Protein AF-A0A7S0CJZ1-F1 (afdb_monomer)

InterPro domains:
  IPR012954 BP28, C-terminal domain [PF08146] (522-581)
  IPR016024 Armadillo-type fold [SSF48371] (123-532)
  IPR040191 U3 small nucleolar RNA-associated protein 10 [PTHR13457] (127-584)

Foldseek 3Di:
DPDDDDDDDDDDDDDDDDDDDDDDDDPPDCDLVNLVVLLVLLVVLLVVLLVCVVVDPDDPVVVVVSLVVNVVSLVVLLVCLVDVVVLVLQPPPPDPPSLVSLLSSLVSLLSSLLSLQSSLVVVVVCVVPVPDDPVVNVSSVCRNVSSVSSNVSSLVSHDLVSLLVSLLCLLPVDDPPPDDDPSVLSSSLSSLLVSLQVLLVSLLVDALPDPSLVVSLVSLLVLLVLLADDPPDDQPLSSLSSNLSSLSSLLSSLCRNPPLVCLVPDDPVVLVSSLVSCLSVLLSLLVLLVVLLVVLVVPVVDPDVVCLVVNLSSLSSLLSSLLSLLSSCLSNFPSCLVSVVSNVVSLQSLQLSLLVVLLVLLVVVVVPPPDDPDDDDDPDPPPVSNVSSLSSNLSSLSSLLSCLQRPLVSCLVVLLSCLADRRQHQLPSQCPRDPCVPSSVSSNVSLVSSLLSNLQPPQLLRLLVSLLVSLCVLLDPDPDPDDPDDPNVRSLSSNLSSLSSLLSNLLNDPDLVSCLVCVVSLLVSLVSLVVSLVVVVVVPDPPVVSSVSSNVSSVSSVVSNVVSDDPVSVVVVVVVVVVVVVPDDDPPPPVVPVDD

Organism: NCBI:txid420281

Secondary structure (DSSP, 8-state):
--S-------------S--------------HHHHHHHHHHHHHHHHHHSSGGGTS---HHHHHHHHHHHHHHHHHHHHHHHSHHHHHHHH-TT-HHHHHHHHHHHHHHHHHHHHHHHHHHHHHHHTTSTTS-HHHHHHHHHHHHHHHHHHHHHHHHS-HHHHHHHHHHHHH--SS-----HHHHHHHHHHHHHHHHHHHHHHHTS-TTSHHHHHHHHHHHHHHHHTPPPTTS---HHHHHHHHHHHHHHHHHHHHHS-GGGGGTS-HHHHHHHHHHHHHHHHHHHHHHHHHHHHHHHHTT---GGGHHHHHHHHHHHHHHHHHHHHHHHHHGGGGTTTHHHHHHHHHHHHHHHHHHHHHHHHHHHHTSSS---S-TTS---HHHHHHHHHHHHHHHHHHHHHHHH-HHHHGGGHHHHTSTTTSPPTTSSSSS-S-HHHHHHHHHHHHHHHHHHHHHS-HHHHHHHHHHHHHHHHS--------SS-TTTHHHHHHHHHHHHHHHHHH-S-GGGTTTTHHHHHHHHHHHHHHHHHHHHT--S-HHHHHHHHHHHHHHHHHHHTTS-HHHHHHHHHHHHHHHHHS-S-TTSGGGT--

Mean predicted aligned error: 11.46 Å

Solvent-accessible surface area (backbone atoms only — not comparable to full-atom values): 33805 Å² total; per-residue (Å²): 143,79,90,88,82,88,87,77,90,80,91,79,85,83,81,90,84,80,90,77,79,92,71,82,91,70,81,84,71,82,45,74,68,56,56,53,48,53,46,58,49,35,55,55,51,30,52,54,31,67,60,59,43,84,73,48,93,66,52,74,65,57,54,50,53,52,52,52,50,53,53,52,51,48,50,50,51,38,54,48,62,68,36,74,65,43,40,54,58,58,55,46,82,88,42,70,66,54,56,51,49,52,42,48,51,51,54,41,46,49,46,36,30,52,22,32,51,48,33,31,54,52,53,61,66,45,60,83,52,90,77,75,54,75,64,60,52,54,46,40,65,46,48,37,53,53,35,48,52,38,48,54,52,50,56,75,41,40,49,65,68,61,47,50,52,42,42,48,52,60,66,57,72,68,78,88,76,90,68,91,51,79,68,59,58,54,59,47,45,53,45,43,29,50,43,29,46,50,50,18,56,54,31,58,75,39,50,53,88,41,76,58,36,57,56,60,56,57,50,45,55,64,44,44,59,64,54,52,77,66,88,91,58,83,82,48,72,64,56,41,53,35,28,35,26,35,35,49,21,50,35,32,38,50,45,30,51,54,39,80,85,46,75,85,77,58,65,66,66,61,54,52,55,48,37,64,52,45,49,61,41,53,55,50,40,27,52,51,39,40,52,49,41,52,50,51,64,65,49,70,81,53,94,55,80,80,60,54,72,61,51,55,51,46,42,53,35,42,23,39,42,28,43,27,46,16,52,48,45,58,69,37,34,81,76,43,58,92,53,44,70,57,42,49,54,32,48,50,54,39,32,28,52,45,41,51,53,55,50,52,56,43,55,58,59,68,71,64,78,80,84,78,93,81,80,76,88,86,77,70,78,52,70,70,61,54,52,50,47,50,48,30,48,44,20,42,49,49,24,51,31,30,40,30,68,56,47,28,72,73,44,58,87,46,41,53,61,53,52,35,102,45,33,58,84,45,76,85,67,48,80,84,72,54,93,64,56,62,65,45,48,49,47,36,55,47,52,53,49,32,38,50,31,38,24,70,63,32,62,58,74,59,50,45,57,39,35,43,54,31,30,47,67,44,66,51,81,69,88,66,94,70,79,94,74,80,67,76,82,51,36,58,52,46,32,40,52,33,39,51,35,43,28,46,19,51,62,59,49,88,54,58,78,58,46,63,83,43,45,69,56,53,53,52,47,47,48,52,55,55,51,51,48,56,54,53,63,73,65,72,63,87,61,61,70,69,57,53,52,46,52,51,46,47,52,50,29,50,50,40,46,58,76,55,51,50,75,82,57,46,53,62,51,49,52,52,52,52,53,54,55,72,76,63,78,91,78,74,73,68,63,72,78,79,57,134

Structure (mmCIF, N/CA/C/O backbone):
data_AF-A0A7S0CJZ1-F1
#
_entry.id   AF-A0A7S0CJZ1-F1
#
loop_
_atom_site.group_PDB
_atom_site.id
_atom_site.type_symbol
_atom_site.label_atom_id
_atom_site.label_alt_id
_atom_site.label_comp_id
_atom_site.label_asym_id
_atom_site.label_entity_id
_atom_site.label_seq_id
_atom_site.pdbx_PDB_ins_code
_atom_site.Cartn_x
_atom_site.Cartn_y
_atom_site.Cartn_z
_atom_site.occupancy
_atom_site.B_iso_or_equiv
_atom_site.auth_seq_id
_atom_site.auth_comp_id
_atom_site.auth_asym_id
_atom_site.auth_atom_id
_atom_site.pdbx_PDB_model_num
ATOM 1 N N . SER A 1 1 ? -8.895 18.892 40.950 1.00 31.19 1 SER A N 1
ATOM 2 C CA . SER A 1 1 ? -7.973 19.614 41.849 1.00 31.19 1 SER A CA 1
ATOM 3 C C . SER A 1 1 ? -6.784 20.258 41.121 1.00 31.19 1 SER A C 1
ATOM 5 O O . SER A 1 1 ? -5.835 20.676 41.758 1.00 31.19 1 SER A O 1
ATOM 7 N N . PHE A 1 2 ? -6.811 20.425 39.797 1.00 22.64 2 PHE A N 1
ATOM 8 C CA . PHE A 1 2 ? -5.841 21.277 39.102 1.00 22.64 2 PHE A CA 1
ATOM 9 C C . PHE A 1 2 ? -6.597 22.021 38.004 1.00 22.64 2 PHE A C 1
ATOM 11 O O . PHE A 1 2 ? -7.422 21.403 37.338 1.00 22.64 2 PHE A O 1
ATOM 18 N N . LEU A 1 3 ? -6.329 23.324 37.880 1.00 26.94 3 LEU A N 1
ATOM 19 C CA . LEU A 1 3 ? -7.071 24.364 37.145 1.00 26.94 3 LEU A CA 1
ATOM 20 C C . LEU A 1 3 ? -8.252 24.979 37.906 1.00 26.94 3 LEU A C 1
ATOM 22 O O . LEU A 1 3 ? -9.400 24.748 37.551 1.00 26.94 3 LEU A O 1
ATOM 26 N N . LEU A 1 4 ? -7.948 25.802 38.918 1.00 29.11 4 LEU A N 1
ATOM 27 C CA . LEU A 1 4 ? -8.685 27.039 39.232 1.00 29.11 4 LEU A CA 1
ATOM 28 C C . LEU A 1 4 ? -7.899 27.881 40.260 1.00 29.11 4 LEU A C 1
ATOM 30 O O . LEU A 1 4 ? -8.167 27.869 41.453 1.00 29.11 4 LEU A O 1
ATOM 34 N N . THR A 1 5 ? -6.913 28.626 39.770 1.00 32.97 5 THR A N 1
ATOM 35 C CA . THR A 1 5 ? -6.408 29.890 40.338 1.00 32.97 5 THR A CA 1
ATOM 36 C C . THR A 1 5 ? -6.085 30.753 39.101 1.00 32.97 5 THR A C 1
ATOM 38 O O . THR A 1 5 ? -5.583 30.222 38.119 1.00 32.97 5 THR A O 1
ATOM 41 N N . LYS A 1 6 ? -6.403 32.043 38.959 1.00 29.56 6 LYS A N 1
ATOM 42 C CA . LYS A 1 6 ? -6.567 33.145 39.907 1.00 29.56 6 LYS A CA 1
ATOM 43 C C . LYS A 1 6 ? -7.207 34.344 39.164 1.00 29.56 6 LYS A C 1
ATOM 45 O O . LYS A 1 6 ? -6.863 34.560 38.007 1.00 29.56 6 LYS A O 1
ATOM 50 N N . HIS A 1 7 ? -8.068 35.091 39.866 1.00 30.56 7 HIS A N 1
ATOM 51 C CA . HIS A 1 7 ? -8.580 36.474 39.676 1.00 30.56 7 HIS A CA 1
ATOM 52 C C . HIS A 1 7 ? -10.090 36.461 39.940 1.00 30.56 7 HIS A C 1
ATOM 54 O O . HIS A 1 7 ? -10.804 35.726 39.279 1.00 30.56 7 HIS A O 1
ATOM 60 N N . GLY A 1 8 ? -10.689 37.215 40.850 1.00 27.77 8 GLY A N 1
ATOM 61 C CA . GLY A 1 8 ? -10.276 38.148 41.892 1.00 27.77 8 GLY A CA 1
ATOM 62 C C . GLY A 1 8 ? -11.596 38.604 42.537 1.00 27.77 8 GLY A C 1
ATOM 63 O O . GLY A 1 8 ? -12.558 38.817 41.808 1.00 27.77 8 GLY A O 1
ATOM 64 N N . SER A 1 9 ? -11.634 38.603 43.871 1.00 30.48 9 SER A N 1
ATOM 65 C CA . SER A 1 9 ? -12.612 39.209 44.800 1.00 30.48 9 SER A CA 1
ATOM 66 C C . SER A 1 9 ? -13.982 39.669 44.261 1.00 30.48 9 SER A C 1
ATOM 68 O O . SER A 1 9 ? -14.070 40.680 43.574 1.00 30.48 9 SER A O 1
ATOM 70 N N . ASP A 1 10 ? -15.066 39.007 44.674 1.00 28.80 10 ASP A N 1
ATOM 71 C CA . ASP A 1 10 ? -15.871 39.488 45.809 1.00 28.80 10 ASP A CA 1
ATOM 72 C C . ASP A 1 10 ? -16.939 38.462 46.233 1.00 28.80 10 ASP A C 1
ATOM 74 O O . ASP A 1 10 ? -17.434 37.663 45.442 1.00 28.80 10 ASP A O 1
ATOM 78 N N . ASN A 1 11 ? -17.191 38.477 47.541 1.00 30.02 11 ASN A N 1
ATOM 79 C CA . ASN A 1 11 ? -18.025 37.623 48.389 1.00 30.02 11 ASN A CA 1
ATOM 80 C C . ASN A 1 11 ? -19.272 36.966 47.765 1.00 30.02 11 ASN A C 1
ATOM 82 O O . ASN A 1 11 ? -20.099 37.641 47.159 1.00 30.02 11 ASN A O 1
ATOM 86 N N . VAL A 1 12 ? -19.460 35.670 48.057 1.00 29.84 12 VAL A N 1
ATOM 87 C CA . VAL A 1 12 ? -20.579 35.086 48.841 1.00 29.84 12 VAL A CA 1
ATOM 88 C C . VAL A 1 12 ? -20.377 33.557 48.890 1.00 29.84 12 VAL A C 1
ATOM 90 O O . VAL A 1 12 ? -20.252 32.902 47.856 1.00 29.84 12 VAL A O 1
ATOM 93 N N . GLU A 1 13 ? -20.309 33.002 50.104 1.00 27.88 13 GLU A N 1
ATOM 94 C CA . GLU A 1 13 ? -20.289 31.557 50.387 1.00 27.88 13 GLU A CA 1
ATOM 95 C C . GLU A 1 13 ? -21.559 30.852 49.871 1.00 27.88 13 GLU A C 1
ATOM 97 O O . GLU A 1 13 ? -22.639 31.446 49.809 1.00 27.88 13 GLU A O 1
ATOM 102 N N . PRO A 1 14 ? -21.450 29.555 49.543 1.00 29.08 14 PRO A N 1
ATOM 103 C CA . PRO A 1 14 ? -21.959 28.595 50.516 1.00 29.08 14 PRO A CA 1
ATOM 104 C C . PRO A 1 14 ? -20.959 27.462 50.759 1.00 29.08 14 PRO A C 1
ATOM 106 O O . PRO A 1 14 ? -20.696 26.631 49.886 1.00 29.08 14 PRO A O 1
ATOM 109 N N . ALA A 1 15 ? -20.429 27.437 51.980 1.00 30.53 15 ALA A N 1
ATOM 110 C CA . ALA A 1 15 ? -20.021 26.205 52.634 1.00 30.53 15 ALA A CA 1
ATOM 111 C C . ALA A 1 15 ? -21.257 25.305 52.862 1.00 30.53 15 ALA A C 1
ATOM 113 O O . ALA A 1 15 ? -22.394 25.775 52.829 1.00 30.53 15 ALA A O 1
ATOM 114 N N . ASP A 1 16 ? -20.999 24.021 53.099 1.00 30.77 16 ASP A N 1
ATOM 115 C CA . ASP A 1 16 ? -21.952 22.981 53.516 1.00 30.77 16 ASP A CA 1
ATOM 116 C C . ASP A 1 16 ? -22.779 22.280 52.430 1.00 30.77 16 ASP A C 1
ATOM 118 O O . ASP A 1 16 ? -24.003 22.224 52.469 1.00 30.77 16 ASP A O 1
ATOM 122 N N . LEU A 1 17 ? -22.096 21.587 51.518 1.00 28.95 17 LEU A N 1
ATOM 123 C CA . LEU A 1 17 ? -22.548 20.263 51.074 1.00 28.95 17 LEU A CA 1
ATOM 124 C C . LEU A 1 17 ? -21.317 19.444 50.665 1.00 28.95 17 LEU A C 1
ATOM 126 O O . LEU A 1 17 ? -20.585 19.842 49.765 1.00 28.95 17 LEU A O 1
ATOM 130 N N . PHE A 1 18 ? -21.130 18.296 51.321 1.00 31.11 18 PHE A N 1
ATOM 131 C CA . PHE A 1 18 ? -20.032 17.321 51.177 1.00 31.11 18 PHE A CA 1
ATOM 132 C C . PHE A 1 18 ? -18.773 17.575 52.020 1.00 31.11 18 PHE A C 1
ATOM 134 O O . PHE A 1 18 ? -17.671 17.749 51.505 1.00 31.11 18 PHE A O 1
ATOM 141 N N . GLY A 1 19 ? -18.933 17.462 53.341 1.00 26.58 19 GLY A N 1
ATOM 142 C CA . GLY A 1 19 ? -17.862 16.942 54.188 1.00 26.58 19 GLY A CA 1
ATOM 143 C C . GLY A 1 19 ? -17.669 15.453 53.891 1.00 26.58 19 GLY A C 1
ATOM 144 O O . GLY A 1 19 ? -18.533 14.640 54.211 1.00 26.58 19 GLY A O 1
ATOM 145 N N . VAL A 1 20 ? -16.567 15.107 53.230 1.00 30.31 20 VAL A N 1
ATOM 146 C CA . VAL A 1 20 ? -16.042 13.738 53.202 1.00 30.31 20 VAL A CA 1
ATOM 147 C C . VAL A 1 20 ? -14.814 13.764 54.094 1.00 30.31 20 VAL A C 1
ATOM 149 O O . VAL A 1 20 ? -13.761 14.257 53.693 1.00 30.31 20 VAL A O 1
ATOM 152 N N . GLU A 1 21 ? -14.994 13.322 55.335 1.00 28.69 21 GLU A N 1
ATOM 153 C CA . GLU A 1 21 ? -13.887 13.054 56.243 1.00 28.69 21 GLU A CA 1
ATOM 154 C C . GLU A 1 21 ? -13.101 11.846 55.727 1.00 28.69 21 GLU A C 1
ATOM 156 O O . GLU A 1 21 ? -13.664 10.817 55.345 1.00 28.69 21 GLU A O 1
ATOM 161 N N . ASP A 1 22 ? -11.782 12.012 55.693 1.00 33.25 22 ASP A N 1
ATOM 162 C CA . ASP A 1 22 ? -10.801 10.991 55.353 1.00 33.25 22 ASP A CA 1
ATOM 163 C C . ASP A 1 22 ? -10.832 9.907 56.448 1.00 33.25 22 ASP A C 1
ATOM 165 O O . ASP A 1 22 ? -10.252 10.043 57.530 1.00 33.25 22 ASP A O 1
ATOM 169 N N . HIS A 1 23 ? -11.559 8.821 56.193 1.00 31.27 23 HIS A N 1
ATOM 170 C CA . HIS A 1 23 ? -11.425 7.576 56.938 1.00 31.27 23 HIS A CA 1
ATOM 171 C C . HIS A 1 23 ? -10.729 6.547 56.057 1.00 31.27 23 HIS A C 1
ATOM 173 O O . HIS A 1 23 ? -11.108 6.299 54.914 1.00 31.27 23 HIS A O 1
ATOM 179 N N . GLY A 1 24 ? -9.637 6.015 56.601 1.00 30.91 24 GLY A N 1
ATOM 180 C CA . GLY A 1 24 ? -8.678 5.201 55.883 1.00 30.91 24 GLY A CA 1
ATOM 181 C C . GLY A 1 24 ? -9.274 3.960 55.226 1.00 30.91 24 GLY A C 1
ATOM 182 O O . GLY A 1 24 ? -10.072 3.237 55.807 1.00 30.91 24 GLY A O 1
ATOM 183 N N . GLY A 1 25 ? -8.755 3.670 54.037 1.00 34.56 25 GLY A N 1
ATOM 184 C CA . GLY A 1 25 ? -8.228 2.341 53.744 1.00 34.56 25 GLY A CA 1
ATOM 185 C C . GLY A 1 25 ? -9.200 1.206 53.445 1.00 34.56 25 GLY A C 1
ATOM 186 O O . GLY A 1 25 ? -8.701 0.108 53.224 1.00 34.56 25 GLY A O 1
ATOM 187 N N . ASP A 1 26 ? -10.510 1.427 53.349 1.00 30.12 26 ASP A N 1
ATOM 188 C CA . ASP A 1 26 ? -11.399 0.432 52.746 1.00 30.12 26 ASP A CA 1
ATOM 189 C C . ASP A 1 26 ? -11.543 0.704 51.250 1.00 30.12 26 ASP A C 1
ATOM 191 O O . ASP A 1 26 ? -12.023 1.747 50.802 1.00 30.12 26 ASP A O 1
ATOM 195 N N . SER A 1 27 ? -11.059 -0.247 50.449 1.00 34.75 27 SER A N 1
ATOM 196 C CA . SER A 1 27 ? -11.159 -0.216 48.997 1.00 34.75 27 SER A CA 1
ATOM 197 C C . SER A 1 27 ? -12.614 -0.002 48.592 1.00 34.75 27 SER A C 1
ATOM 199 O O . SER A 1 27 ? -13.451 -0.878 48.807 1.00 34.75 27 SER A O 1
ATOM 201 N N . MET A 1 28 ? -12.908 1.144 47.979 1.00 33.97 28 MET A N 1
ATOM 202 C CA . MET A 1 28 ? -14.198 1.410 47.354 1.00 33.97 28 MET A CA 1
ATOM 203 C C . MET A 1 28 ? -14.329 0.474 46.142 1.00 33.97 28 MET A C 1
ATOM 205 O O . MET A 1 28 ? -13.900 0.783 45.030 1.00 33.97 28 MET A O 1
ATOM 209 N N . ILE A 1 29 ? -14.818 -0.741 46.387 1.00 38.56 29 ILE A N 1
ATOM 210 C CA . ILE A 1 29 ? -15.145 -1.711 45.348 1.00 38.56 29 ILE A CA 1
ATOM 211 C C . ILE A 1 29 ? -16.400 -1.169 44.672 1.00 38.56 29 ILE A C 1
ATOM 213 O O . ILE A 1 29 ? -17.475 -1.200 45.263 1.00 38.56 29 ILE A O 1
ATOM 217 N N . LEU A 1 30 ? -16.252 -0.655 43.448 1.00 37.53 30 LEU A N 1
ATOM 218 C CA . LEU A 1 30 ? -17.380 -0.338 42.572 1.00 37.53 30 LEU A CA 1
ATOM 219 C C . LEU A 1 30 ? -18.288 -1.570 42.499 1.00 37.53 30 LEU A C 1
ATOM 221 O O . LEU A 1 30 ? -17.913 -2.605 41.946 1.00 37.53 30 LEU A O 1
ATOM 225 N N . THR A 1 31 ? -19.469 -1.472 43.097 1.00 44.50 31 THR A N 1
ATOM 226 C CA . THR A 1 31 ? -20.440 -2.564 43.096 1.00 44.50 31 THR A CA 1
ATOM 227 C C . THR A 1 31 ? -21.045 -2.706 41.699 1.00 44.50 31 THR A C 1
ATOM 229 O O . THR A 1 31 ? -21.234 -1.720 40.980 1.00 44.50 31 THR A O 1
ATOM 232 N N . ASN A 1 32 ? -21.413 -3.927 41.295 1.00 40.00 32 ASN A N 1
ATOM 233 C CA . ASN A 1 32 ? -22.057 -4.178 39.994 1.00 40.00 32 ASN A CA 1
ATOM 234 C C . ASN A 1 32 ? -23.303 -3.291 39.768 1.00 40.00 32 ASN A C 1
ATOM 236 O O . ASN A 1 32 ? -23.605 -2.919 38.634 1.00 40.00 32 ASN A O 1
ATOM 240 N N . SER A 1 33 ? -23.993 -2.892 40.844 1.00 37.06 33 SER A N 1
ATOM 241 C CA . SER A 1 33 ? -25.113 -1.944 40.817 1.00 37.06 33 SER A CA 1
ATOM 242 C C . SER A 1 33 ? -24.718 -0.513 40.446 1.00 37.06 33 SER A C 1
ATOM 244 O O . SER A 1 33 ? -25.473 0.164 39.750 1.00 37.06 33 SER A O 1
ATOM 246 N N . GLU A 1 34 ? -23.553 -0.034 40.880 1.00 43.22 34 GLU A N 1
ATOM 247 C CA . GLU A 1 34 ? -23.056 1.305 40.541 1.00 43.22 34 GLU A CA 1
ATOM 248 C C . GLU A 1 34 ? -22.598 1.359 39.086 1.00 43.22 34 GLU A C 1
ATOM 250 O O . GLU A 1 34 ? -22.885 2.324 38.379 1.00 43.22 34 GLU A O 1
ATOM 255 N N . LEU A 1 35 ? -21.997 0.275 38.599 1.00 42.22 35 LEU A N 1
ATOM 256 C CA . LEU A 1 35 ? -21.594 0.146 37.203 1.00 42.22 35 LEU A CA 1
ATOM 257 C C . LEU A 1 35 ? -22.805 0.031 36.253 1.00 42.22 35 LEU A C 1
ATOM 259 O O . LEU A 1 35 ? -22.819 0.654 35.190 1.00 42.22 35 LEU A O 1
ATOM 263 N N . CYS A 1 36 ? -23.877 -0.658 36.668 1.00 38.66 36 CYS A N 1
ATOM 264 C CA . CYS A 1 36 ? -25.171 -0.660 35.964 1.00 38.66 36 CYS A CA 1
ATOM 265 C C . CYS A 1 36 ? -25.857 0.721 35.967 1.00 38.66 36 CYS A C 1
ATOM 267 O O . CYS A 1 36 ? -26.536 1.102 35.013 1.00 38.66 36 CYS A O 1
ATOM 269 N N . ARG A 1 37 ? -25.675 1.517 37.028 1.00 42.62 37 ARG A N 1
ATOM 270 C CA . ARG A 1 37 ? -26.186 2.897 37.071 1.00 42.62 37 ARG A CA 1
ATOM 271 C C . ARG A 1 37 ? -25.401 3.818 36.139 1.00 42.62 37 ARG A C 1
ATOM 273 O O . ARG A 1 37 ? -26.022 4.586 35.409 1.00 42.62 37 ARG A O 1
ATOM 280 N N . ILE A 1 38 ? -24.074 3.697 36.100 1.00 44.06 38 ILE A N 1
ATOM 281 C CA . ILE A 1 38 ? -23.199 4.452 35.187 1.00 44.06 38 ILE A CA 1
ATOM 282 C C . ILE A 1 38 ? -23.569 4.188 33.720 1.00 44.06 38 ILE A C 1
ATOM 284 O O . ILE A 1 38 ? -23.690 5.129 32.939 1.00 44.06 38 ILE A O 1
ATOM 288 N N . THR A 1 39 ? -23.824 2.932 33.359 1.00 41.66 39 THR A N 1
ATOM 289 C CA . THR A 1 39 ? -24.241 2.534 32.003 1.00 41.66 39 THR A CA 1
ATOM 290 C C . THR A 1 39 ? -25.643 3.047 31.652 1.00 41.66 39 THR A C 1
ATOM 292 O O . THR A 1 39 ? -25.830 3.652 30.599 1.00 41.66 39 THR A O 1
ATOM 295 N N . SER A 1 40 ? -26.609 2.973 32.575 1.00 42.00 40 SER A N 1
ATOM 296 C CA . SER A 1 40 ? -27.942 3.574 32.368 1.00 42.00 40 SER A CA 1
ATOM 297 C C . SER A 1 40 ? -27.921 5.108 32.201 1.00 42.00 40 SER A C 1
ATOM 299 O O . SER A 1 40 ? -28.730 5.671 31.462 1.00 42.00 40 SER A O 1
ATOM 301 N N . LEU A 1 41 ? -26.968 5.797 32.843 1.00 43.28 41 LEU A N 1
ATOM 302 C CA . LEU A 1 41 ? -26.751 7.244 32.710 1.00 43.28 41 LEU A CA 1
ATOM 303 C C . LEU A 1 41 ? -26.003 7.600 31.417 1.00 43.28 41 LEU A C 1
ATOM 305 O O . LEU A 1 41 ? -26.287 8.636 30.813 1.00 43.28 41 LEU A O 1
ATOM 309 N N . GLY A 1 42 ? -25.120 6.715 30.949 1.00 43.34 42 GLY A N 1
ATOM 310 C CA . GLY A 1 42 ? -24.522 6.760 29.616 1.00 43.34 42 GLY A CA 1
ATOM 311 C C . GLY A 1 42 ? -25.577 6.771 28.512 1.00 43.34 42 GLY A C 1
ATOM 312 O O . GLY A 1 42 ? -25.560 7.656 27.658 1.00 43.34 42 GLY A O 1
ATOM 313 N N . ALA A 1 43 ? -26.577 5.892 28.600 1.00 43.16 43 ALA A N 1
ATOM 314 C CA . ALA A 1 43 ? -27.707 5.864 27.669 1.00 43.16 43 ALA A CA 1
ATOM 315 C C . ALA A 1 43 ? -28.505 7.188 27.652 1.00 43.16 43 ALA A C 1
ATOM 317 O O . ALA A 1 43 ? -28.909 7.663 26.587 1.00 43.16 43 ALA A O 1
ATOM 318 N N . ALA A 1 44 ? -28.676 7.845 28.806 1.00 45.44 44 ALA A N 1
ATOM 319 C CA . ALA A 1 44 ? -29.295 9.173 28.886 1.00 45.44 44 ALA A CA 1
ATOM 320 C C . ALA A 1 44 ? -28.408 10.290 28.286 1.00 45.44 44 ALA A C 1
ATOM 322 O O . ALA A 1 44 ? -28.926 11.238 27.689 1.00 45.44 44 ALA A O 1
ATOM 323 N N . ALA A 1 45 ? -27.078 10.176 28.385 1.00 44.50 45 ALA A N 1
ATOM 324 C CA . ALA A 1 45 ? -26.120 11.070 27.724 1.00 44.50 45 ALA A CA 1
ATOM 325 C C . ALA A 1 45 ? -26.064 10.859 26.197 1.00 44.50 45 ALA A C 1
ATOM 327 O O . ALA A 1 45 ? -25.949 11.820 25.435 1.00 44.50 45 ALA A O 1
ATOM 328 N N . VAL A 1 46 ? -26.236 9.624 25.724 1.00 47.03 46 VAL A N 1
ATOM 329 C CA . VAL A 1 46 ? -26.374 9.308 24.294 1.00 47.03 46 VAL A CA 1
ATOM 330 C C . VAL A 1 46 ? -27.670 9.901 23.731 1.00 47.03 46 VAL A C 1
ATOM 332 O O . VAL A 1 46 ? -27.664 10.494 22.650 1.00 47.03 46 VAL A O 1
ATOM 335 N N . GLN A 1 47 ? -28.770 9.850 24.493 1.00 51.00 47 GLN A N 1
ATOM 336 C CA . GLN A 1 47 ? -30.010 10.549 24.134 1.00 51.00 47 GLN A CA 1
ATOM 337 C C . GLN A 1 47 ? -29.807 12.071 24.029 1.00 51.00 47 GLN A C 1
ATOM 339 O O . GLN A 1 47 ? -30.334 12.682 23.098 1.00 51.00 47 GLN A O 1
ATOM 344 N N . LEU A 1 48 ? -28.982 12.671 24.899 1.00 48.56 48 LEU A N 1
ATOM 345 C CA . LEU A 1 48 ? -28.588 14.087 24.829 1.00 48.56 48 LEU A CA 1
ATOM 346 C C . LEU A 1 48 ? -27.822 14.449 23.540 1.00 48.56 48 LEU A C 1
ATOM 348 O O . LEU A 1 48 ? -28.055 15.524 22.990 1.00 48.56 48 LEU A O 1
ATOM 352 N N . GLY A 1 49 ? -26.956 13.565 23.030 1.00 43.53 49 GLY A N 1
ATOM 353 C CA . GLY A 1 49 ? -26.149 13.802 21.819 1.00 43.53 49 GLY A CA 1
ATOM 354 C C . GLY A 1 49 ? -26.858 13.541 20.479 1.00 43.53 49 GLY A C 1
ATOM 355 O O . GLY A 1 49 ? -26.366 13.949 19.425 1.00 43.53 49 GLY A O 1
ATOM 356 N N . SER A 1 50 ? -28.026 12.892 20.493 1.00 46.88 50 SER A N 1
ATOM 357 C CA . SER A 1 50 ? -28.772 12.477 19.289 1.00 46.88 50 SER A CA 1
ATOM 358 C C . SER A 1 50 ? -29.521 13.603 18.548 1.00 46.88 50 SER A C 1
ATOM 360 O O . SER A 1 50 ? -30.321 13.333 17.656 1.00 46.88 50 SER A O 1
ATOM 362 N N . GLY A 1 51 ? -29.304 14.874 18.906 1.00 44.44 51 GLY A N 1
ATOM 363 C CA . GLY A 1 51 ? -29.985 16.030 18.300 1.00 44.44 51 GLY A CA 1
ATOM 364 C C . GLY A 1 51 ? -31.440 16.222 18.751 1.00 44.44 51 GLY A C 1
ATOM 365 O O . GLY A 1 51 ? -31.951 17.338 18.708 1.00 44.44 51 GLY A O 1
ATOM 366 N N . ILE A 1 52 ? -32.079 15.184 19.300 1.00 44.09 52 ILE A N 1
ATOM 367 C CA . ILE A 1 52 ? -33.451 15.243 19.828 1.00 44.09 52 ILE A CA 1
ATOM 368 C C . ILE A 1 52 ? -33.552 16.229 21.009 1.00 44.09 52 ILE A C 1
ATOM 370 O O . ILE A 1 52 ? -34.589 16.858 21.210 1.00 44.09 52 ILE A O 1
ATOM 374 N N . VAL A 1 53 ? -32.466 16.468 21.758 1.00 42.62 53 VAL A N 1
ATOM 375 C CA . VAL A 1 53 ? -32.510 17.359 22.933 1.00 42.62 53 VAL A CA 1
ATOM 376 C C . VAL A 1 53 ? -32.408 18.853 22.610 1.00 42.62 53 VAL A C 1
ATOM 378 O O . VAL A 1 53 ? -32.799 19.662 23.452 1.00 42.62 53 VAL A O 1
ATOM 381 N N . TYR A 1 54 ? -32.050 19.268 21.389 1.00 45.47 54 TYR A N 1
ATOM 382 C CA . TYR A 1 54 ? -32.331 20.662 21.010 1.00 45.47 54 TYR A CA 1
ATOM 383 C C . TYR A 1 54 ? -33.843 20.939 20.929 1.00 45.47 54 TYR A C 1
ATOM 385 O O . TYR A 1 54 ? -34.245 22.086 21.093 1.00 45.47 54 TYR A O 1
ATOM 393 N N . GLN A 1 55 ? -34.676 19.900 20.781 1.00 42.66 55 GLN A N 1
ATOM 394 C CA . GLN A 1 55 ? -36.137 20.014 20.737 1.00 42.66 55 GLN A CA 1
ATOM 395 C C . GLN A 1 55 ? -36.842 19.687 22.063 1.00 42.66 55 GLN A C 1
ATOM 397 O O . GLN A 1 55 ? -38.003 20.050 22.230 1.00 42.66 55 GLN A O 1
ATOM 402 N N . THR A 1 56 ? -36.182 19.050 23.039 1.00 46.03 56 THR A N 1
ATOM 403 C CA . THR A 1 56 ? -36.818 18.792 24.344 1.00 46.03 56 THR A CA 1
ATOM 404 C C . THR A 1 56 ? -36.651 19.976 25.296 1.00 46.03 56 THR A C 1
ATOM 406 O O . THR A 1 56 ? -35.532 20.448 25.524 1.00 46.03 56 THR A O 1
ATOM 409 N N . SER A 1 57 ? -37.773 20.388 25.887 1.00 49.41 57 SER A N 1
ATOM 410 C CA . SER A 1 57 ? -38.028 21.507 26.809 1.00 49.41 57 SER A CA 1
ATOM 411 C C . SER A 1 57 ? -37.280 21.464 28.156 1.00 49.41 57 SER A C 1
ATOM 413 O O . SER A 1 57 ? -37.846 21.815 29.189 1.00 49.41 57 SER A O 1
ATOM 415 N N . LYS A 1 58 ? -36.028 20.997 28.192 1.00 64.31 58 LYS A N 1
ATOM 416 C CA . LYS A 1 58 ? -35.213 20.995 29.414 1.00 64.31 58 LYS A CA 1
ATOM 417 C C . LYS A 1 58 ? -34.643 22.381 29.669 1.00 64.31 58 LYS A C 1
ATOM 419 O O . LYS A 1 58 ? -34.081 23.000 28.762 1.00 64.31 58 LYS A O 1
ATOM 424 N N . THR A 1 59 ? -34.747 22.844 30.911 1.00 75.69 59 THR A N 1
ATOM 425 C CA . THR A 1 59 ? -34.187 24.135 31.318 1.00 75.69 59 THR A CA 1
ATOM 426 C C . THR A 1 59 ? -32.656 24.131 31.178 1.00 75.69 59 THR A C 1
ATOM 428 O O . THR A 1 59 ? -31.999 23.097 31.325 1.00 75.69 59 THR A O 1
ATOM 431 N N . LEU A 1 60 ? -32.045 25.296 30.918 1.00 74.50 60 LEU A N 1
ATOM 432 C CA . LEU A 1 60 ? -30.578 25.447 30.841 1.00 74.50 60 LEU A CA 1
ATOM 433 C C . LEU A 1 60 ? -29.879 24.895 32.101 1.00 74.50 60 LEU A C 1
ATOM 435 O O . LEU A 1 60 ? -28.784 24.334 32.034 1.00 74.50 60 LEU A O 1
ATOM 439 N N . LYS A 1 61 ? -30.536 25.034 33.259 1.00 78.94 61 LYS A N 1
ATOM 440 C CA . LYS A 1 61 ? -30.054 24.546 34.553 1.00 78.94 61 LYS A CA 1
ATOM 441 C C . LYS A 1 61 ? -29.977 23.017 34.588 1.00 78.94 61 LYS A C 1
ATOM 443 O O . LYS A 1 61 ? -28.936 22.484 34.958 1.00 78.94 61 LYS A O 1
ATOM 448 N N . GLU A 1 62 ? -31.016 22.316 34.135 1.00 80.06 62 GLU A N 1
ATOM 449 C CA . GLU A 1 62 ? -31.018 20.846 34.053 1.00 80.06 62 GLU A CA 1
ATOM 450 C C . GLU A 1 62 ? -29.921 20.315 33.130 1.00 80.06 62 GLU A C 1
ATOM 452 O O . GLU A 1 62 ? -29.230 19.360 33.484 1.00 80.06 62 GLU A O 1
ATOM 457 N N . ARG A 1 63 ? -29.716 20.951 31.969 1.00 74.44 63 ARG A N 1
ATOM 458 C CA . ARG A 1 63 ? -28.649 20.563 31.031 1.00 74.44 63 ARG A CA 1
ATOM 459 C C . ARG A 1 63 ? -27.269 20.658 31.684 1.00 74.44 63 ARG A C 1
ATOM 461 O O . ARG A 1 63 ? -26.490 19.712 31.599 1.00 74.44 63 ARG A O 1
ATOM 468 N N . ARG A 1 64 ? -26.994 21.750 32.406 1.00 78.38 64 ARG A N 1
ATOM 469 C CA . ARG A 1 64 ? -25.732 21.933 33.145 1.00 78.38 64 ARG A CA 1
ATOM 470 C C . ARG A 1 64 ? -25.551 20.903 34.257 1.00 78.38 64 ARG A C 1
ATOM 472 O O . ARG A 1 64 ? -24.462 20.353 34.391 1.00 78.38 64 ARG A O 1
ATOM 479 N N . CYS A 1 65 ? -26.603 20.607 35.021 1.00 79.75 65 CYS A N 1
ATOM 480 C CA . CYS A 1 65 ? -26.555 19.571 36.053 1.00 79.75 65 CYS A CA 1
ATOM 481 C C . CYS A 1 65 ? -26.238 18.190 35.459 1.00 79.75 65 CYS A C 1
ATOM 483 O O . CYS A 1 65 ? -25.410 17.469 36.010 1.00 79.75 65 CYS A O 1
ATOM 485 N N . LEU A 1 66 ? -26.833 17.842 34.314 1.00 80.81 66 LEU A N 1
ATOM 486 C CA . LEU A 1 66 ? -26.552 16.580 33.624 1.00 80.81 66 LEU A CA 1
ATOM 487 C C . LEU A 1 66 ? -25.109 16.512 33.099 1.00 80.81 66 LEU A C 1
ATOM 489 O O . LEU A 1 66 ? -24.466 15.477 33.244 1.00 80.81 66 LEU A O 1
ATOM 493 N N . MET A 1 67 ? -24.572 17.607 32.551 1.00 80.19 67 MET A N 1
ATOM 494 C CA . MET A 1 67 ? -23.170 17.679 32.106 1.00 80.19 67 MET A CA 1
ATOM 495 C C . MET A 1 67 ? -22.179 17.536 33.267 1.00 80.19 67 MET A C 1
ATOM 497 O O . MET A 1 67 ? -21.201 16.793 33.159 1.00 80.19 67 MET A O 1
ATOM 501 N N . LEU A 1 68 ? -22.444 18.197 34.398 1.00 77.56 68 LEU A N 1
ATOM 502 C CA . LEU A 1 68 ? -21.641 18.053 35.616 1.00 77.56 68 LEU A CA 1
ATOM 503 C C . LEU A 1 68 ? -21.668 16.613 36.132 1.00 77.56 68 LEU A C 1
ATOM 505 O O . LEU A 1 68 ? -20.618 16.052 36.446 1.00 77.56 68 LEU A O 1
ATOM 509 N N . LEU A 1 69 ? -22.853 15.999 36.170 1.00 83.88 69 LEU A N 1
ATOM 510 C CA . LEU A 1 69 ? -23.007 14.610 36.585 1.00 83.88 69 LEU A CA 1
ATOM 511 C C . LEU A 1 69 ? -22.221 13.671 35.662 1.00 83.88 69 LEU A C 1
ATOM 513 O O . LEU A 1 69 ? -21.423 12.879 36.151 1.00 83.88 69 LEU A O 1
ATOM 517 N N . ALA A 1 70 ? -22.384 13.797 34.343 1.00 82.12 70 ALA A N 1
ATOM 518 C CA . ALA A 1 70 ? -21.659 12.990 33.363 1.00 82.12 70 ALA A CA 1
ATOM 519 C C . ALA A 1 70 ? -20.134 13.129 33.514 1.00 82.12 70 ALA A C 1
ATOM 521 O O . ALA A 1 70 ? -19.422 12.127 33.513 1.00 82.12 70 ALA A O 1
ATOM 522 N N . THR A 1 71 ? -19.638 14.352 33.722 1.00 80.75 71 THR A N 1
ATOM 523 C CA . THR A 1 71 ? -18.206 14.612 33.951 1.00 80.75 71 THR A CA 1
ATOM 524 C C . THR A 1 71 ? -17.702 13.901 35.206 1.00 80.75 71 THR A C 1
ATOM 526 O O . THR A 1 71 ? -16.678 13.223 35.167 1.00 80.75 71 THR A O 1
ATOM 529 N N . ASN A 1 72 ? -18.436 14.010 36.316 1.00 82.50 72 ASN A N 1
ATOM 530 C CA . ASN A 1 72 ? -18.057 13.357 37.567 1.00 82.50 72 ASN A CA 1
ATOM 531 C C . ASN A 1 72 ? -18.094 11.829 37.453 1.00 82.50 72 ASN A C 1
ATOM 533 O O . ASN A 1 72 ? -17.199 11.168 37.973 1.00 82.50 72 ASN A O 1
ATOM 537 N N . LEU A 1 73 ? -19.071 11.260 36.741 1.00 86.00 73 LEU A N 1
ATOM 538 C CA . LEU A 1 73 ? -19.132 9.816 36.503 1.00 86.00 73 LEU A CA 1
ATOM 539 C C . LEU A 1 73 ? -17.946 9.328 35.669 1.00 86.00 73 LEU A C 1
ATOM 541 O O . LEU A 1 73 ? -17.330 8.333 36.039 1.00 86.00 73 LEU A O 1
ATOM 545 N N . LEU A 1 74 ? -17.578 10.039 34.599 1.00 86.00 74 LEU A N 1
ATOM 546 C CA . LEU A 1 74 ? -16.389 9.701 33.810 1.00 86.00 74 LEU A CA 1
ATOM 547 C C . LEU A 1 74 ? -15.113 9.766 34.659 1.00 86.00 74 LEU A C 1
ATOM 549 O O . LEU A 1 74 ? -14.287 8.864 34.581 1.00 86.00 74 LEU A O 1
ATOM 553 N N . LEU A 1 75 ? -14.982 10.767 35.536 1.00 84.31 75 LEU A N 1
ATOM 554 C CA . LEU A 1 75 ? -13.855 10.855 36.471 1.00 84.31 75 LEU A CA 1
ATOM 555 C C . LEU A 1 75 ? -13.833 9.702 37.483 1.00 84.31 75 LEU A C 1
ATOM 557 O O . LEU A 1 75 ? -12.757 9.204 37.814 1.00 84.31 75 LEU A O 1
ATOM 561 N N . ILE A 1 76 ? -14.995 9.268 37.979 1.00 88.19 76 ILE A N 1
ATOM 562 C CA . ILE A 1 76 ? -15.102 8.110 38.877 1.00 88.19 76 ILE A CA 1
ATOM 563 C C . ILE A 1 76 ? -14.689 6.835 38.141 1.00 88.19 76 ILE A C 1
ATOM 565 O O . ILE A 1 76 ? -13.894 6.068 38.677 1.00 88.19 76 ILE A O 1
ATOM 569 N N . VAL A 1 77 ? -15.162 6.629 36.908 1.00 88.50 77 VAL A N 1
ATOM 570 C CA . VAL A 1 77 ? -14.762 5.485 36.074 1.00 88.50 77 VAL A CA 1
ATOM 571 C C . VAL A 1 77 ? -13.257 5.513 35.812 1.00 88.50 77 VAL A C 1
ATOM 573 O O . VAL A 1 77 ? -12.586 4.510 36.035 1.00 88.50 77 VAL A O 1
ATO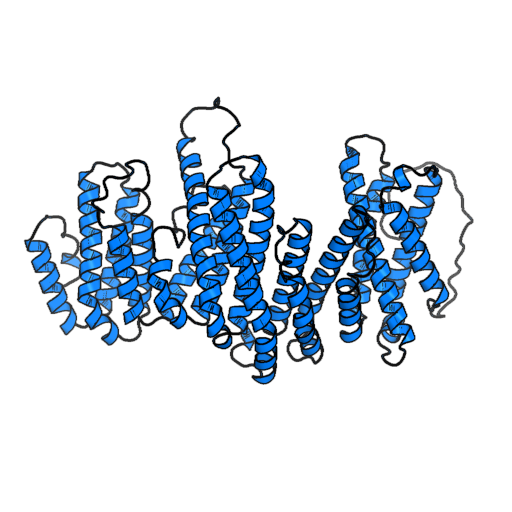M 576 N N . GLN A 1 78 ? -12.699 6.660 35.422 1.00 91.00 78 GLN A N 1
ATOM 577 C CA . GLN A 1 78 ? -11.266 6.818 35.170 1.00 91.00 78 GLN A CA 1
ATOM 578 C C . GLN A 1 78 ? -10.428 6.483 36.408 1.00 91.00 78 GLN A C 1
ATOM 580 O O . GLN A 1 78 ? -9.477 5.702 36.329 1.00 91.00 78 GLN A O 1
ATOM 585 N N . LYS A 1 79 ? -10.790 7.047 37.568 1.00 89.88 79 LYS A N 1
ATOM 586 C CA . LYS A 1 79 ? -10.123 6.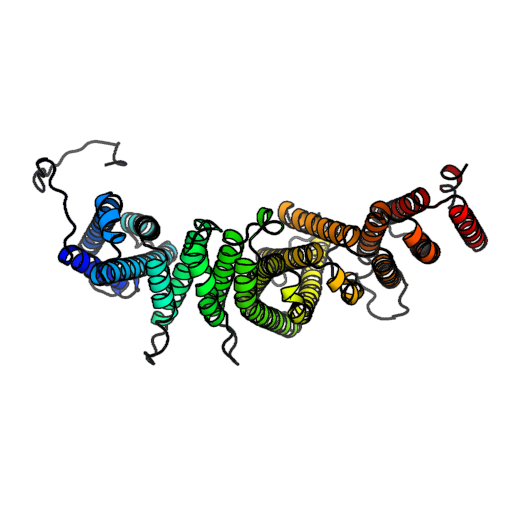748 38.841 1.00 89.88 79 LYS A CA 1
ATOM 587 C C . LYS A 1 79 ? -10.276 5.278 39.212 1.00 89.88 79 LYS A C 1
ATOM 589 O O . LYS A 1 79 ? -9.282 4.660 39.566 1.00 89.88 79 LYS A O 1
ATOM 594 N N . GLY A 1 80 ? -11.475 4.714 39.072 1.00 88.31 80 GLY A N 1
ATOM 595 C CA . GLY A 1 80 ? -11.758 3.306 39.343 1.00 88.31 80 GLY A CA 1
ATOM 596 C C . GLY A 1 80 ? -10.890 2.367 38.508 1.00 88.31 80 GLY A C 1
ATOM 597 O O . GLY A 1 80 ? -10.230 1.493 39.061 1.00 88.31 80 GLY A O 1
ATOM 598 N N . LEU A 1 81 ? -10.813 2.599 37.195 1.00 88.44 81 LEU A N 1
ATOM 599 C CA . LEU A 1 81 ? -9.977 1.820 36.275 1.00 88.44 81 LEU A CA 1
ATOM 600 C C . LEU A 1 81 ? -8.477 1.978 36.563 1.00 88.44 81 LEU A C 1
ATOM 602 O O . LEU A 1 81 ? -7.703 1.062 36.311 1.00 88.44 81 LEU A O 1
ATOM 606 N N . SER A 1 82 ? -8.059 3.109 37.131 1.00 89.75 82 SER A N 1
ATOM 607 C CA . SER A 1 82 ? -6.657 3.350 37.496 1.00 89.75 82 SER A CA 1
ATOM 608 C C . SER A 1 82 ? -6.219 2.593 38.760 1.00 89.75 82 SER A C 1
ATOM 610 O O . SER A 1 82 ? -5.022 2.491 39.031 1.00 89.75 82 SER A O 1
ATOM 612 N N . ILE A 1 83 ? -7.156 2.057 39.552 1.00 91.06 83 ILE A N 1
ATOM 613 C CA . ILE A 1 83 ? -6.839 1.336 40.790 1.00 91.06 83 ILE A CA 1
ATOM 614 C C . ILE A 1 83 ? -6.294 -0.068 40.450 1.00 91.06 83 ILE A C 1
ATOM 616 O O . ILE A 1 83 ? -6.947 -0.823 39.728 1.00 91.06 83 ILE A O 1
ATOM 620 N N . PRO A 1 84 ? -5.157 -0.511 41.030 1.00 85.25 84 PRO A N 1
ATOM 621 C CA . PRO A 1 84 ? -4.586 -1.844 40.777 1.00 85.25 84 PRO A CA 1
ATOM 622 C C . PRO A 1 84 ? -5.527 -3.017 41.095 1.00 85.25 84 PRO A C 1
ATOM 624 O O . PRO A 1 84 ? -5.394 -4.111 40.548 1.00 85.25 84 PRO A O 1
ATOM 627 N N . SER A 1 85 ? -6.486 -2.815 41.998 1.00 84.06 85 SER A N 1
ATOM 628 C CA . SER A 1 85 ? -7.544 -3.782 42.299 1.00 84.06 85 SER A CA 1
ATOM 629 C C . SER A 1 85 ? -8.503 -3.978 41.122 1.00 84.06 85 SER A C 1
ATOM 631 O O . SER A 1 85 ? -8.896 -5.110 40.866 1.00 84.06 85 SER A O 1
ATOM 633 N N . ALA A 1 86 ? -8.816 -2.926 40.357 1.00 80.81 86 ALA A N 1
ATOM 634 C CA . ALA A 1 86 ? -9.630 -3.048 39.148 1.00 80.81 86 ALA A CA 1
ATOM 635 C C . ALA A 1 86 ? -8.923 -3.903 38.093 1.00 80.81 86 ALA A C 1
ATOM 637 O O . ALA A 1 86 ? -9.558 -4.752 37.477 1.00 80.81 86 ALA A O 1
ATOM 638 N N . LYS A 1 87 ? -7.594 -3.777 37.964 1.00 80.50 87 LYS A N 1
ATOM 639 C CA . LYS A 1 87 ? -6.793 -4.675 37.119 1.00 80.50 87 LYS A CA 1
ATOM 640 C C . LYS A 1 87 ? -6.976 -6.139 37.512 1.00 80.50 87 LYS A C 1
ATOM 642 O O . LYS A 1 87 ? -7.243 -6.961 36.648 1.00 80.50 87 LYS A O 1
ATOM 647 N N . ARG A 1 88 ? -6.888 -6.458 38.807 1.00 82.56 88 ARG A N 1
ATOM 648 C CA . ARG A 1 88 ? -7.090 -7.830 39.300 1.00 82.56 88 ARG A CA 1
ATOM 649 C C . ARG A 1 88 ? -8.496 -8.352 39.010 1.00 82.56 88 ARG A C 1
ATOM 651 O O . ARG A 1 88 ? -8.622 -9.496 38.609 1.00 82.56 88 ARG A O 1
ATOM 658 N N . VAL A 1 89 ? -9.522 -7.518 39.167 1.00 81.00 89 VAL A N 1
ATOM 659 C CA . VAL A 1 89 ? -10.917 -7.899 38.884 1.00 81.00 89 VAL A CA 1
ATOM 660 C C . VAL A 1 89 ? -11.160 -8.095 37.385 1.00 81.00 89 VAL A C 1
ATOM 662 O O . VAL A 1 89 ? -11.850 -9.026 37.001 1.00 81.00 89 VAL A O 1
ATOM 665 N N . VAL A 1 90 ? -10.593 -7.246 36.525 1.00 80.19 90 VAL A N 1
ATOM 666 C CA . VAL A 1 90 ? -10.770 -7.347 35.064 1.00 80.19 90 VAL A CA 1
ATOM 667 C C . VAL A 1 90 ? -9.964 -8.508 34.468 1.00 80.19 90 VAL A C 1
ATOM 669 O O . VAL A 1 90 ? -10.386 -9.090 33.474 1.00 80.19 90 VAL A O 1
ATOM 672 N N . GLN A 1 91 ? -8.819 -8.849 35.066 1.00 79.31 91 GLN A N 1
ATOM 673 C CA . GLN A 1 91 ? -7.937 -9.930 34.606 1.00 79.31 91 GLN A CA 1
ATOM 674 C C . GLN A 1 91 ? -8.249 -11.298 35.226 1.00 79.31 91 GLN A C 1
ATOM 676 O O . GLN A 1 91 ? -7.612 -12.280 34.859 1.00 79.31 91 GLN A O 1
ATOM 681 N N . GLN A 1 92 ? -9.193 -11.389 36.165 1.00 79.31 92 GLN A N 1
ATOM 682 C CA . GLN A 1 92 ? -9.645 -12.677 36.688 1.00 79.31 92 GLN A CA 1
ATOM 683 C C . GLN A 1 92 ? -10.475 -13.402 35.620 1.00 79.31 92 GLN A C 1
ATOM 685 O O . GLN A 1 92 ? -11.658 -13.133 35.439 1.00 79.31 92 GLN A O 1
ATOM 690 N N . GLU A 1 93 ? -9.832 -14.327 34.905 1.00 60.41 93 GLU A N 1
ATOM 691 C CA . GLU A 1 93 ? -10.422 -15.081 33.786 1.00 60.41 93 GLU A CA 1
ATOM 692 C C . GLU A 1 93 ? -11.598 -15.988 34.204 1.00 60.41 93 GLU A C 1
ATOM 694 O O . GLU A 1 93 ? -12.431 -16.346 33.373 1.00 60.41 93 GLU A O 1
ATOM 699 N N . ASP A 1 94 ? -11.721 -16.321 35.494 1.00 63.41 94 ASP A N 1
ATOM 700 C CA . ASP A 1 94 ? -12.639 -17.362 35.977 1.00 63.41 94 ASP A CA 1
ATOM 701 C C . ASP A 1 94 ? -14.125 -16.946 36.033 1.00 63.41 94 ASP A C 1
ATOM 703 O O . ASP A 1 94 ? -15.001 -17.798 36.199 1.00 63.41 94 ASP A O 1
ATOM 707 N N . SER A 1 95 ? -14.457 -15.656 35.893 1.00 72.31 95 SER A N 1
ATOM 708 C CA . SER A 1 95 ? -15.838 -15.168 36.034 1.00 72.31 95 SER A CA 1
ATOM 709 C C . SER A 1 95 ? -16.403 -14.623 34.724 1.00 72.31 95 SER A C 1
ATOM 711 O O . SER A 1 95 ? -16.212 -13.460 34.363 1.00 72.31 95 SER A O 1
ATOM 713 N N . THR A 1 96 ? -17.209 -15.441 34.042 1.00 76.06 96 THR A N 1
ATOM 714 C CA . THR A 1 96 ? -17.987 -15.038 32.853 1.00 76.06 96 THR A CA 1
ATOM 715 C C . THR A 1 96 ? -18.807 -13.764 33.089 1.00 76.06 96 THR A C 1
ATOM 717 O O . THR A 1 96 ? -18.944 -12.937 32.188 1.00 76.06 96 THR A O 1
ATOM 720 N N . ALA A 1 97 ? -19.290 -13.547 34.316 1.00 79.50 97 ALA A N 1
ATOM 721 C CA . ALA A 1 97 ? -20.024 -12.345 34.699 1.00 79.50 97 ALA A CA 1
ATOM 722 C C . ALA A 1 97 ? -19.159 -11.071 34.627 1.00 79.50 97 ALA A C 1
ATOM 724 O O . ALA A 1 97 ? -19.614 -10.046 34.116 1.00 79.50 97 ALA A O 1
ATOM 725 N N . GLN A 1 98 ? -17.902 -11.124 35.074 1.00 78.50 98 GLN A N 1
ATOM 726 C CA . GLN A 1 98 ? -16.990 -9.973 35.021 1.00 78.50 98 GLN A CA 1
ATOM 727 C C . GLN A 1 98 ? -16.620 -9.616 33.577 1.00 78.50 98 GLN A C 1
ATOM 729 O O . GLN A 1 98 ? -16.617 -8.436 33.223 1.00 78.50 98 GLN A O 1
ATOM 734 N N . ALA A 1 99 ? -16.416 -10.621 32.719 1.00 77.38 99 ALA A N 1
ATOM 735 C CA . ALA A 1 99 ? -16.191 -10.419 31.289 1.00 77.38 99 ALA A CA 1
ATOM 736 C C . ALA A 1 99 ? -17.404 -9.779 30.586 1.00 77.38 99 ALA A C 1
ATOM 738 O O . ALA A 1 99 ? -17.249 -8.874 29.766 1.00 77.38 99 ALA A O 1
ATOM 739 N N . THR A 1 100 ? -18.633 -10.188 30.928 1.00 82.56 100 THR A N 1
ATOM 740 C CA . THR A 1 100 ? -19.839 -9.542 30.373 1.00 82.56 100 THR A CA 1
ATOM 741 C C . THR A 1 100 ? -19.987 -8.094 30.829 1.00 82.56 100 THR A C 1
ATOM 743 O O . THR A 1 100 ? -20.401 -7.236 30.049 1.00 82.56 100 THR A O 1
ATOM 746 N N . LEU A 1 101 ? -19.612 -7.805 32.075 1.00 83.38 101 LEU A N 1
ATOM 747 C CA . LEU A 1 101 ? -19.677 -6.468 32.645 1.00 83.38 101 LEU A CA 1
ATOM 748 C C . LEU A 1 101 ? -18.632 -5.533 32.024 1.00 83.38 101 LEU A C 1
ATOM 750 O O . LEU A 1 101 ? -18.957 -4.394 31.694 1.00 83.38 101 LEU A O 1
ATOM 754 N N . SER A 1 102 ? -17.405 -6.011 31.808 1.00 83.81 102 SER A N 1
ATOM 755 C CA . SER A 1 102 ? -16.357 -5.235 31.141 1.00 83.81 102 SER A CA 1
ATOM 756 C C . SER A 1 102 ? -16.685 -4.978 29.666 1.00 83.81 102 SER A C 1
ATOM 758 O O . SER A 1 102 ? -16.505 -3.853 29.198 1.00 83.81 102 SER A O 1
ATOM 760 N N . LEU A 1 103 ? -17.269 -5.957 28.963 1.00 82.50 103 LEU A N 1
ATOM 761 C CA . LEU A 1 103 ? -17.784 -5.786 27.600 1.00 82.50 103 LEU A CA 1
ATOM 762 C C . LEU A 1 103 ? -18.914 -4.753 27.554 1.00 82.50 103 LEU A C 1
ATOM 764 O O . LEU A 1 103 ? -18.923 -3.881 26.683 1.00 82.50 103 LEU A O 1
ATOM 768 N N . HIS A 1 104 ? -19.859 -4.817 28.497 1.00 85.44 104 HIS A N 1
ATOM 769 C CA . HIS A 1 104 ? -20.950 -3.849 28.569 1.00 85.44 104 HIS A CA 1
ATOM 770 C C . HIS A 1 104 ? -20.423 -2.437 28.848 1.00 85.44 104 HIS A C 1
ATOM 772 O O . HIS A 1 104 ? -20.767 -1.510 28.119 1.00 85.44 104 HIS A O 1
ATOM 778 N N . LEU A 1 105 ? -19.517 -2.284 29.820 1.00 87.12 105 LEU A N 1
ATOM 779 C CA . LEU A 1 105 ? -18.868 -1.007 30.117 1.00 87.12 105 LEU A CA 1
ATOM 780 C C . LEU A 1 105 ? -18.131 -0.450 28.896 1.00 87.12 105 LEU A C 1
ATOM 782 O O . LEU A 1 105 ? -18.273 0.727 28.574 1.00 87.12 105 LEU A O 1
ATOM 786 N N . TRP A 1 106 ? -17.371 -1.292 28.196 1.00 89.69 106 TRP A N 1
ATOM 787 C CA . TRP A 1 106 ? -16.644 -0.899 26.993 1.00 89.69 106 TRP A CA 1
ATOM 788 C C . TRP A 1 106 ? -17.593 -0.431 25.882 1.00 89.69 106 TRP A C 1
ATOM 790 O O . TRP A 1 106 ? -17.377 0.626 25.288 1.00 89.69 106 TRP A O 1
ATOM 800 N N . LYS A 1 107 ? -18.684 -1.168 25.640 1.00 86.06 107 LYS A N 1
ATOM 801 C CA . LYS A 1 107 ? -19.702 -0.816 24.640 1.00 86.06 107 LYS A CA 1
ATOM 802 C C . LYS A 1 107 ? -20.390 0.509 24.969 1.00 86.06 107 LYS A C 1
ATOM 804 O O . LYS A 1 107 ? -20.587 1.325 24.072 1.00 86.06 107 LYS A O 1
ATOM 809 N N . GLU A 1 108 ? -20.733 0.734 26.232 1.00 85.62 108 GLU A N 1
ATOM 810 C CA . GLU A 1 108 ? -21.362 1.977 26.685 1.00 85.62 108 GLU A CA 1
ATOM 811 C C . GLU A 1 108 ? -20.396 3.159 26.576 1.00 85.62 108 GLU A C 1
ATOM 813 O O . GLU A 1 108 ? -20.753 4.189 26.012 1.00 85.62 108 GLU A O 1
ATOM 818 N N . LEU A 1 109 ? -19.136 3.002 26.996 1.00 88.88 109 LEU A N 1
ATOM 819 C CA . LEU A 1 109 ? -18.113 4.037 26.818 1.00 88.88 109 LEU A CA 1
ATOM 820 C C . LEU A 1 109 ? -17.900 4.390 25.338 1.00 88.88 109 LEU A C 1
ATOM 822 O O . LEU A 1 109 ? -17.788 5.567 25.005 1.00 88.88 109 LEU A O 1
ATOM 826 N N . MET A 1 110 ? -17.915 3.400 24.443 1.00 87.19 110 MET A N 1
ATOM 827 C CA . MET A 1 110 ? -17.846 3.608 22.991 1.00 87.19 110 MET A CA 1
ATOM 828 C C . MET A 1 110 ? -19.053 4.379 22.444 1.00 87.19 110 MET A C 1
ATOM 830 O O . MET A 1 110 ? -18.898 5.251 21.587 1.00 87.19 110 MET A O 1
ATOM 834 N N . GLN A 1 111 ? -20.259 4.082 22.932 1.00 85.69 111 GLN A N 1
ATOM 835 C CA . GLN A 1 111 ? -21.472 4.810 22.551 1.00 85.69 111 GLN A CA 1
ATOM 836 C C . GLN A 1 111 ? -21.459 6.250 23.063 1.00 85.69 111 GLN A C 1
ATOM 838 O O . GLN A 1 111 ? -21.803 7.158 22.305 1.00 85.69 111 GLN A O 1
ATOM 843 N N . ILE A 1 112 ? -21.024 6.468 24.308 1.00 85.31 112 ILE A N 1
ATOM 844 C CA . ILE A 1 112 ? -20.867 7.807 24.887 1.00 85.31 112 ILE A CA 1
ATOM 845 C C . ILE A 1 112 ? -19.827 8.597 24.086 1.00 85.31 112 ILE A C 1
ATOM 847 O O . ILE A 1 112 ? -20.102 9.735 23.719 1.00 85.31 112 ILE A O 1
ATOM 851 N N . ASP A 1 113 ? -18.678 8.000 23.753 1.00 86.25 113 ASP A N 1
ATOM 852 C CA . ASP A 1 113 ? -17.631 8.627 22.934 1.00 86.25 113 ASP A CA 1
ATOM 853 C C . ASP A 1 113 ? -18.164 9.033 21.550 1.00 86.25 113 ASP A C 1
ATOM 855 O O . ASP A 1 113 ? -18.037 10.187 21.134 1.00 86.25 113 ASP A O 1
ATOM 859 N N . ALA A 1 114 ? -18.844 8.115 20.854 1.00 83.31 114 ALA A N 1
ATOM 860 C CA . ALA A 1 114 ? -19.436 8.380 19.544 1.00 83.31 114 ALA A CA 1
ATOM 861 C C . ALA A 1 114 ? -20.513 9.479 19.601 1.00 83.31 114 ALA A C 1
ATOM 863 O O . ALA A 1 114 ? -20.555 10.352 18.728 1.00 83.31 114 ALA A O 1
ATOM 864 N N . ALA A 1 115 ? -21.365 9.465 20.630 1.00 81.81 115 ALA A N 1
ATOM 865 C CA . ALA A 1 115 ? -22.384 10.487 20.845 1.00 81.81 115 ALA A CA 1
ATOM 866 C C . ALA A 1 115 ? -21.768 11.848 21.200 1.00 81.81 115 ALA A C 1
ATOM 868 O O . ALA A 1 115 ? -22.219 12.869 20.681 1.00 81.81 115 ALA A O 1
ATOM 869 N N . ALA A 1 116 ? -20.718 11.871 22.025 1.00 83.00 116 ALA A N 1
ATOM 870 C CA . ALA A 1 116 ? -20.008 13.086 22.408 1.00 83.00 116 ALA A CA 1
ATOM 871 C C . ALA A 1 116 ? -19.291 13.724 21.213 1.00 83.00 116 ALA A C 1
ATOM 873 O O . ALA A 1 116 ? -19.398 14.932 21.015 1.00 83.00 116 ALA A O 1
ATOM 874 N N . MET A 1 117 ? -18.636 12.927 20.363 1.00 83.12 117 MET A N 1
ATOM 875 C CA . MET A 1 117 ? -18.018 13.412 19.123 1.00 83.12 117 MET A CA 1
ATOM 876 C C . MET A 1 117 ? -19.055 13.981 18.145 1.00 83.12 117 MET A C 1
ATOM 878 O O . MET A 1 117 ? -18.835 15.037 17.549 1.00 83.12 117 MET A O 1
ATOM 882 N N . HIS A 1 118 ? -20.205 13.317 17.998 1.00 81.12 118 HIS A N 1
ATOM 883 C CA . HIS A 1 118 ? -21.298 13.820 17.166 1.00 81.12 118 HIS A CA 1
ATOM 884 C C . HIS A 1 118 ? -21.860 15.140 17.711 1.00 81.12 118 HIS A C 1
ATOM 886 O O . HIS A 1 118 ? -21.952 16.121 16.971 1.00 81.12 118 HIS A O 1
ATOM 892 N N . ALA A 1 119 ? -22.154 15.201 19.011 1.00 80.25 119 ALA A N 1
ATOM 893 C CA . ALA A 1 119 ? -22.631 16.411 19.671 1.00 80.25 119 ALA A CA 1
ATOM 894 C C . ALA A 1 119 ? -21.628 17.564 19.536 1.00 80.25 119 ALA A C 1
ATOM 896 O O . ALA A 1 119 ? -22.021 18.674 19.186 1.00 80.25 119 ALA A O 1
ATOM 897 N N . ARG A 1 120 ? -20.328 17.293 19.710 1.00 83.12 120 ARG A N 1
ATOM 898 C CA . ARG A 1 120 ? -19.255 18.268 19.491 1.00 83.12 120 ARG A CA 1
ATOM 899 C C . ARG A 1 120 ? -19.286 18.833 18.071 1.00 83.12 120 ARG A C 1
ATOM 901 O O . ARG A 1 120 ? -19.210 20.046 17.909 1.00 83.12 120 ARG A O 1
ATOM 908 N N . SER A 1 121 ? -19.452 17.986 17.052 1.00 81.69 121 SER A N 1
ATOM 909 C CA . SER A 1 121 ? -19.526 18.442 15.655 1.00 81.69 121 SER A CA 1
ATOM 910 C C . SER A 1 121 ? -20.730 19.355 15.389 1.00 81.69 121 SER A C 1
ATOM 912 O O . SER A 1 121 ? -20.580 20.385 14.735 1.00 81.69 121 SER A O 1
ATOM 914 N N . ILE A 1 122 ? -21.897 19.034 15.964 1.00 81.25 122 ILE A N 1
ATOM 915 C CA . ILE A 1 122 ? -23.104 19.867 15.869 1.00 81.25 122 ILE A CA 1
ATOM 916 C C . ILE A 1 122 ? -22.889 21.199 16.583 1.00 81.25 122 ILE A C 1
ATOM 918 O O . ILE A 1 122 ? -23.210 22.245 16.032 1.00 81.25 122 ILE A O 1
ATOM 922 N N . VAL A 1 123 ? -22.332 21.173 17.795 1.00 78.94 123 VAL A N 1
ATOM 923 C CA . VAL A 1 123 ? -22.089 22.379 18.596 1.00 78.94 123 VAL A CA 1
ATOM 924 C C . VAL A 1 123 ? -21.099 23.306 17.899 1.00 78.94 123 VAL A C 1
ATOM 926 O O . VAL A 1 123 ? -21.338 24.508 17.876 1.00 78.94 123 VAL A O 1
ATOM 929 N N . ILE A 1 124 ? -20.035 22.768 17.291 1.00 79.31 124 ILE A N 1
ATOM 930 C CA . ILE A 1 124 ? -19.083 23.543 16.481 1.00 79.31 124 ILE A CA 1
ATOM 931 C C . ILE A 1 124 ? -19.794 24.172 15.275 1.00 79.31 124 ILE A C 1
ATOM 933 O O . ILE A 1 124 ? -19.637 25.369 15.050 1.00 79.31 124 ILE A O 1
ATOM 937 N N . ALA A 1 125 ? -20.622 23.417 14.546 1.00 79.00 125 ALA A N 1
ATOM 938 C CA . ALA A 1 125 ? -21.371 23.945 13.403 1.00 79.00 125 ALA A CA 1
ATOM 939 C C . ALA A 1 125 ? -22.399 25.022 13.807 1.00 79.00 125 ALA A C 1
ATOM 941 O O . ALA A 1 125 ? -22.564 26.015 13.104 1.00 79.00 125 ALA A O 1
ATOM 942 N N . ALA A 1 126 ? -23.042 24.864 14.966 1.00 73.25 126 ALA A N 1
ATOM 943 C CA . ALA A 1 126 ? -24.022 25.807 15.499 1.00 73.25 126 ALA A CA 1
ATOM 944 C C . ALA A 1 126 ? -23.405 27.108 16.042 1.00 73.25 126 ALA A C 1
ATOM 946 O O . ALA A 1 126 ? -24.139 28.055 16.294 1.00 73.25 126 ALA A O 1
ATOM 947 N N . THR A 1 127 ? -22.077 27.200 16.212 1.00 58.00 127 THR A N 1
ATOM 948 C CA . THR A 1 127 ? -21.422 28.417 16.739 1.00 58.00 127 THR A CA 1
ATOM 949 C C . THR A 1 127 ? -21.565 29.660 15.857 1.00 58.00 127 THR A C 1
ATOM 951 O O . THR A 1 127 ? -21.253 30.756 16.322 1.00 58.00 127 THR A O 1
ATOM 954 N N . VAL A 1 128 ? -22.067 29.509 14.628 1.00 59.97 128 VAL A N 1
ATOM 955 C CA . VAL A 1 128 ? -22.435 30.629 13.750 1.00 59.97 128 VAL A CA 1
ATOM 956 C C . VAL A 1 128 ? -23.644 31.399 14.308 1.00 59.97 128 VAL A C 1
ATOM 958 O O . VAL A 1 128 ? -23.695 32.620 14.186 1.00 59.97 128 VAL A O 1
ATOM 961 N N . ASP A 1 129 ? -24.537 30.724 15.040 1.00 55.91 129 ASP A N 1
ATOM 962 C CA . ASP A 1 129 ? -25.703 31.317 15.693 1.00 55.91 129 ASP A CA 1
ATOM 963 C C . ASP A 1 129 ? -25.471 31.343 17.215 1.00 55.91 129 ASP A C 1
ATOM 965 O O . ASP A 1 129 ? -25.440 30.300 17.862 1.00 55.91 129 ASP A O 1
ATOM 969 N N . GLN A 1 130 ? -25.291 32.534 17.801 1.00 59.12 130 GLN A N 1
ATOM 970 C CA . GLN A 1 130 ? -24.768 32.876 19.150 1.00 59.12 130 GLN A CA 1
ATOM 971 C C . GLN A 1 130 ? -25.436 32.235 20.407 1.00 59.12 130 GLN A C 1
ATOM 973 O O . GLN A 1 130 ? -25.337 32.763 21.512 1.00 59.12 130 GLN A O 1
ATOM 978 N N . THR A 1 131 ? -26.116 31.099 20.296 1.00 62.28 131 THR A N 1
ATOM 979 C CA . THR A 1 131 ? -26.963 30.495 21.337 1.00 62.28 131 THR A CA 1
ATOM 980 C C . THR A 1 131 ? -26.254 29.492 22.254 1.00 62.28 131 THR A C 1
ATOM 982 O O . THR A 1 131 ? -26.765 29.192 23.333 1.00 62.28 131 THR A O 1
ATOM 985 N N . THR A 1 132 ? -25.077 28.970 21.887 1.00 67.69 132 THR A N 1
ATOM 986 C CA . THR A 1 132 ? -24.346 27.993 22.721 1.00 67.69 132 THR A CA 1
ATOM 987 C C . THR A 1 132 ? -23.552 28.672 23.833 1.00 67.69 132 THR A C 1
ATOM 989 O O . THR A 1 132 ? -22.720 29.542 23.561 1.00 67.69 132 THR A O 1
ATOM 992 N N . THR A 1 133 ? -23.731 28.239 25.085 1.00 77.44 133 THR A N 1
ATOM 993 C CA . THR A 1 133 ? -22.975 28.811 26.208 1.00 77.44 133 THR A CA 1
ATOM 994 C C . THR A 1 133 ? -21.514 28.340 26.195 1.00 77.44 133 THR A C 1
ATOM 996 O O . THR A 1 133 ? -21.217 27.192 25.866 1.00 77.44 133 THR A O 1
ATOM 999 N N . ALA A 1 134 ? -20.575 29.200 26.609 1.00 82.75 134 ALA A N 1
ATOM 1000 C CA . ALA A 1 134 ? -19.143 28.862 26.663 1.00 82.75 134 ALA A CA 1
ATOM 1001 C C . ALA A 1 134 ? -18.839 27.609 27.512 1.00 82.75 134 ALA A C 1
ATOM 1003 O O . ALA A 1 134 ? -17.863 26.904 27.264 1.00 82.75 134 ALA A O 1
ATOM 1004 N N . TYR A 1 135 ? -19.686 27.324 28.504 1.00 79.12 135 TYR A N 1
ATOM 1005 C CA . TYR A 1 135 ? -19.584 26.138 29.349 1.00 79.12 135 TYR A CA 1
ATOM 1006 C C . TYR A 1 135 ? -19.913 24.842 28.593 1.00 79.12 135 TYR A C 1
ATOM 1008 O O . TYR A 1 135 ? -19.157 23.880 28.683 1.00 79.12 135 TYR A O 1
ATOM 1016 N N . GLU A 1 136 ? -20.999 24.823 27.815 1.00 79.62 136 GLU A N 1
ATOM 1017 C CA . GLU A 1 136 ? -21.385 23.651 27.015 1.00 79.62 136 GLU A CA 1
ATOM 1018 C C . GLU A 1 136 ? -20.311 23.318 25.980 1.00 79.62 136 GLU A C 1
ATOM 1020 O O . GLU A 1 136 ? -19.987 22.150 25.786 1.00 79.62 136 GLU A O 1
ATOM 1025 N N . ARG A 1 137 ? -19.695 24.341 25.374 1.00 82.50 137 ARG A N 1
ATOM 1026 C CA . ARG A 1 137 ? -18.568 24.152 24.453 1.00 82.50 137 ARG A CA 1
ATOM 1027 C C . ARG A 1 137 ? -17.394 23.450 25.138 1.00 82.50 137 ARG A C 1
ATOM 1029 O O . ARG A 1 137 ? -16.954 22.412 24.660 1.00 82.50 137 ARG A O 1
ATOM 1036 N N . LYS A 1 138 ? -16.961 23.957 26.301 1.00 84.38 138 LYS A N 1
ATOM 1037 C CA . LYS A 1 138 ? -15.893 23.325 27.095 1.00 84.38 138 LYS A CA 1
ATOM 1038 C C . LYS A 1 138 ? -16.229 21.877 27.453 1.00 84.38 138 LYS A C 1
ATOM 1040 O O . LYS A 1 138 ? -15.362 21.019 27.352 1.00 84.38 138 LYS A O 1
ATOM 1045 N N . PHE A 1 139 ? -17.473 21.592 27.839 1.00 85.81 139 PHE A N 1
ATOM 1046 C CA . PHE A 1 139 ? -17.898 20.223 28.133 1.00 85.81 139 PHE A CA 1
ATOM 1047 C C . PHE A 1 139 ? -17.764 19.308 26.909 1.00 85.81 139 PHE A C 1
ATOM 1049 O O . PHE A 1 139 ? -17.135 18.260 27.014 1.00 85.81 139 PHE A O 1
ATOM 1056 N N . TRP A 1 140 ? -18.302 19.698 25.748 1.00 84.44 140 TRP A N 1
ATOM 1057 C CA . TRP A 1 140 ? -18.243 18.868 24.538 1.00 84.44 140 TRP A CA 1
ATOM 1058 C C . TRP A 1 140 ? -16.841 18.755 23.933 1.00 84.44 140 TRP A C 1
ATOM 1060 O O . TRP A 1 140 ? -16.567 17.786 23.229 1.00 84.44 140 TRP A O 1
ATOM 1070 N N . ASP A 1 141 ? -15.943 19.692 24.233 1.00 84.00 141 ASP A N 1
ATOM 1071 C CA . ASP A 1 141 ? -14.523 19.562 23.910 1.00 84.00 141 ASP A CA 1
ATOM 1072 C C . ASP A 1 141 ? -13.804 18.570 24.844 1.00 84.00 141 ASP A C 1
ATOM 1074 O O . ASP A 1 141 ? -12.985 17.781 24.376 1.00 84.00 141 ASP A O 1
ATOM 1078 N N . CYS A 1 142 ? -14.131 18.556 26.143 1.00 86.38 142 CYS A N 1
ATOM 1079 C CA . CYS A 1 142 ? -13.488 17.679 27.129 1.00 86.38 142 CYS A CA 1
ATOM 1080 C C . CYS A 1 142 ? -14.078 16.260 27.192 1.00 86.38 142 CYS A C 1
ATOM 1082 O O . CYS A 1 142 ? -13.349 15.314 27.485 1.00 86.38 142 CYS A O 1
ATOM 1084 N N . ALA A 1 143 ? -15.379 16.088 26.941 1.00 85.19 143 ALA A N 1
ATOM 1085 C CA . ALA A 1 143 ? -16.065 14.806 27.104 1.00 85.19 143 ALA A CA 1
ATOM 1086 C C . ALA A 1 143 ? -15.453 13.679 26.249 1.00 85.19 143 ALA A C 1
ATOM 1088 O O . ALA A 1 143 ? -15.164 12.632 26.828 1.00 85.19 143 ALA A O 1
ATOM 1089 N N . PRO A 1 144 ? -15.157 13.876 24.945 1.00 86.75 144 PRO A N 1
ATOM 1090 C CA . PRO A 1 144 ? -14.523 12.841 24.131 1.00 86.75 144 PRO A CA 1
ATOM 1091 C C . PRO A 1 144 ? -13.103 12.475 24.591 1.00 86.75 144 PRO A C 1
ATOM 1093 O O . PRO A 1 144 ? -12.651 11.349 24.408 1.00 86.75 144 PRO A O 1
ATOM 1096 N N . MET A 1 145 ? -12.377 13.423 25.197 1.00 88.25 145 MET A N 1
ATOM 1097 C CA . MET A 1 145 ? -11.048 13.152 25.756 1.00 88.25 145 MET A CA 1
ATOM 1098 C C . MET A 1 145 ? -11.163 12.271 27.003 1.00 88.25 145 MET A C 1
ATOM 1100 O O . MET A 1 145 ? -10.498 11.246 27.095 1.00 88.25 145 MET A O 1
ATOM 1104 N N . ALA A 1 146 ? -12.072 12.615 27.920 1.00 88.00 146 ALA A N 1
ATOM 1105 C CA . ALA A 1 146 ? -12.297 11.839 29.138 1.00 88.00 146 ALA A CA 1
ATOM 1106 C C . ALA A 1 146 ? -12.818 10.418 28.845 1.00 88.00 146 ALA A C 1
ATOM 1108 O O . ALA A 1 146 ? -12.394 9.457 29.492 1.00 88.00 146 ALA A O 1
ATOM 1109 N N . THR A 1 147 ? -13.709 10.256 27.858 1.00 89.69 147 THR A N 1
ATOM 1110 C CA . THR A 1 147 ? -14.160 8.927 27.411 1.00 89.69 147 THR A CA 1
ATOM 1111 C C . THR A 1 147 ? -13.031 8.135 26.771 1.00 89.69 147 THR A C 1
ATOM 1113 O O . THR A 1 147 ? -12.893 6.949 27.070 1.00 89.69 147 THR A O 1
ATOM 1116 N N . GLN A 1 148 ? -12.193 8.769 25.945 1.00 90.38 148 GLN A N 1
ATOM 1117 C CA . GLN A 1 148 ? -11.031 8.117 25.345 1.00 90.38 148 GLN A CA 1
ATOM 1118 C C . GLN A 1 148 ? -10.011 7.662 26.394 1.00 90.38 148 GLN A C 1
ATOM 1120 O O . GLN A 1 148 ? -9.484 6.555 26.281 1.00 90.38 148 GLN A O 1
ATOM 1125 N N . ASP A 1 149 ? -9.771 8.460 27.435 1.00 90.06 149 ASP A N 1
ATOM 1126 C CA . ASP A 1 149 ? -8.894 8.078 28.543 1.00 90.06 149 ASP A CA 1
ATOM 1127 C C . ASP A 1 149 ? -9.438 6.836 29.259 1.00 90.06 149 ASP A C 1
ATOM 1129 O O . ASP A 1 149 ? -8.709 5.861 29.446 1.00 90.06 149 ASP A O 1
ATOM 1133 N N . CYS A 1 150 ? -10.738 6.816 29.575 1.00 91.44 150 CYS A N 1
ATOM 1134 C CA . CYS A 1 150 ? -11.390 5.646 30.171 1.00 91.44 150 CYS A CA 1
ATOM 1135 C C . CYS A 1 150 ? -11.295 4.411 29.264 1.00 91.44 150 CYS A C 1
ATOM 1137 O O . CYS A 1 150 ? -10.983 3.320 29.740 1.00 91.44 150 CYS A O 1
ATOM 1139 N N . LEU A 1 151 ? -11.537 4.577 27.960 1.00 91.25 151 LEU A N 1
ATOM 1140 C CA . LEU A 1 151 ? -11.448 3.496 26.979 1.00 91.25 151 LEU A CA 1
ATOM 1141 C C . LEU A 1 151 ? -10.025 2.949 26.868 1.00 91.25 151 LEU A C 1
ATOM 1143 O O . LEU A 1 151 ? -9.860 1.734 26.848 1.00 91.25 151 LEU A O 1
ATOM 1147 N N . SER A 1 152 ? -9.010 3.813 26.830 1.00 90.75 152 SER A N 1
ATOM 1148 C CA . SER A 1 152 ? -7.604 3.399 26.746 1.00 90.75 152 SER A CA 1
ATOM 1149 C C . SER A 1 152 ? -7.141 2.656 28.004 1.00 90.75 152 SER A C 1
ATOM 1151 O O . SER A 1 152 ? -6.464 1.633 27.904 1.00 90.75 152 SER A O 1
ATOM 1153 N N . LEU A 1 153 ? -7.568 3.109 29.190 1.00 90.38 153 LEU A N 1
ATOM 1154 C CA . LEU A 1 153 ? -7.320 2.407 30.448 1.00 90.38 153 LEU A CA 1
ATOM 1155 C C . LEU A 1 153 ? -7.990 1.035 30.433 1.00 90.38 153 LEU A C 1
ATOM 1157 O O . LEU A 1 153 ? -7.333 0.035 30.698 1.00 90.38 153 LEU A O 1
ATOM 1161 N N . LEU A 1 154 ? -9.271 0.969 30.063 1.00 91.00 154 LEU A N 1
ATOM 1162 C CA . LEU A 1 154 ? -10.003 -0.293 30.002 1.00 91.00 154 LEU A CA 1
ATOM 1163 C C . LEU A 1 154 ? -9.378 -1.269 28.991 1.00 91.00 154 LEU A C 1
ATOM 1165 O O . LEU A 1 154 ? -9.217 -2.443 29.308 1.00 91.00 154 LEU A O 1
ATOM 1169 N N . GLN A 1 155 ? -8.964 -0.793 27.813 1.00 90.31 155 GLN A N 1
ATOM 1170 C CA . GLN A 1 155 ? -8.299 -1.608 26.786 1.00 90.31 155 GLN A CA 1
ATOM 1171 C C . GLN A 1 155 ? -7.008 -2.253 27.283 1.00 90.31 155 GLN A C 1
ATOM 1173 O O . GLN A 1 155 ? -6.776 -3.425 27.011 1.00 90.31 155 GLN A O 1
ATOM 1178 N N . ARG A 1 156 ? -6.186 -1.513 28.033 1.00 88.38 156 ARG A N 1
ATOM 1179 C CA . ARG A 1 156 ? -4.931 -2.037 28.596 1.00 88.38 156 ARG A CA 1
ATOM 1180 C C . ARG A 1 156 ? -5.149 -3.063 29.704 1.00 88.38 156 ARG A C 1
ATOM 1182 O O . ARG A 1 156 ? -4.248 -3.843 30.001 1.00 88.38 156 ARG A O 1
ATOM 1189 N N . LEU A 1 157 ? -6.309 -3.027 30.356 1.00 89.62 157 LEU A N 1
ATOM 1190 C CA . LEU A 1 157 ? -6.655 -3.952 31.433 1.00 89.62 157 LEU A CA 1
ATOM 1191 C C . LEU A 1 157 ? -7.289 -5.243 30.912 1.00 89.62 157 LEU A C 1
ATOM 1193 O O . LEU A 1 157 ? -7.113 -6.286 31.539 1.00 89.62 157 LEU A O 1
ATOM 1197 N N . LEU A 1 158 ? -8.018 -5.168 29.796 1.00 89.94 158 LEU A N 1
ATOM 1198 C CA . LEU A 1 158 ? -8.724 -6.300 29.205 1.00 89.94 158 LEU A CA 1
ATOM 1199 C C . LEU A 1 158 ? -7.750 -7.351 28.645 1.00 89.94 158 LEU A C 1
ATOM 1201 O O . LEU A 1 158 ? -6.875 -7.005 27.848 1.00 89.94 158 LEU A O 1
ATOM 1205 N N . PRO A 1 159 ? -7.944 -8.644 28.968 1.00 90.31 159 PRO A N 1
ATOM 1206 C CA . PRO A 1 159 ? -7.310 -9.735 28.235 1.00 90.31 159 PRO A CA 1
ATOM 1207 C C . PRO A 1 159 ? -7.624 -9.655 26.736 1.00 90.31 159 PRO A C 1
ATOM 1209 O O . PRO A 1 159 ? -8.743 -9.298 26.347 1.00 90.31 159 PRO A O 1
ATOM 1212 N N . ALA A 1 160 ? -6.657 -10.022 25.889 1.00 91.56 160 ALA A N 1
ATOM 1213 C CA . ALA A 1 160 ? -6.793 -9.927 24.433 1.00 91.56 160 ALA A CA 1
ATOM 1214 C C . ALA A 1 160 ? -8.047 -10.644 23.901 1.00 91.56 160 ALA A C 1
ATOM 1216 O O . ALA A 1 160 ? -8.748 -10.106 23.046 1.00 91.56 160 ALA A O 1
ATOM 1217 N N . SER A 1 161 ? -8.383 -11.813 24.452 1.00 90.38 161 SER A N 1
ATOM 1218 C CA . SER A 1 161 ? -9.582 -12.583 24.096 1.00 90.38 161 SER A CA 1
ATOM 1219 C C . SER A 1 161 ? -10.882 -11.797 24.322 1.00 90.38 161 SER A C 1
ATOM 1221 O O . SER A 1 161 ? -11.732 -11.732 23.435 1.00 90.38 161 SER A O 1
ATOM 1223 N N . HIS A 1 162 ? -11.030 -11.149 25.480 1.00 89.44 162 HIS A N 1
ATOM 1224 C CA . HIS A 1 162 ? -12.212 -10.351 25.814 1.00 89.44 162 HIS A CA 1
ATOM 1225 C C . HIS A 1 162 ? -12.282 -9.049 25.020 1.00 89.44 162 HIS A C 1
ATOM 1227 O O . HIS A 1 162 ? -13.368 -8.635 24.604 1.00 89.44 162 HIS A O 1
ATOM 1233 N N . PHE A 1 163 ? -11.136 -8.414 24.774 1.00 92.38 163 PHE A N 1
ATOM 1234 C CA . PHE A 1 163 ? -11.067 -7.239 23.915 1.00 92.38 163 PHE A CA 1
ATOM 1235 C C . PHE A 1 163 ? -11.516 -7.566 22.483 1.00 92.38 163 PHE A C 1
ATOM 1237 O O . PHE A 1 163 ? -12.407 -6.898 21.958 1.00 92.38 163 PHE A O 1
ATOM 1244 N N . LEU A 1 164 ? -10.971 -8.627 21.880 1.00 93.19 164 LEU A N 1
ATOM 1245 C CA . LEU A 1 164 ? -11.340 -9.057 20.530 1.00 93.19 164 LEU A CA 1
ATOM 1246 C C . LEU A 1 164 ? -12.814 -9.461 20.451 1.00 93.19 164 LEU A C 1
ATOM 1248 O O . LEU A 1 164 ? -13.516 -9.003 19.557 1.00 93.19 164 LEU A O 1
ATOM 1252 N N . ALA A 1 165 ? -13.329 -10.203 21.437 1.00 89.88 165 ALA A N 1
ATOM 1253 C CA . ALA A 1 165 ? -14.755 -10.521 21.511 1.00 89.88 165 ALA A CA 1
ATOM 1254 C C . ALA A 1 165 ? -15.632 -9.257 21.574 1.00 89.88 165 ALA A C 1
ATOM 1256 O O . ALA A 1 165 ? -16.687 -9.193 20.940 1.00 89.88 165 ALA A O 1
ATOM 1257 N N . SER A 1 166 ? -15.187 -8.224 22.297 1.00 89.25 166 SER A N 1
ATOM 1258 C CA . SER A 1 166 ? -15.892 -6.941 22.385 1.00 89.25 166 SER A CA 1
ATOM 1259 C C . SER A 1 166 ? -15.910 -6.218 21.036 1.00 89.25 166 SER A C 1
ATOM 1261 O O . SER A 1 166 ? -16.974 -5.778 20.592 1.00 89.25 166 SER A O 1
ATOM 1263 N N . VAL A 1 167 ? -14.769 -6.158 20.343 1.00 92.38 167 VAL A N 1
ATOM 1264 C CA . VAL A 1 167 ? -14.661 -5.587 18.990 1.00 92.38 167 VAL A CA 1
ATOM 1265 C C . VAL A 1 167 ? -15.554 -6.348 18.010 1.00 92.38 167 VAL A C 1
ATOM 1267 O O . VAL A 1 167 ? -16.381 -5.733 17.333 1.00 92.38 167 VAL A O 1
ATOM 1270 N N . ASN A 1 168 ? -15.473 -7.676 17.999 1.00 91.31 168 ASN A N 1
ATOM 1271 C CA . ASN A 1 168 ? -16.241 -8.532 17.098 1.00 91.31 168 ASN A CA 1
ATOM 1272 C C . ASN A 1 168 ? -17.741 -8.415 17.370 1.00 91.31 168 ASN A C 1
ATOM 1274 O O . ASN A 1 168 ? -18.532 -8.342 16.431 1.00 91.31 168 ASN A O 1
ATOM 1278 N N . SER A 1 169 ? -18.158 -8.280 18.635 1.00 89.69 169 SER A N 1
ATOM 1279 C CA . SER A 1 169 ? -19.562 -8.026 18.978 1.00 89.69 169 SER A CA 1
ATOM 1280 C C . SER A 1 169 ? -20.084 -6.725 18.359 1.00 89.69 169 SER A C 1
ATOM 1282 O O . SER A 1 169 ? -21.219 -6.677 17.891 1.00 89.69 169 SER A O 1
ATOM 1284 N N . VAL A 1 170 ? -19.262 -5.670 18.298 1.00 88.94 170 VAL A N 1
ATOM 1285 C CA . VAL A 1 170 ? -19.650 -4.400 17.670 1.00 88.94 170 VAL A CA 1
ATOM 1286 C C . VAL A 1 170 ? -19.732 -4.547 16.156 1.00 88.94 170 VAL A C 1
ATOM 1288 O O . VAL A 1 170 ? -20.709 -4.078 15.578 1.00 88.94 170 VAL A O 1
ATOM 1291 N N . LEU A 1 171 ? -18.769 -5.231 15.533 1.00 89.12 171 LEU A N 1
ATOM 1292 C CA . LEU A 1 171 ? -18.742 -5.453 14.083 1.00 89.12 171 LEU A CA 1
ATOM 1293 C C . LEU A 1 171 ? -19.904 -6.339 13.598 1.00 89.12 171 LEU A C 1
ATOM 1295 O O . LEU A 1 171 ? -20.506 -6.052 12.563 1.00 89.12 171 LEU A O 1
ATOM 1299 N N . THR A 1 172 ? -20.257 -7.369 14.373 1.00 86.88 172 THR A N 1
ATOM 1300 C CA . THR A 1 172 ? -21.319 -8.344 14.059 1.00 86.88 172 THR A CA 1
ATOM 1301 C C . THR A 1 172 ? -22.725 -7.888 14.444 1.00 86.88 172 THR A C 1
ATOM 1303 O O . THR A 1 172 ? -23.695 -8.495 14.006 1.00 86.88 172 THR A O 1
ATOM 1306 N N . CYS A 1 173 ? -22.904 -6.790 15.190 1.00 75.06 173 CYS A N 1
ATOM 1307 C CA . CYS A 1 173 ? -24.231 -6.271 15.567 1.00 75.06 173 CYS A CA 1
ATOM 1308 C C . CYS A 1 173 ? -25.103 -5.782 14.371 1.00 75.06 173 CYS A C 1
ATOM 1310 O O . CYS A 1 173 ? -26.075 -5.049 14.564 1.00 75.06 173 CYS A O 1
ATOM 1312 N N . ASN A 1 174 ? -24.767 -6.116 13.119 1.00 57.03 174 ASN A N 1
ATOM 1313 C CA . ASN A 1 174 ? -25.539 -5.990 11.869 1.00 57.03 174 ASN A CA 1
ATOM 1314 C C . ASN A 1 174 ? -26.246 -7.335 11.633 1.00 57.03 174 ASN A C 1
ATOM 1316 O O . ASN A 1 174 ? -25.566 -8.324 11.450 1.00 57.03 174 ASN A O 1
ATOM 1320 N N . GLU A 1 175 ? -27.568 -7.490 11.738 1.00 53.56 175 GLU A N 1
ATOM 1321 C CA . GLU A 1 175 ? -28.442 -7.434 10.545 1.00 53.56 175 GLU A CA 1
ATOM 1322 C C . GLU A 1 175 ? -29.955 -7.460 10.873 1.00 53.56 175 GLU A C 1
ATOM 1324 O O . GLU A 1 175 ? -30.774 -7.169 10.010 1.00 53.56 175 GLU A O 1
ATOM 1329 N N . ASN A 1 176 ? -30.376 -7.747 12.110 1.00 49.97 176 ASN A N 1
ATOM 1330 C CA . ASN A 1 176 ? -31.769 -8.175 12.339 1.00 49.97 176 ASN A CA 1
ATOM 1331 C C . ASN A 1 176 ? -32.815 -7.061 12.530 1.00 49.97 176 ASN A C 1
ATOM 1333 O O . ASN A 1 176 ? -34.002 -7.359 12.647 1.00 49.97 176 ASN A O 1
ATOM 1337 N N . ASN A 1 177 ? -32.430 -5.782 12.523 1.00 47.19 177 ASN A N 1
ATOM 1338 C CA . ASN A 1 177 ? -33.389 -4.683 12.674 1.00 47.19 177 ASN A CA 1
ATOM 1339 C C . ASN A 1 177 ? -33.661 -4.007 11.325 1.00 47.19 177 ASN A C 1
ATOM 1341 O O . ASN A 1 177 ? -33.092 -2.963 11.014 1.00 47.19 177 ASN A O 1
ATOM 1345 N N . ASN A 1 178 ? -34.594 -4.581 10.560 1.00 45.44 178 ASN A N 1
ATOM 1346 C CA . ASN A 1 178 ? -35.154 -4.084 9.288 1.00 45.44 178 ASN A CA 1
ATOM 1347 C C . ASN A 1 178 ? -35.897 -2.718 9.384 1.00 45.44 178 ASN A C 1
ATOM 1349 O O . ASN A 1 178 ? -36.819 -2.436 8.619 1.00 45.44 178 ASN A O 1
ATOM 1353 N N . GLY A 1 179 ? -35.535 -1.837 10.321 1.00 45.88 179 GLY A N 1
ATOM 1354 C CA . GLY A 1 179 ? -36.298 -0.642 10.688 1.00 45.88 179 GLY A CA 1
ATOM 1355 C C . GLY A 1 179 ? -35.615 0.690 10.365 1.00 45.88 179 GLY A C 1
ATOM 1356 O O . GLY A 1 179 ? -35.123 1.349 11.271 1.00 45.88 179 GLY A O 1
ATOM 1357 N N . ARG A 1 180 ? -35.621 1.086 9.085 1.00 46.62 180 ARG A N 1
ATOM 1358 C CA . ARG A 1 180 ? -35.828 2.444 8.503 1.00 46.62 180 ARG A CA 1
ATOM 1359 C C . ARG A 1 180 ? -35.297 3.745 9.161 1.00 46.62 180 ARG A C 1
ATOM 1361 O O . ARG A 1 180 ? -35.653 4.814 8.672 1.00 46.62 180 ARG A O 1
ATOM 1368 N N . SER A 1 181 ? -34.438 3.749 10.177 1.00 53.00 181 SER A N 1
ATOM 1369 C CA . SER A 1 181 ? -33.890 5.009 10.710 1.00 53.00 181 SER A CA 1
ATOM 1370 C C . SER A 1 181 ? -32.557 5.375 10.049 1.00 53.00 181 SER A C 1
ATOM 1372 O O . SER A 1 181 ? -31.519 4.780 10.329 1.00 53.00 181 SER A O 1
ATOM 1374 N N . LEU A 1 182 ? -32.545 6.403 9.192 1.00 55.09 182 LEU A N 1
ATOM 1375 C CA . LEU A 1 182 ? -31.307 6.936 8.594 1.00 55.09 182 LEU A CA 1
ATOM 1376 C C . LEU A 1 182 ? -30.266 7.367 9.654 1.00 55.09 182 LEU A C 1
ATOM 1378 O O . LEU A 1 182 ? -29.061 7.350 9.379 1.00 55.09 182 LEU A O 1
ATOM 1382 N N . ASN A 1 183 ? -30.729 7.714 10.861 1.00 58.56 183 ASN A N 1
ATOM 1383 C CA . ASN A 1 183 ? -29.891 8.157 11.976 1.00 58.56 183 ASN A CA 1
ATOM 1384 C C . ASN A 1 183 ? -29.191 6.992 12.697 1.00 58.56 183 ASN A C 1
ATOM 1386 O O . ASN A 1 183 ? -28.074 7.173 13.182 1.00 58.56 183 ASN A O 1
ATOM 1390 N N . SER A 1 184 ? -29.764 5.779 12.713 1.00 64.75 184 SER A N 1
ATOM 1391 C CA . SER A 1 184 ? -29.098 4.621 13.339 1.00 64.75 184 SER A CA 1
ATOM 1392 C C . SER A 1 184 ? -27.864 4.175 12.555 1.00 64.75 184 SER A C 1
ATOM 1394 O O . SER A 1 184 ? -26.867 3.755 13.141 1.00 64.75 184 SER A O 1
ATOM 1396 N N . ASN A 1 185 ? -27.884 4.338 11.231 1.00 68.06 185 ASN A N 1
ATOM 1397 C CA . ASN A 1 185 ? -26.761 3.957 10.373 1.00 68.06 185 ASN A CA 1
ATOM 1398 C C . ASN A 1 185 ? -25.533 4.858 10.574 1.00 68.06 185 ASN A C 1
ATOM 1400 O O . ASN A 1 185 ? -24.403 4.407 10.393 1.00 68.06 185 ASN A O 1
ATOM 1404 N N . PHE A 1 186 ? -25.732 6.124 10.958 1.00 66.56 186 PHE A N 1
ATOM 1405 C CA . PHE A 1 186 ? -24.620 7.030 11.249 1.00 66.56 186 PHE A CA 1
ATOM 1406 C C . PHE A 1 186 ? -23.872 6.608 12.518 1.00 66.56 186 PHE A C 1
ATOM 1408 O O . PHE A 1 186 ? -22.656 6.430 12.480 1.00 66.56 186 PHE A O 1
ATOM 1415 N N . SER A 1 187 ? -24.609 6.381 13.611 1.00 72.81 187 SER A N 1
ATOM 1416 C CA . SER A 1 187 ? -24.035 5.930 14.885 1.00 72.81 187 SER A CA 1
ATOM 1417 C C . SER A 1 187 ? -23.324 4.581 14.745 1.00 72.81 187 SER A C 1
ATOM 1419 O O . SER A 1 187 ? -22.276 4.362 15.343 1.00 72.81 187 SER A O 1
ATOM 1421 N N . LYS A 1 188 ? -23.834 3.690 13.892 1.00 82.31 188 LYS A N 1
ATOM 1422 C CA . LYS A 1 188 ? -23.211 2.386 13.683 1.00 82.31 188 LYS A CA 1
ATOM 1423 C C . LYS A 1 188 ? -21.855 2.460 12.988 1.00 82.31 188 LYS A C 1
ATOM 1425 O O . LYS A 1 188 ? -20.887 1.872 13.461 1.00 82.31 188 LYS A O 1
ATOM 1430 N N . ASN A 1 189 ? -21.771 3.191 11.881 1.00 84.50 189 ASN A N 1
ATOM 1431 C CA . ASN A 1 189 ? -20.531 3.264 11.113 1.00 84.50 189 ASN A CA 1
ATOM 1432 C C . ASN A 1 189 ? -19.430 3.999 11.886 1.00 84.50 189 ASN A C 1
ATOM 1434 O O . ASN A 1 189 ? -18.264 3.627 11.776 1.00 84.50 189 ASN A O 1
ATOM 1438 N N . SER A 1 190 ? -19.783 4.994 12.710 1.00 85.31 190 SER A N 1
ATOM 1439 C CA . SER A 1 190 ? -18.814 5.635 13.604 1.00 85.31 190 SER A CA 1
ATOM 1440 C C . SER A 1 190 ? -18.309 4.678 14.689 1.00 85.31 190 SER A C 1
ATOM 1442 O O . SER A 1 190 ? -17.103 4.642 14.934 1.00 85.31 190 SER A O 1
ATOM 1444 N N . LEU A 1 191 ? -19.186 3.849 15.269 1.00 87.88 191 LEU A N 1
ATOM 1445 C CA . LEU A 1 191 ? -18.798 2.805 16.223 1.00 87.88 191 LEU A CA 1
ATOM 1446 C C . LEU A 1 191 ? -17.889 1.748 15.587 1.00 87.88 191 LEU A C 1
ATOM 1448 O O . LEU A 1 191 ? -16.850 1.431 16.161 1.00 87.88 191 LEU A O 1
ATOM 1452 N N . HIS A 1 192 ? -18.223 1.253 14.390 1.00 90.94 192 HIS A N 1
ATOM 1453 C CA . HIS A 1 192 ? -17.380 0.301 13.656 1.00 90.94 192 HIS A CA 1
ATOM 1454 C C . HIS A 1 192 ? -15.999 0.898 13.381 1.00 90.94 192 HIS A C 1
ATOM 1456 O O . HIS A 1 192 ? -14.982 0.305 13.731 1.00 90.94 192 HIS A O 1
ATOM 1462 N N . ARG A 1 193 ? -15.958 2.114 12.821 1.00 91.31 193 ARG A N 1
ATOM 1463 C CA . ARG A 1 193 ? -14.714 2.849 12.554 1.00 91.31 193 ARG A CA 1
ATOM 1464 C C . ARG A 1 193 ? -13.836 2.947 13.803 1.00 91.31 193 ARG A C 1
ATOM 1466 O O . ARG A 1 193 ? -12.627 2.740 13.739 1.00 91.31 193 ARG A O 1
ATOM 1473 N N . ARG A 1 194 ? -14.447 3.279 14.941 1.00 89.94 194 ARG A N 1
ATOM 1474 C CA . ARG A 1 194 ? -13.752 3.455 16.216 1.00 89.94 194 ARG A CA 1
ATOM 1475 C C . ARG A 1 194 ? -13.234 2.134 16.779 1.00 89.94 194 ARG A C 1
ATOM 1477 O O . ARG A 1 194 ? -12.081 2.088 17.195 1.00 89.94 194 ARG A O 1
ATOM 1484 N N . ALA A 1 195 ? -14.045 1.078 16.738 1.00 92.75 195 ALA A N 1
ATOM 1485 C CA . ALA A 1 195 ? -13.653 -0.253 17.190 1.00 92.75 195 ALA A CA 1
ATOM 1486 C C . ALA A 1 195 ? -12.464 -0.788 16.374 1.00 92.75 195 ALA A C 1
ATOM 1488 O O . ALA A 1 195 ? -11.500 -1.280 16.950 1.00 92.75 195 ALA A O 1
ATOM 1489 N N . LEU A 1 196 ? -12.486 -0.596 15.049 1.00 95.19 196 LEU A N 1
ATOM 1490 C CA . LEU A 1 196 ? -11.391 -0.971 14.147 1.00 95.19 196 LEU A CA 1
ATOM 1491 C C . LEU A 1 196 ? -10.106 -0.183 14.420 1.00 95.19 196 LEU A C 1
ATOM 1493 O O . LEU A 1 196 ? -9.023 -0.759 14.435 1.00 95.19 196 LEU A O 1
ATOM 1497 N N . ARG A 1 197 ? -10.208 1.125 14.687 1.00 93.56 197 ARG A N 1
ATOM 1498 C CA . ARG A 1 197 ? -9.036 1.925 15.069 1.00 93.56 197 ARG A CA 1
ATOM 1499 C C . ARG A 1 197 ? -8.410 1.409 16.363 1.00 93.56 197 ARG A C 1
ATOM 1501 O O . ARG A 1 197 ? -7.209 1.193 16.401 1.00 93.56 197 ARG A O 1
ATOM 1508 N N . MET A 1 198 ? -9.226 1.151 17.382 1.00 92.38 198 MET A N 1
ATOM 1509 C CA . MET A 1 198 ? -8.740 0.621 18.658 1.00 92.38 198 MET A CA 1
ATOM 1510 C C . MET A 1 198 ? -8.151 -0.783 18.526 1.00 92.38 198 MET A C 1
ATOM 1512 O O . MET A 1 198 ? -7.212 -1.118 19.240 1.00 92.38 198 MET A O 1
ATOM 1516 N N . LEU A 1 199 ? -8.673 -1.598 17.606 1.00 95.56 199 LEU A N 1
ATOM 1517 C CA . LEU A 1 199 ? -8.071 -2.880 17.258 1.00 95.56 199 LEU A CA 1
ATOM 1518 C C . LEU A 1 199 ? -6.650 -2.694 16.711 1.00 95.56 199 LEU A C 1
ATOM 1520 O O . LEU A 1 199 ? -5.748 -3.393 17.159 1.00 95.56 199 LEU A O 1
ATOM 1524 N N . GLY A 1 200 ? -6.448 -1.738 15.798 1.00 95.56 200 GLY A N 1
ATOM 1525 C CA . GLY A 1 200 ? -5.123 -1.384 15.280 1.00 95.56 200 GLY A CA 1
ATOM 1526 C C . GLY A 1 200 ? -4.182 -0.845 16.362 1.00 95.56 200 GLY A C 1
ATOM 1527 O O . GLY A 1 200 ? -3.050 -1.311 16.468 1.00 95.56 200 GLY A O 1
ATOM 1528 N N . ASP A 1 201 ? -4.671 0.067 17.209 1.00 94.00 201 ASP A N 1
ATOM 1529 C CA . ASP A 1 201 ? -3.899 0.640 18.320 1.00 94.00 201 ASP A CA 1
ATOM 1530 C C . ASP A 1 201 ? -3.441 -0.466 19.282 1.00 94.00 201 ASP A C 1
ATOM 1532 O O . ASP A 1 201 ? -2.255 -0.574 19.589 1.00 94.00 201 ASP A O 1
ATOM 1536 N N . ARG A 1 202 ? -4.353 -1.358 19.695 1.00 94.38 202 ARG A N 1
ATOM 1537 C CA . ARG A 1 202 ? -4.010 -2.475 20.581 1.00 94.38 202 ARG A CA 1
ATOM 1538 C C . ARG A 1 202 ? -3.090 -3.486 19.903 1.00 94.38 202 ARG A C 1
ATOM 1540 O O . ARG A 1 202 ? -2.177 -3.974 20.556 1.00 94.38 202 ARG A O 1
ATOM 1547 N N . ALA A 1 203 ? -3.283 -3.775 18.615 1.00 95.25 203 ALA A N 1
ATOM 1548 C CA . ALA A 1 203 ? -2.414 -4.683 17.871 1.00 95.25 203 ALA A CA 1
ATOM 1549 C C . ALA A 1 203 ? -0.959 -4.197 17.844 1.00 95.25 203 ALA A C 1
ATOM 1551 O O . ALA A 1 203 ? -0.057 -5.028 17.877 1.00 95.25 203 ALA A O 1
ATOM 1552 N N . SER A 1 204 ? -0.730 -2.879 17.826 1.00 94.38 204 SER A N 1
ATOM 1553 C CA . SER A 1 204 ? 0.617 -2.293 17.865 1.00 94.38 204 SER A CA 1
ATOM 1554 C C . SER A 1 204 ? 1.355 -2.504 19.196 1.00 94.38 204 SER A C 1
ATOM 1556 O O . SER A 1 204 ? 2.582 -2.477 19.219 1.00 94.38 204 SER A O 1
ATOM 1558 N N . GLU A 1 205 ? 0.627 -2.761 20.289 1.00 93.81 205 GLU A N 1
ATOM 1559 C CA . GLU A 1 205 ? 1.191 -3.042 21.618 1.00 93.81 205 GLU A CA 1
ATOM 1560 C C . GLU A 1 205 ? 1.509 -4.538 21.826 1.00 93.81 205 GLU A C 1
ATOM 1562 O O . GLU A 1 205 ? 2.104 -4.907 22.838 1.00 93.81 205 GLU A O 1
ATOM 1567 N N . VAL A 1 206 ? 1.090 -5.411 20.902 1.00 93.75 206 VAL A N 1
ATOM 1568 C CA . VAL A 1 206 ? 1.232 -6.868 21.029 1.00 93.75 206 VAL A CA 1
ATOM 1569 C C . VAL A 1 206 ? 2.609 -7.316 20.546 1.00 93.75 206 VAL A C 1
ATOM 1571 O O . VAL A 1 206 ? 3.001 -7.061 19.410 1.00 93.75 206 VAL A O 1
ATOM 1574 N N . GLU A 1 207 ? 3.326 -8.054 21.393 1.00 92.62 207 GLU A N 1
ATOM 1575 C CA . GLU A 1 207 ? 4.609 -8.656 21.028 1.00 92.62 207 GLU A CA 1
ATOM 1576 C C . GLU A 1 207 ? 4.421 -9.795 20.014 1.00 92.62 207 GLU A C 1
ATOM 1578 O O . GLU A 1 207 ? 3.564 -10.666 20.198 1.00 92.62 207 GLU A O 1
ATOM 1583 N N . SER A 1 208 ? 5.269 -9.847 18.982 1.00 91.31 208 SER A N 1
ATOM 1584 C CA . SER A 1 208 ? 5.193 -10.818 17.876 1.00 91.31 208 SER A CA 1
ATOM 1585 C C . SER A 1 208 ? 5.246 -12.289 18.318 1.00 91.31 208 SER A C 1
ATOM 1587 O O . SER A 1 208 ? 4.651 -13.150 17.673 1.00 91.31 208 SER A O 1
ATOM 1589 N N . ASN A 1 209 ? 5.920 -12.582 19.436 1.00 88.94 209 ASN A N 1
ATOM 1590 C CA . ASN A 1 209 ? 6.078 -13.933 19.987 1.00 88.94 209 ASN A CA 1
ATOM 1591 C C . ASN A 1 209 ? 5.029 -14.300 21.052 1.00 88.94 209 ASN A C 1
ATOM 1593 O O . ASN A 1 209 ? 5.056 -15.410 21.588 1.00 88.94 209 ASN A O 1
ATOM 1597 N N . SER A 1 210 ? 4.118 -13.382 21.378 1.00 93.69 210 SER A N 1
ATOM 1598 C CA . SER A 1 210 ? 3.085 -13.620 22.384 1.00 93.69 210 SER A CA 1
ATOM 1599 C C . SER A 1 210 ? 1.974 -14.541 21.852 1.00 93.69 210 SER A C 1
ATOM 1601 O O . SER A 1 210 ? 1.671 -14.540 20.655 1.00 93.69 210 SER A O 1
ATOM 1603 N N . PRO A 1 211 ? 1.294 -15.312 22.722 1.00 91.81 211 PRO A N 1
ATOM 1604 C CA . PRO A 1 211 ? 0.090 -16.041 22.324 1.00 91.81 211 PRO A CA 1
ATOM 1605 C C . PRO A 1 211 ? -1.043 -15.093 21.895 1.00 91.81 211 PRO A C 1
ATOM 1607 O O . PRO A 1 211 ? -1.883 -15.478 21.083 1.00 91.81 211 PRO A O 1
ATOM 1610 N N . GLU A 1 212 ? -1.042 -13.844 22.379 1.00 94.31 212 GLU A N 1
ATOM 1611 C CA . GLU A 1 212 ? -1.997 -12.811 21.968 1.00 94.31 212 GLU A CA 1
ATOM 1612 C C . GLU A 1 212 ? -1.880 -12.500 20.472 1.00 94.31 212 GLU A C 1
ATOM 1614 O O . GLU A 1 212 ? -2.904 -12.378 19.801 1.00 94.31 212 GLU A O 1
ATOM 1619 N N . ALA A 1 213 ? -0.663 -12.471 19.913 1.00 95.06 213 ALA A N 1
ATOM 1620 C CA . ALA A 1 213 ? -0.444 -12.234 18.484 1.00 95.06 213 ALA A CA 1
ATOM 1621 C C . ALA A 1 213 ? -1.230 -13.216 17.602 1.00 95.06 213 ALA A C 1
ATOM 1623 O O . ALA A 1 213 ? -1.746 -12.844 16.550 1.00 95.06 213 ALA A O 1
ATOM 1624 N N . ILE A 1 214 ? -1.385 -14.468 18.044 1.00 95.19 214 ILE A N 1
ATOM 1625 C CA . ILE A 1 214 ? -2.155 -15.476 17.309 1.00 95.19 214 ILE A CA 1
ATOM 1626 C C . ILE A 1 214 ? -3.647 -15.118 17.281 1.00 95.19 214 ILE A C 1
ATOM 1628 O O . ILE A 1 214 ? -4.275 -15.285 16.237 1.00 95.19 214 ILE A O 1
ATOM 1632 N N . LEU A 1 215 ? -4.197 -14.597 18.381 1.00 95.56 215 LEU A N 1
ATOM 1633 C CA . LEU A 1 215 ? -5.601 -14.180 18.460 1.00 95.56 215 LEU A CA 1
ATOM 1634 C C . LEU A 1 215 ? -5.875 -12.963 17.565 1.00 95.56 215 LEU A C 1
ATOM 1636 O O . LEU A 1 215 ? -6.864 -12.934 16.835 1.00 95.56 215 LEU A O 1
ATOM 1640 N N . PHE A 1 216 ? -4.969 -11.979 17.562 1.00 96.62 216 PHE A N 1
ATOM 1641 C CA . PHE A 1 216 ? -5.056 -10.830 16.651 1.00 96.62 216 PHE A CA 1
ATOM 1642 C C . PHE A 1 216 ? -4.931 -11.247 15.187 1.00 96.62 216 PHE A C 1
ATOM 1644 O O . PHE A 1 216 ? -5.582 -10.677 14.319 1.00 96.62 216 PHE A O 1
ATOM 1651 N N . LEU A 1 217 ? -4.123 -12.264 14.897 1.00 96.12 217 LEU A N 1
ATOM 1652 C CA . LEU A 1 217 ? -4.022 -12.799 13.550 1.00 96.12 217 LEU A CA 1
ATOM 1653 C C . LEU A 1 217 ? -5.323 -13.485 13.113 1.00 96.12 217 LEU A C 1
ATOM 1655 O O . LEU A 1 217 ? -5.738 -13.336 11.968 1.00 96.12 217 LEU A O 1
ATOM 1659 N N . GLU A 1 218 ? -5.983 -14.221 14.009 1.00 95.75 218 GLU A N 1
ATOM 1660 C CA . GLU A 1 218 ? -7.262 -14.885 13.728 1.00 95.75 218 GLU A CA 1
ATOM 1661 C C . GLU A 1 218 ? -8.398 -13.888 13.457 1.00 95.75 218 GLU A C 1
ATOM 1663 O O . GLU A 1 218 ? -9.208 -14.129 12.556 1.00 95.75 218 GLU A O 1
ATOM 1668 N N . SER A 1 219 ? -8.407 -12.732 14.133 1.00 95.81 219 SER A N 1
ATOM 1669 C CA . SER A 1 219 ? -9.424 -11.690 13.918 1.00 95.81 219 SER A CA 1
ATOM 1670 C C . SER A 1 219 ? -9.378 -11.066 12.516 1.00 95.81 219 SER A C 1
ATOM 1672 O O . SER A 1 219 ? -10.390 -10.552 12.040 1.00 95.81 219 SER A O 1
ATOM 1674 N N . VAL A 1 220 ? -8.258 -11.184 11.787 1.00 96.69 220 VAL A N 1
ATOM 1675 C CA . VAL A 1 220 ? -8.132 -10.732 10.384 1.00 96.69 220 VAL A CA 1
ATOM 1676 C C . VAL A 1 220 ? -9.174 -11.387 9.473 1.00 96.69 220 VAL A C 1
ATOM 1678 O O . VAL A 1 220 ? -9.635 -10.763 8.514 1.00 96.69 220 VAL A O 1
ATOM 1681 N N . SER A 1 221 ? -9.573 -12.628 9.764 1.00 94.50 221 SER A N 1
ATOM 1682 C CA . SER A 1 221 ? -10.615 -13.312 8.993 1.00 94.50 221 SER A CA 1
ATOM 1683 C C . SER A 1 221 ? -11.948 -12.558 9.049 1.00 94.50 221 SER A C 1
ATOM 1685 O O . SER A 1 221 ? -12.535 -12.287 8.006 1.00 94.50 221 SER A O 1
ATOM 1687 N N . GLU A 1 222 ? -12.349 -12.090 10.228 1.00 93.44 222 GLU A N 1
ATOM 1688 C CA . GLU A 1 222 ? -13.571 -11.305 10.423 1.00 93.44 222 GLU A CA 1
ATOM 1689 C C . GLU A 1 222 ? -13.466 -9.914 9.778 1.00 93.44 222 GLU A C 1
ATOM 1691 O O . GLU A 1 222 ? -14.412 -9.416 9.167 1.00 93.44 222 GLU A O 1
ATOM 1696 N N . LEU A 1 223 ? -12.280 -9.297 9.822 1.00 95.19 223 LEU A N 1
ATOM 1697 C CA . LEU A 1 223 ? -12.025 -8.030 9.125 1.00 95.19 223 LEU A CA 1
ATOM 1698 C C . LEU A 1 223 ? -12.115 -8.168 7.599 1.00 95.19 223 LEU A C 1
ATOM 1700 O O . LEU A 1 223 ? -12.445 -7.201 6.909 1.00 95.19 223 LEU A O 1
ATOM 1704 N N . THR A 1 224 ? -11.849 -9.365 7.068 1.00 95.31 224 THR A N 1
ATOM 1705 C CA . THR A 1 224 ? -11.961 -9.659 5.632 1.00 95.31 224 THR A CA 1
ATOM 1706 C C . THR A 1 224 ? -13.411 -9.546 5.148 1.00 95.31 224 THR A C 1
ATOM 1708 O O . THR A 1 224 ? -13.667 -9.129 4.013 1.00 95.31 224 THR A O 1
ATOM 1711 N N . ASP A 1 225 ? -14.376 -9.857 6.010 1.00 92.12 225 ASP A N 1
ATOM 1712 C CA . ASP A 1 225 ? -15.791 -9.709 5.684 1.00 92.12 225 ASP A CA 1
ATOM 1713 C C . ASP A 1 225 ? -16.200 -8.232 5.680 1.00 92.12 225 ASP A C 1
ATOM 1715 O O . ASP A 1 225 ? -16.889 -7.787 4.762 1.00 92.12 225 ASP A O 1
ATOM 1719 N N . VAL A 1 226 ? -15.667 -7.433 6.612 1.00 91.50 226 VAL A N 1
ATOM 1720 C CA . VAL A 1 226 ? -15.921 -5.981 6.698 1.00 91.50 226 VAL A CA 1
ATOM 1721 C C . VAL A 1 226 ? -15.425 -5.219 5.461 1.00 91.50 226 VAL A C 1
ATOM 1723 O O . VAL A 1 226 ? -16.065 -4.255 5.036 1.00 91.50 226 VAL A O 1
ATOM 1726 N N . ILE A 1 227 ? -14.311 -5.640 4.851 1.00 93.81 227 ILE A N 1
ATOM 1727 C CA . ILE A 1 227 ? -13.790 -5.013 3.620 1.00 93.81 227 ILE A CA 1
ATOM 1728 C C . ILE A 1 227 ? -14.538 -5.443 2.351 1.00 93.81 227 ILE A C 1
ATOM 1730 O O . ILE A 1 227 ? -14.280 -4.901 1.277 1.00 93.81 227 ILE A O 1
ATOM 1734 N N . THR A 1 228 ? -15.442 -6.423 2.423 1.00 88.81 228 THR A N 1
ATOM 1735 C CA . THR A 1 228 ? -16.129 -6.920 1.229 1.00 88.81 228 THR A CA 1
ATOM 1736 C C . THR A 1 228 ? -17.058 -5.848 0.654 1.00 88.81 228 THR A C 1
ATOM 1738 O O . THR A 1 228 ? -17.897 -5.282 1.352 1.00 88.81 228 THR A O 1
ATOM 1741 N N . ILE A 1 229 ? -16.907 -5.565 -0.643 1.00 74.44 229 ILE A N 1
ATOM 1742 C CA . ILE A 1 229 ? -17.805 -4.666 -1.371 1.00 74.44 229 ILE A CA 1
ATOM 1743 C C . ILE A 1 229 ? -19.170 -5.358 -1.502 1.00 74.44 229 ILE A C 1
ATOM 1745 O O . ILE A 1 229 ? -19.216 -6.496 -1.979 1.00 74.44 229 ILE A O 1
ATOM 1749 N N . PRO A 1 230 ? -20.279 -4.716 -1.095 1.00 71.94 230 PRO A N 1
ATOM 1750 C CA . PRO A 1 230 ? -21.607 -5.262 -1.329 1.00 71.94 230 PRO A CA 1
ATOM 1751 C C . PRO A 1 230 ? -21.852 -5.363 -2.840 1.00 71.94 230 PRO A C 1
ATOM 1753 O O . PRO A 1 230 ? -21.756 -4.373 -3.562 1.00 71.94 230 PRO A O 1
ATOM 1756 N N . ASN A 1 231 ? -22.142 -6.573 -3.321 1.00 60.88 231 ASN A N 1
ATOM 1757 C CA . ASN A 1 231 ? -22.339 -6.849 -4.743 1.00 60.88 231 ASN A CA 1
ATOM 1758 C C . ASN A 1 231 ? -23.439 -5.939 -5.329 1.00 60.88 231 ASN A C 1
ATOM 1760 O O . ASN A 1 231 ? -24.608 -6.093 -4.984 1.00 60.88 231 ASN A O 1
ATOM 1764 N N . GLY A 1 232 ? -23.072 -5.029 -6.238 1.00 58.22 232 GLY A N 1
ATOM 1765 C CA . GLY A 1 232 ? -24.012 -4.352 -7.142 1.00 58.22 232 GLY A CA 1
ATOM 1766 C C . GLY A 1 232 ? -24.482 -2.942 -6.765 1.00 58.22 232 GLY A C 1
ATOM 1767 O O . GLY A 1 232 ? -25.181 -2.343 -7.575 1.00 58.22 232 GLY A O 1
ATOM 1768 N N . ASN A 1 233 ? -24.083 -2.377 -5.619 1.00 58.38 233 ASN A N 1
ATOM 1769 C CA . ASN A 1 233 ? -24.416 -0.990 -5.262 1.00 58.38 233 ASN A CA 1
ATOM 1770 C C . ASN A 1 233 ? -23.148 -0.140 -5.116 1.00 58.38 233 ASN A C 1
ATOM 1772 O O . ASN A 1 233 ? -22.166 -0.596 -4.530 1.00 58.38 233 ASN A O 1
ATOM 1776 N N . ALA A 1 234 ? -23.192 1.105 -5.609 1.00 62.44 234 ALA A N 1
ATOM 1777 C CA . ALA A 1 234 ? -22.130 2.090 -5.409 1.00 62.44 234 ALA A CA 1
ATOM 1778 C C . ALA A 1 234 ? -21.754 2.176 -3.920 1.00 62.44 234 ALA A C 1
ATOM 1780 O O . ALA A 1 234 ? -22.626 2.214 -3.041 1.00 62.44 234 ALA A O 1
ATOM 1781 N N . CYS A 1 235 ? -20.453 2.159 -3.626 1.00 69.94 235 CYS A N 1
ATOM 1782 C CA . CYS A 1 235 ? -19.970 2.173 -2.253 1.00 69.94 235 CYS A CA 1
ATOM 1783 C C . CYS A 1 235 ? -20.346 3.514 -1.615 1.00 69.94 235 CYS A C 1
ATOM 1785 O O . CYS A 1 235 ? -19.847 4.567 -2.001 1.00 69.94 235 CYS A O 1
ATOM 1787 N N . THR A 1 236 ? -21.244 3.503 -0.630 1.00 80.19 236 THR A N 1
ATOM 1788 C CA . THR A 1 236 ? -21.594 4.741 0.072 1.00 80.19 236 THR A CA 1
ATOM 1789 C C . THR A 1 236 ? -20.353 5.319 0.757 1.00 80.19 236 THR A C 1
ATOM 1791 O O . THR A 1 236 ? -19.551 4.582 1.332 1.00 80.19 236 THR A O 1
ATOM 1794 N N . ARG A 1 237 ? -20.221 6.648 0.825 1.00 80.31 237 ARG A N 1
ATOM 1795 C CA . ARG A 1 237 ? -19.110 7.294 1.555 1.00 80.31 237 ARG A CA 1
ATOM 1796 C C . ARG A 1 237 ? -18.910 6.736 2.971 1.00 80.31 237 ARG A C 1
ATOM 1798 O O . ARG A 1 237 ? -17.793 6.661 3.468 1.00 80.31 237 ARG A O 1
ATOM 1805 N N . ARG A 1 238 ? -19.990 6.321 3.640 1.00 80.12 238 ARG A N 1
ATOM 1806 C CA . ARG A 1 238 ? -19.915 5.746 4.989 1.00 80.12 238 ARG A CA 1
ATOM 1807 C C . ARG A 1 238 ? -19.319 4.335 5.003 1.00 80.12 238 ARG A C 1
ATOM 1809 O O . ARG A 1 238 ? -18.556 4.041 5.919 1.00 80.12 238 ARG A O 1
ATOM 1816 N N . SER A 1 239 ? -19.638 3.487 4.022 1.00 87.12 239 SER A N 1
ATOM 1817 C CA . SER A 1 239 ? -19.010 2.164 3.897 1.00 87.12 239 SER A CA 1
ATOM 1818 C C . SER A 1 239 ? -17.530 2.287 3.549 1.00 87.12 239 SER A C 1
ATOM 1820 O O . SER A 1 239 ? -16.732 1.563 4.134 1.00 87.12 239 SER A O 1
ATOM 1822 N N . ILE A 1 240 ? -17.153 3.273 2.728 1.00 90.88 240 ILE A N 1
ATOM 1823 C CA . ILE A 1 240 ? -15.748 3.576 2.420 1.00 90.88 240 ILE A CA 1
ATOM 1824 C C . ILE A 1 240 ? -14.932 3.820 3.700 1.00 90.88 240 ILE A C 1
ATOM 1826 O O . ILE A 1 240 ? -13.891 3.198 3.895 1.00 90.88 240 ILE A O 1
ATOM 1830 N N . VAL A 1 241 ? -15.416 4.665 4.620 1.00 91.62 241 VAL A N 1
ATOM 1831 C CA . VAL A 1 241 ? -14.684 4.972 5.867 1.00 91.62 241 VAL A CA 1
ATOM 1832 C C . VAL A 1 241 ? -14.503 3.736 6.761 1.00 91.62 241 VAL A C 1
ATOM 1834 O O . VAL A 1 241 ? -13.467 3.585 7.419 1.00 91.62 241 VAL A O 1
ATOM 1837 N N . VAL A 1 242 ? -15.499 2.846 6.807 1.00 92.06 242 VAL A N 1
ATOM 1838 C CA . VAL A 1 242 ? -15.412 1.595 7.580 1.00 92.06 242 VAL A CA 1
ATOM 1839 C C . VAL A 1 242 ? -14.414 0.633 6.932 1.00 92.06 242 VAL A C 1
ATOM 1841 O O . VAL A 1 242 ? -13.543 0.120 7.630 1.00 92.06 242 VAL A O 1
ATOM 1844 N N . GLN A 1 243 ? -14.474 0.458 5.608 1.00 94.06 243 GLN A N 1
ATOM 1845 C CA . GLN A 1 243 ? -13.522 -0.360 4.847 1.00 94.06 243 GLN A CA 1
ATOM 1846 C C . GLN A 1 243 ? -12.087 0.150 5.013 1.00 94.06 243 GLN A C 1
ATOM 1848 O O . GLN A 1 243 ? -11.186 -0.633 5.301 1.00 94.06 243 GLN A O 1
ATOM 1853 N N . GLN A 1 244 ? -11.883 1.465 4.927 1.00 95.00 244 GLN A N 1
ATOM 1854 C CA . GLN A 1 244 ? -10.589 2.102 5.158 1.00 95.00 244 GLN A CA 1
ATOM 1855 C C . GLN A 1 244 ? -10.045 1.778 6.555 1.00 95.00 244 GLN A C 1
ATOM 1857 O O . GLN A 1 244 ? -8.888 1.400 6.709 1.00 95.00 244 GLN A O 1
ATOM 1862 N N . SER A 1 245 ? -10.897 1.879 7.577 1.00 95.25 245 SER A N 1
ATOM 1863 C CA . SER A 1 245 ? -10.498 1.603 8.961 1.00 95.25 245 SER A CA 1
ATOM 1864 C C . SER A 1 245 ? -10.175 0.126 9.180 1.00 95.25 245 SER A C 1
ATOM 1866 O O . SER A 1 245 ? -9.269 -0.186 9.945 1.00 95.25 245 SER A O 1
ATOM 1868 N N . ALA A 1 246 ? -10.870 -0.777 8.484 1.00 96.88 246 ALA A N 1
ATOM 1869 C CA . ALA A 1 246 ? -10.566 -2.202 8.510 1.00 96.88 246 ALA A CA 1
ATOM 1870 C C . ALA A 1 246 ? -9.224 -2.499 7.826 1.00 96.88 246 ALA A C 1
ATOM 1872 O O . ALA A 1 246 ? -8.411 -3.223 8.390 1.00 96.88 246 ALA A O 1
ATOM 1873 N N . LEU A 1 247 ? -8.943 -1.886 6.671 1.00 97.81 247 LEU A N 1
ATOM 1874 C CA . LEU A 1 247 ? -7.655 -2.015 5.980 1.00 97.81 247 LEU A CA 1
ATOM 1875 C C . LEU A 1 247 ? -6.489 -1.506 6.835 1.00 97.81 247 LEU A C 1
ATOM 1877 O O . LEU A 1 247 ? -5.471 -2.188 6.933 1.00 97.81 247 LEU A O 1
ATOM 1881 N N . MET A 1 248 ? -6.659 -0.359 7.501 1.00 96.94 248 MET A N 1
ATOM 1882 C CA . MET A 1 248 ? -5.666 0.172 8.442 1.00 96.94 248 MET A CA 1
ATOM 1883 C C . MET A 1 248 ? -5.460 -0.761 9.640 1.00 96.94 248 MET A C 1
ATOM 1885 O O . MET A 1 248 ? -4.325 -0.995 10.039 1.00 96.94 248 MET A O 1
ATOM 1889 N N . ALA A 1 249 ? -6.532 -1.324 10.206 1.00 97.44 249 ALA A N 1
ATOM 1890 C CA . ALA A 1 249 ? -6.423 -2.280 11.307 1.00 97.44 249 ALA A CA 1
ATOM 1891 C C . ALA A 1 249 ? -5.674 -3.553 10.878 1.00 97.44 249 ALA A C 1
ATOM 1893 O O . ALA A 1 249 ? -4.769 -3.993 11.582 1.00 97.44 249 ALA A O 1
ATOM 1894 N N . ILE A 1 250 ? -5.993 -4.105 9.699 1.00 98.19 250 ILE A N 1
ATOM 1895 C CA . ILE A 1 250 ? -5.286 -5.263 9.132 1.00 98.19 250 ILE A CA 1
ATOM 1896 C C . ILE A 1 250 ? -3.808 -4.938 8.903 1.00 98.19 250 ILE A C 1
ATOM 1898 O O . ILE A 1 250 ? -2.942 -5.753 9.218 1.00 98.19 250 ILE A O 1
ATOM 1902 N N . GLU A 1 251 ? -3.512 -3.755 8.365 1.00 97.38 251 GLU A N 1
ATOM 1903 C CA . GLU A 1 251 ? -2.140 -3.301 8.156 1.00 97.38 251 GLU A CA 1
ATOM 1904 C C . GLU A 1 251 ? -1.364 -3.240 9.477 1.00 97.38 251 GLU A C 1
ATOM 1906 O O . GLU A 1 251 ? -0.268 -3.791 9.553 1.00 97.38 251 GLU A O 1
ATOM 1911 N N . GLN A 1 252 ? -1.940 -2.643 10.524 1.00 96.62 252 GLN A N 1
ATOM 1912 C CA . GLN A 1 252 ? -1.301 -2.547 11.840 1.00 96.62 252 GLN A CA 1
ATOM 1913 C C . GLN A 1 252 ? -1.069 -3.921 12.475 1.00 96.62 252 GLN A C 1
ATOM 1915 O O . GLN A 1 252 ? 0.027 -4.188 12.959 1.00 96.62 252 GLN A O 1
ATOM 1920 N N . VAL A 1 253 ? -2.049 -4.828 12.388 1.00 97.19 253 VAL A N 1
ATOM 1921 C CA . VAL A 1 253 ? -1.897 -6.228 12.826 1.00 97.19 253 VAL A CA 1
ATOM 1922 C C . VAL A 1 253 ? -0.761 -6.920 12.069 1.00 97.19 253 VAL A C 1
ATOM 1924 O O . VAL A 1 253 ? 0.051 -7.630 12.658 1.00 97.19 253 VAL A O 1
ATOM 1927 N N . ALA A 1 254 ? -0.659 -6.710 10.755 1.00 96.75 254 ALA A N 1
ATOM 1928 C CA . ALA A 1 254 ? 0.416 -7.291 9.961 1.00 96.75 254 ALA A CA 1
ATOM 1929 C C . ALA A 1 254 ? 1.791 -6.697 10.315 1.00 96.75 254 ALA A C 1
ATOM 1931 O O . ALA A 1 254 ? 2.778 -7.431 10.340 1.00 96.75 254 ALA A O 1
ATOM 1932 N N . GLN A 1 255 ? 1.874 -5.392 10.590 1.00 95.31 255 GLN A N 1
ATOM 1933 C CA . GLN A 1 255 ? 3.124 -4.722 10.957 1.00 95.31 255 GLN A CA 1
ATOM 1934 C C . GLN A 1 255 ? 3.615 -5.118 12.350 1.00 95.31 255 GLN A C 1
ATOM 1936 O O . GLN A 1 255 ? 4.814 -5.350 12.503 1.00 95.31 255 GLN A O 1
ATOM 1941 N N . SER A 1 256 ? 2.718 -5.229 13.334 1.00 95.06 256 SER A N 1
ATOM 1942 C CA . SER A 1 256 ? 3.092 -5.563 14.711 1.00 95.06 256 SER A CA 1
ATOM 1943 C C . SER A 1 256 ? 3.507 -7.023 14.871 1.00 95.06 256 SER A C 1
ATOM 1945 O O . SER A 1 256 ? 4.509 -7.320 15.517 1.00 95.06 256 SER A O 1
ATOM 1947 N N . ILE A 1 257 ? 2.791 -7.944 14.218 1.00 94.94 257 ILE A N 1
ATOM 1948 C CA . ILE A 1 257 ? 3.088 -9.379 14.293 1.00 94.94 257 ILE A CA 1
ATOM 1949 C C . ILE A 1 257 ? 4.304 -9.745 13.428 1.00 94.94 257 ILE A C 1
ATOM 1951 O O . ILE A 1 257 ? 5.060 -10.652 13.778 1.00 94.94 257 ILE A O 1
ATOM 1955 N N . PHE A 1 258 ? 4.515 -9.050 12.304 1.00 94.06 258 PHE A N 1
ATOM 1956 C CA . PHE A 1 258 ? 5.600 -9.331 11.355 1.00 94.06 258 PHE A CA 1
ATOM 1957 C C . PHE A 1 258 ? 6.499 -8.100 11.116 1.00 94.06 258 PHE A C 1
ATOM 1959 O O . PHE A 1 258 ? 6.550 -7.571 9.984 1.00 94.06 258 PHE A O 1
ATOM 1966 N N . PRO A 1 259 ? 7.240 -7.650 12.152 1.00 90.50 259 PRO A N 1
ATOM 1967 C CA . PRO A 1 259 ? 8.124 -6.497 12.043 1.00 90.50 259 PRO A CA 1
ATOM 1968 C C . PRO A 1 259 ? 9.214 -6.747 10.997 1.00 90.50 259 PRO A C 1
ATOM 1970 O O . PRO A 1 259 ? 9.598 -7.885 10.733 1.00 90.50 259 PRO A O 1
ATOM 1973 N N . LYS A 1 260 ? 9.691 -5.680 10.343 1.00 86.44 260 LYS A N 1
ATOM 1974 C CA . LYS A 1 260 ? 10.583 -5.786 9.170 1.00 86.44 260 LYS A CA 1
ATOM 1975 C C . LYS A 1 260 ? 11.885 -6.544 9.460 1.00 86.44 260 LYS A C 1
ATOM 1977 O O . LYS A 1 260 ? 12.322 -7.306 8.602 1.00 86.44 260 LYS A O 1
ATOM 1982 N N . GLU A 1 261 ? 12.465 -6.347 10.641 1.00 82.44 261 GLU A N 1
ATOM 1983 C CA . GLU A 1 261 ? 13.750 -6.929 11.073 1.00 82.44 261 GLU A CA 1
ATOM 1984 C C . GLU A 1 261 ? 13.684 -8.458 11.200 1.00 82.44 261 GLU A C 1
ATOM 1986 O O . GLU A 1 261 ? 14.609 -9.180 10.832 1.00 82.44 261 GLU A O 1
ATOM 1991 N N . ASP A 1 262 ? 12.524 -8.952 11.610 1.00 76.00 262 ASP A N 1
ATOM 1992 C CA . ASP A 1 262 ? 12.268 -10.347 11.940 1.00 76.00 262 ASP A CA 1
ATOM 1993 C C . ASP A 1 262 ? 11.909 -11.218 10.726 1.00 76.00 262 ASP A C 1
ATOM 1995 O O . ASP A 1 262 ? 11.906 -12.449 10.799 1.00 76.00 262 ASP A O 1
ATOM 1999 N N . ARG A 1 263 ? 11.622 -10.606 9.569 1.00 75.12 263 ARG A N 1
ATOM 2000 C CA . ARG A 1 263 ? 11.141 -11.317 8.364 1.00 75.12 263 ARG A CA 1
ATOM 2001 C C . ARG A 1 263 ? 12.148 -12.299 7.777 1.00 75.12 263 ARG A C 1
ATOM 2003 O O . ARG A 1 263 ? 11.750 -13.173 7.011 1.00 75.12 263 ARG A O 1
ATOM 2010 N N . LEU A 1 264 ? 13.428 -12.139 8.102 1.00 71.00 264 LEU A N 1
ATOM 2011 C CA . LEU A 1 264 ? 14.508 -13.007 7.631 1.00 71.00 264 LEU A CA 1
ATOM 2012 C C . LEU A 1 264 ? 14.790 -14.172 8.592 1.00 71.00 264 LEU A C 1
ATOM 2014 O O . LEU A 1 264 ? 15.296 -15.199 8.147 1.00 71.00 264 LEU A O 1
ATOM 2018 N N . ASN A 1 265 ? 14.430 -14.035 9.875 1.00 70.31 265 ASN A N 1
ATOM 2019 C CA . ASN A 1 265 ? 14.839 -14.961 10.936 1.00 70.31 265 ASN A CA 1
ATOM 2020 C C . ASN A 1 265 ? 13.678 -15.753 11.571 1.00 70.31 265 ASN A C 1
ATOM 2022 O O . ASN A 1 265 ? 13.932 -16.754 12.241 1.00 70.31 265 ASN A O 1
ATOM 2026 N N . ASN A 1 266 ? 12.414 -15.347 11.383 1.00 59.00 266 ASN A N 1
ATOM 2027 C CA . ASN A 1 266 ? 11.324 -15.825 12.239 1.00 59.00 266 ASN A CA 1
ATOM 2028 C C . ASN A 1 266 ? 10.617 -17.127 11.827 1.00 59.00 266 ASN A C 1
ATOM 2030 O O . ASN A 1 266 ? 10.465 -17.492 10.662 1.00 59.00 266 ASN A O 1
ATOM 2034 N N . ASN A 1 267 ? 10.104 -17.780 12.876 1.00 66.31 267 ASN A N 1
ATOM 2035 C CA . ASN A 1 267 ? 9.233 -18.951 12.928 1.00 66.31 267 ASN A CA 1
ATOM 2036 C C . ASN A 1 267 ? 8.321 -19.140 11.702 1.00 66.31 267 ASN A C 1
ATOM 2038 O O . ASN A 1 267 ? 7.215 -18.591 11.624 1.00 66.31 267 ASN A O 1
ATOM 2042 N N . ASN A 1 268 ? 8.724 -20.055 10.812 1.00 80.31 268 ASN A N 1
ATOM 2043 C CA . ASN A 1 268 ? 7.966 -20.462 9.623 1.00 80.31 268 ASN A CA 1
ATOM 2044 C C . ASN A 1 268 ? 6.479 -20.752 9.909 1.00 80.31 268 ASN A C 1
ATOM 2046 O O . ASN A 1 268 ? 5.632 -20.497 9.056 1.00 80.31 268 ASN A O 1
ATOM 2050 N N . LYS A 1 269 ? 6.129 -21.235 11.110 1.00 89.00 269 LYS A N 1
ATOM 2051 C CA . LYS A 1 269 ? 4.748 -21.581 11.483 1.00 89.00 269 LYS A CA 1
ATOM 2052 C C . LYS A 1 269 ? 3.803 -20.372 11.548 1.00 89.00 269 LYS A C 1
ATOM 2054 O O . LYS A 1 269 ? 2.728 -20.435 10.951 1.00 89.00 269 LYS A O 1
ATOM 2059 N N . MET A 1 270 ? 4.178 -19.283 12.231 1.00 89.44 270 MET A N 1
ATOM 2060 C CA . MET A 1 270 ? 3.327 -18.080 12.301 1.00 89.44 270 MET A CA 1
ATOM 2061 C C . MET A 1 270 ? 3.217 -17.407 10.942 1.00 89.44 270 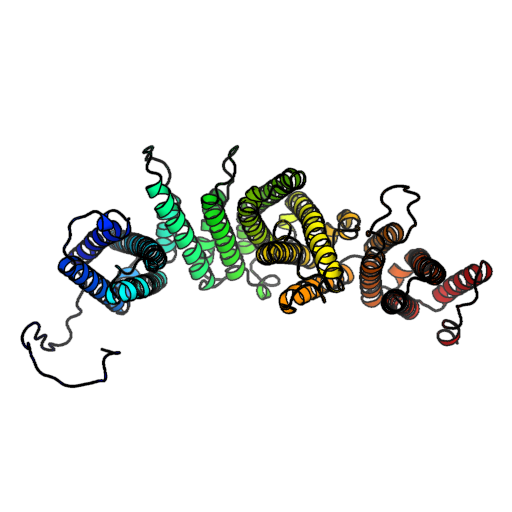MET A C 1
ATOM 2063 O O . MET A 1 270 ? 2.123 -17.019 10.543 1.00 89.44 270 MET A O 1
ATOM 2067 N N . LEU A 1 271 ? 4.318 -17.360 10.190 1.00 90.56 271 LEU A N 1
ATOM 2068 C CA . LEU A 1 271 ? 4.308 -16.825 8.836 1.00 90.56 271 LEU A CA 1
ATOM 2069 C C . LEU A 1 271 ? 3.362 -17.629 7.934 1.00 90.56 271 LEU A C 1
ATOM 2071 O O . LEU A 1 271 ? 2.621 -17.045 7.151 1.00 90.56 271 LEU A O 1
ATOM 2075 N N . MET A 1 272 ? 3.375 -18.968 8.014 1.00 91.38 272 MET A N 1
ATOM 2076 C CA . MET A 1 272 ? 2.468 -19.837 7.241 1.00 91.38 272 MET A CA 1
ATOM 2077 C C . MET A 1 272 ? 1.004 -19.571 7.594 1.00 91.38 272 MET A C 1
ATOM 2079 O O . MET A 1 272 ? 0.202 -19.331 6.689 1.00 91.38 272 MET A O 1
ATOM 2083 N N . LYS A 1 273 ? 0.675 -19.513 8.892 1.00 93.44 273 LYS A N 1
ATOM 2084 C CA . LYS A 1 273 ? -0.680 -19.181 9.356 1.00 93.44 273 LYS A CA 1
ATOM 2085 C C . LYS A 1 273 ? -1.112 -17.787 8.889 1.00 93.44 273 LYS A C 1
ATOM 2087 O O . LYS A 1 273 ? -2.190 -17.647 8.321 1.00 93.44 273 LYS A O 1
ATOM 2092 N N . GLY A 1 274 ? -0.248 -16.784 9.045 1.00 93.00 274 GLY A N 1
ATOM 2093 C CA . GLY A 1 274 ? -0.528 -15.414 8.619 1.00 93.00 274 GLY A CA 1
ATOM 2094 C C . GLY A 1 274 ? -0.726 -15.308 7.116 1.00 93.00 274 GLY A C 1
ATOM 2095 O O . GLY A 1 274 ? -1.694 -14.713 6.663 1.00 93.00 274 GLY A O 1
ATOM 2096 N N . SER A 1 275 ? 0.110 -15.979 6.321 1.00 92.94 275 SER A N 1
ATOM 2097 C CA . SER A 1 275 ? -0.058 -15.978 4.866 1.00 92.94 275 SER A CA 1
ATOM 2098 C C . SER A 1 275 ? -1.378 -16.596 4.404 1.00 92.94 275 SER A C 1
ATOM 2100 O O . SER A 1 275 ? -1.979 -16.078 3.466 1.00 92.94 275 SER A O 1
ATOM 2102 N N . ALA A 1 276 ? -1.866 -17.642 5.080 1.00 95.44 276 ALA A N 1
ATOM 2103 C CA . ALA A 1 276 ? -3.165 -18.237 4.771 1.00 95.44 276 ALA A CA 1
ATOM 2104 C C . ALA A 1 276 ? -4.327 -17.271 5.065 1.00 95.44 276 ALA A C 1
ATOM 2106 O O . ALA A 1 276 ? -5.301 -17.243 4.317 1.00 95.44 276 ALA A O 1
ATOM 2107 N N . LEU A 1 277 ? -4.202 -16.447 6.110 1.00 96.38 277 LEU A N 1
ATOM 2108 C CA . LEU A 1 277 ? -5.216 -15.467 6.513 1.00 96.38 277 LEU A CA 1
ATOM 2109 C C . LEU A 1 277 ? -5.158 -14.175 5.680 1.00 96.38 277 LEU A C 1
ATOM 2111 O O . LEU A 1 277 ? -6.194 -13.595 5.369 1.00 96.38 277 LEU A O 1
ATOM 2115 N N . PHE A 1 278 ? -3.970 -13.753 5.239 1.00 97.06 278 PHE A N 1
ATOM 2116 C CA . PHE A 1 278 ? -3.799 -12.551 4.415 1.00 97.06 278 PHE A CA 1
ATOM 2117 C C . PHE A 1 278 ? -4.087 -12.761 2.924 1.00 97.06 278 PHE A C 1
ATOM 2119 O O . PHE A 1 278 ? -4.378 -11.796 2.220 1.00 97.06 278 PHE A O 1
ATOM 2126 N N . GLN A 1 279 ? -4.037 -13.993 2.407 1.00 96.12 279 GLN A N 1
ATOM 2127 C CA . GLN A 1 279 ? -4.377 -14.265 1.003 1.00 96.12 279 GLN A CA 1
ATOM 2128 C C . GLN A 1 279 ? -5.822 -13.856 0.636 1.00 96.12 279 GLN A C 1
ATOM 2130 O O . GLN A 1 279 ? -5.999 -13.163 -0.373 1.00 96.12 279 GLN A O 1
ATOM 2135 N N . PRO A 1 280 ? -6.860 -14.215 1.421 1.00 96.94 280 PRO A N 1
ATOM 2136 C CA . PRO A 1 280 ? -8.219 -13.712 1.220 1.00 96.94 280 PRO A CA 1
ATOM 2137 C C . PRO A 1 280 ? -8.304 -12.183 1.227 1.00 96.94 280 PRO A C 1
ATOM 2139 O O . PRO A 1 280 ? -8.948 -11.610 0.347 1.00 96.94 280 PRO A O 1
ATOM 2142 N N . VAL A 1 281 ? -7.600 -11.525 2.155 1.00 97.50 281 VAL A N 1
ATOM 2143 C CA . VAL A 1 281 ? -7.542 -10.059 2.240 1.00 97.50 281 VAL A CA 1
ATOM 2144 C C . VAL A 1 281 ? -6.955 -9.461 0.963 1.00 97.50 281 VAL A C 1
ATOM 2146 O O . VAL A 1 281 ? -7.584 -8.609 0.343 1.00 97.50 281 VAL A O 1
ATOM 2149 N N . LEU A 1 282 ? -5.793 -9.943 0.509 1.00 97.50 282 LEU A N 1
ATOM 2150 C CA . LEU A 1 282 ? -5.152 -9.473 -0.726 1.00 97.50 282 LEU A CA 1
ATOM 2151 C C . LEU A 1 282 ? -6.057 -9.648 -1.950 1.00 97.50 282 LEU A C 1
ATOM 2153 O O . LEU A 1 282 ? -6.103 -8.780 -2.821 1.00 97.50 282 LEU A O 1
ATOM 2157 N N . LYS A 1 283 ? -6.815 -10.749 -2.015 1.00 97.06 283 LYS A N 1
ATOM 2158 C CA . LYS A 1 283 ? -7.795 -10.974 -3.084 1.00 97.06 283 LYS A CA 1
ATOM 2159 C C . LYS A 1 283 ? -8.912 -9.926 -3.055 1.00 97.06 283 LYS A C 1
ATOM 2161 O O . LYS A 1 283 ? -9.321 -9.468 -4.118 1.00 97.06 283 LYS A O 1
ATOM 2166 N N . LYS A 1 284 ? -9.405 -9.553 -1.871 1.00 96.56 284 LYS A N 1
ATOM 2167 C CA . LYS A 1 284 ? -10.427 -8.504 -1.707 1.00 96.56 284 LYS A CA 1
ATOM 2168 C C . LYS A 1 284 ? -9.868 -7.122 -2.030 1.00 96.56 284 LYS A C 1
ATOM 2170 O O . LYS A 1 284 ? -10.517 -6.383 -2.760 1.00 96.56 284 LYS A O 1
ATOM 2175 N N . ILE A 1 285 ? -8.646 -6.821 -1.591 1.00 97.38 285 ILE A N 1
ATOM 2176 C CA . ILE A 1 285 ? -7.937 -5.587 -1.948 1.00 97.38 285 ILE A CA 1
ATOM 2177 C C . ILE A 1 285 ? -7.807 -5.456 -3.467 1.00 97.38 285 ILE A C 1
ATOM 2179 O O . ILE A 1 285 ? -8.139 -4.409 -4.004 1.00 97.38 285 ILE A O 1
ATOM 2183 N N . ALA A 1 286 ? -7.415 -6.519 -4.177 1.00 96.75 286 ALA A N 1
ATOM 2184 C CA . ALA A 1 286 ? -7.332 -6.486 -5.637 1.00 96.75 286 ALA A CA 1
ATOM 2185 C C . ALA A 1 286 ? -8.670 -6.109 -6.298 1.00 96.75 286 ALA A C 1
ATOM 2187 O O . ALA A 1 286 ? -8.676 -5.345 -7.254 1.00 96.75 286 ALA A O 1
ATOM 2188 N N . ILE A 1 287 ? -9.797 -6.604 -5.771 1.00 95.62 287 ILE A N 1
ATOM 2189 C CA . ILE A 1 287 ? -11.140 -6.259 -6.266 1.00 95.62 287 ILE A CA 1
ATOM 2190 C C . ILE A 1 287 ? -11.479 -4.792 -5.964 1.00 95.62 287 ILE A C 1
ATOM 2192 O O . ILE A 1 287 ? -12.046 -4.122 -6.819 1.00 95.62 287 ILE A O 1
ATOM 2196 N N . ILE A 1 288 ? -11.122 -4.286 -4.777 1.00 94.81 288 ILE A N 1
ATOM 2197 C CA . ILE A 1 288 ? -11.321 -2.874 -4.413 1.00 94.81 288 ILE A CA 1
ATOM 2198 C C . ILE A 1 288 ? -10.536 -1.960 -5.357 1.00 94.81 288 ILE A C 1
ATOM 2200 O O . ILE A 1 288 ? -11.109 -1.025 -5.908 1.00 94.81 288 ILE A O 1
ATOM 2204 N N . LEU A 1 289 ? -9.252 -2.252 -5.581 1.00 96.06 289 LEU A N 1
ATOM 2205 C CA . LEU A 1 289 ? -8.399 -1.460 -6.469 1.00 96.06 289 LEU A CA 1
ATOM 2206 C C . LEU A 1 289 ? -8.935 -1.457 -7.907 1.00 96.06 289 LEU A C 1
ATOM 2208 O O . LEU A 1 289 ? -8.989 -0.401 -8.528 1.00 96.06 289 LEU A O 1
ATOM 2212 N N . ASP A 1 290 ? -9.358 -2.617 -8.416 1.00 95.06 290 ASP A N 1
ATOM 2213 C CA . ASP A 1 290 ? -9.952 -2.749 -9.752 1.00 95.06 290 ASP A CA 1
ATOM 2214 C C . ASP A 1 290 ? -11.253 -1.940 -9.866 1.00 95.06 290 ASP A C 1
ATOM 2216 O O . ASP A 1 290 ? -11.413 -1.154 -10.794 1.00 95.06 290 ASP A O 1
ATOM 2220 N N . SER A 1 291 ? -12.136 -2.033 -8.865 1.00 92.88 291 SER A N 1
ATOM 2221 C CA . SER A 1 291 ? -13.385 -1.266 -8.826 1.00 92.88 291 SER A CA 1
ATOM 2222 C C . SER A 1 291 ? -13.146 0.244 -8.837 1.00 92.88 291 SER A C 1
ATOM 2224 O O . SER A 1 291 ? -13.807 0.941 -9.597 1.00 92.88 291 SER A O 1
ATOM 2226 N N . CYS A 1 292 ? -12.215 0.753 -8.023 1.00 92.44 292 CYS A N 1
ATOM 2227 C CA . CYS A 1 292 ? -11.888 2.182 -7.997 1.00 92.44 292 CYS A CA 1
ATOM 2228 C C . CYS A 1 292 ? -11.331 2.657 -9.346 1.00 92.44 292 CYS A C 1
ATOM 2230 O O . CYS A 1 292 ? -11.728 3.705 -9.845 1.00 92.44 292 CYS A O 1
ATOM 2232 N N . VAL A 1 293 ? -10.444 1.872 -9.965 1.00 93.19 293 VAL A N 1
ATOM 2233 C CA . VAL A 1 293 ? -9.870 2.207 -11.277 1.00 93.19 293 VAL A CA 1
ATOM 2234 C C . VAL A 1 293 ? -10.938 2.240 -12.364 1.00 93.19 293 VAL A C 1
ATOM 2236 O O . VAL A 1 293 ? -10.920 3.139 -13.204 1.00 93.19 293 VAL A O 1
ATOM 2239 N N . GLU A 1 294 ? -11.869 1.288 -12.361 1.00 91.38 294 GLU A N 1
ATOM 2240 C CA . GLU A 1 294 ? -12.978 1.293 -13.312 1.00 91.38 294 GLU A CA 1
ATOM 2241 C C . GLU A 1 294 ? -13.895 2.503 -13.099 1.00 91.38 294 GLU A C 1
ATOM 2243 O O . GLU A 1 294 ? -14.225 3.167 -14.085 1.00 91.38 294 GLU A O 1
ATOM 2248 N N . THR A 1 295 ? -14.206 2.878 -11.850 1.00 89.12 295 THR A N 1
ATOM 2249 C CA . THR A 1 295 ? -14.949 4.119 -11.575 1.00 89.12 295 THR A CA 1
ATOM 2250 C C . THR A 1 295 ? -14.216 5.341 -12.132 1.00 89.12 295 THR A C 1
ATOM 2252 O O . THR A 1 295 ? -14.818 6.139 -12.847 1.00 89.12 295 THR A O 1
ATOM 2255 N N . TRP A 1 296 ? -12.906 5.473 -11.898 1.00 89.25 296 TRP A N 1
ATOM 2256 C CA . TRP A 1 296 ? -12.126 6.616 -12.391 1.00 89.25 296 TRP A CA 1
ATOM 2257 C C . TRP A 1 296 ? -12.107 6.712 -13.919 1.00 89.25 296 TRP A C 1
ATOM 2259 O O . TRP A 1 296 ? -12.245 7.803 -14.474 1.00 89.25 296 TRP A O 1
ATOM 2269 N N . LYS A 1 297 ? -12.007 5.574 -14.618 1.00 88.25 297 LYS A N 1
ATOM 2270 C CA . LYS A 1 297 ? -12.086 5.533 -16.088 1.00 88.25 297 LYS A CA 1
ATOM 2271 C C . LYS A 1 297 ? -13.436 6.021 -16.612 1.00 88.25 297 LYS A C 1
ATOM 2273 O O . LYS A 1 297 ? -13.469 6.665 -17.656 1.00 88.25 297 LYS A O 1
ATOM 2278 N N . HIS A 1 298 ? -14.524 5.717 -15.906 1.00 85.38 298 HIS A N 1
ATOM 2279 C CA . HIS A 1 298 ? -15.875 6.123 -16.301 1.00 85.38 298 HIS A CA 1
ATOM 2280 C C . HIS A 1 298 ? -16.141 7.597 -15.959 1.00 85.38 298 HIS A C 1
ATOM 2282 O O . HIS A 1 298 ? -16.802 8.297 -16.723 1.00 85.38 298 HIS A O 1
ATOM 2288 N N . SER A 1 299 ? -15.571 8.096 -14.859 1.00 81.31 299 SER A N 1
ATOM 2289 C CA . SER A 1 299 ? -15.666 9.506 -14.462 1.00 81.31 299 SER A CA 1
ATOM 2290 C C . SER A 1 299 ? -14.832 10.434 -15.354 1.00 81.31 299 SER A C 1
ATOM 2292 O O . SER A 1 299 ? -15.216 11.576 -15.587 1.00 81.31 299 SER A O 1
ATOM 2294 N N . GLY A 1 300 ? -13.715 9.951 -15.910 1.00 64.81 300 GLY A N 1
ATOM 2295 C CA . GLY A 1 300 ? -12.786 10.751 -16.718 1.00 64.81 300 GLY A CA 1
ATOM 2296 C C . GLY A 1 300 ? -13.339 11.293 -18.044 1.00 64.81 300 GLY A C 1
ATOM 2297 O O . GLY A 1 300 ? -12.706 12.156 -18.649 1.00 64.81 300 GLY A O 1
ATOM 2298 N N . THR A 1 301 ? -14.507 10.833 -18.509 1.00 55.62 301 THR A N 1
ATOM 2299 C CA . THR A 1 301 ? -15.127 11.326 -19.755 1.00 55.62 301 THR A CA 1
ATOM 2300 C C . THR A 1 301 ? -16.052 12.530 -19.563 1.00 55.62 301 THR A C 1
ATOM 2302 O O . THR A 1 301 ? -16.443 13.144 -20.553 1.00 55.62 301 THR A O 1
ATOM 2305 N N . ALA A 1 302 ? -16.383 12.899 -18.322 1.00 48.38 302 ALA A N 1
ATOM 2306 C CA . ALA A 1 302 ? -17.220 14.054 -18.009 1.00 48.38 302 ALA A CA 1
ATOM 2307 C C . ALA A 1 302 ? -16.589 14.836 -16.848 1.00 48.38 302 ALA A C 1
ATOM 2309 O O . ALA A 1 302 ? -16.757 14.481 -15.685 1.00 48.38 302 ALA A O 1
ATOM 2310 N N . MET A 1 303 ? -15.853 15.906 -17.165 1.00 52.62 303 MET A N 1
ATOM 2311 C CA . MET A 1 303 ? -15.366 16.912 -16.205 1.00 52.62 303 MET A CA 1
ATOM 2312 C C . MET A 1 303 ? -16.538 17.742 -15.637 1.00 52.62 303 MET A C 1
ATOM 2314 O O . MET A 1 303 ? -16.515 18.969 -15.670 1.00 52.62 303 MET A O 1
ATOM 2318 N N . ASP A 1 304 ? -17.590 17.083 -15.150 1.00 55.75 304 ASP A N 1
ATOM 2319 C CA . ASP A 1 304 ? -18.670 17.735 -14.419 1.00 55.75 304 ASP A CA 1
ATOM 2320 C C . ASP A 1 304 ? -18.235 17.925 -12.964 1.00 55.75 304 ASP A C 1
ATOM 2322 O O . ASP A 1 304 ? -17.877 16.986 -12.247 1.00 55.75 304 ASP A O 1
ATOM 2326 N N . THR A 1 305 ? -18.257 19.181 -12.530 1.00 57.88 305 THR A N 1
ATOM 2327 C CA . THR A 1 305 ? -17.715 19.660 -11.252 1.00 57.88 305 THR A CA 1
ATOM 2328 C C . THR A 1 305 ? -18.399 19.065 -10.016 1.00 57.88 305 THR A C 1
ATOM 2330 O O . THR A 1 305 ? -17.794 19.054 -8.939 1.00 57.88 305 THR A O 1
ATOM 2333 N N . ASP A 1 306 ? -19.608 18.509 -10.148 1.00 58.22 306 ASP A N 1
ATOM 2334 C CA . ASP A 1 306 ? -20.387 17.977 -9.020 1.00 58.22 306 ASP A CA 1
ATOM 2335 C C . ASP A 1 306 ? -19.947 16.559 -8.582 1.00 58.22 306 ASP A C 1
ATOM 2337 O O . ASP A 1 306 ? -20.060 16.205 -7.407 1.00 58.22 306 ASP A O 1
ATOM 2341 N N . ASN A 1 307 ? -19.319 15.775 -9.472 1.00 61.75 307 ASN A N 1
ATOM 2342 C CA . ASN A 1 307 ? -18.848 14.410 -9.164 1.00 61.75 307 ASN A CA 1
ATOM 2343 C C . ASN A 1 307 ? -17.516 14.370 -8.385 1.00 61.75 307 ASN A C 1
ATOM 2345 O O . ASN A 1 307 ? -17.092 13.317 -7.905 1.00 61.75 307 ASN A O 1
ATOM 2349 N N . THR A 1 308 ? -16.854 15.515 -8.206 1.00 62.34 308 THR A N 1
ATOM 2350 C CA . THR A 1 308 ? -15.523 15.625 -7.574 1.00 62.34 308 THR A CA 1
ATOM 2351 C C . THR A 1 308 ? -15.486 15.116 -6.128 1.00 62.34 308 THR A C 1
ATOM 2353 O O . THR A 1 308 ? -14.505 14.510 -5.698 1.00 62.34 308 THR A O 1
ATOM 2356 N N . ARG A 1 309 ? -16.577 15.285 -5.368 1.00 65.06 309 ARG A N 1
ATOM 2357 C CA . ARG A 1 309 ? -16.649 14.855 -3.959 1.00 65.06 309 ARG A CA 1
ATOM 2358 C C . ARG A 1 309 ? -16.737 13.344 -3.768 1.00 65.06 309 ARG A C 1
ATOM 2360 O O . ARG A 1 309 ? -16.354 12.857 -2.703 1.00 65.06 309 ARG A O 1
ATOM 2367 N N . GLU A 1 310 ? -17.275 12.616 -4.741 1.00 68.31 310 GLU A N 1
ATOM 2368 C CA . GLU A 1 310 ? -17.359 11.154 -4.669 1.00 68.31 310 GLU A CA 1
ATOM 2369 C C . GLU A 1 310 ? -15.995 10.521 -4.959 1.00 68.31 310 GLU A C 1
ATOM 2371 O O . GLU A 1 310 ? -15.577 9.611 -4.240 1.00 68.31 310 GLU A O 1
ATOM 2376 N N . VAL A 1 311 ? -15.242 11.109 -5.897 1.00 77.62 311 VAL A N 1
ATOM 2377 C CA . VAL A 1 311 ? -13.883 10.681 -6.259 1.00 77.62 311 VAL A CA 1
ATOM 2378 C C . VAL A 1 311 ? -12.929 10.735 -5.063 1.00 77.62 311 VAL A C 1
ATOM 2380 O O . VAL A 1 311 ? -12.189 9.780 -4.837 1.00 77.62 311 VAL A O 1
ATOM 2383 N N . GLY A 1 312 ? -12.991 11.778 -4.227 1.00 84.56 312 GLY A N 1
ATOM 2384 C CA . GLY A 1 312 ? -12.089 11.895 -3.070 1.00 84.56 312 GLY A CA 1
ATOM 2385 C C . GLY A 1 312 ? -12.232 10.759 -2.047 1.00 84.56 312 GLY A C 1
ATOM 2386 O O . GLY A 1 312 ? -11.249 10.278 -1.477 1.00 84.56 312 GLY A O 1
ATOM 2387 N N . GLY A 1 313 ? -13.453 10.240 -1.856 1.00 87.12 313 GLY A N 1
ATOM 2388 C CA . GLY A 1 313 ? -13.677 9.062 -1.013 1.00 87.12 313 GLY A CA 1
ATOM 2389 C C . GLY A 1 313 ? -13.000 7.809 -1.575 1.00 87.12 313 GLY A C 1
ATOM 2390 O O . GLY A 1 313 ? -12.355 7.062 -0.836 1.00 87.12 313 GLY A O 1
ATOM 2391 N N . GLU A 1 314 ? -13.106 7.598 -2.884 1.00 90.19 314 GLU A N 1
ATOM 2392 C CA . GLU A 1 314 ? -12.477 6.467 -3.569 1.00 90.19 314 GLU A CA 1
ATOM 2393 C C . GLU A 1 314 ? -10.949 6.581 -3.592 1.00 90.19 314 GLU A C 1
ATOM 2395 O O . GLU A 1 314 ? -10.272 5.581 -3.364 1.00 90.19 314 GLU A O 1
ATOM 2400 N N . CYS A 1 315 ? -10.396 7.785 -3.765 1.00 92.00 315 CYS A N 1
ATOM 2401 C CA . CYS A 1 315 ? -8.959 8.053 -3.659 1.00 92.00 315 CYS A CA 1
ATOM 2402 C C . CYS A 1 315 ? -8.402 7.651 -2.287 1.00 92.00 315 CYS A C 1
ATOM 2404 O O . CYS A 1 315 ? -7.370 6.977 -2.198 1.00 92.00 315 CYS A O 1
ATOM 2406 N N . GLN A 1 316 ? -9.105 7.996 -1.205 1.00 92.88 316 GLN A N 1
ATOM 2407 C CA . GLN A 1 316 ? -8.714 7.606 0.154 1.00 92.88 316 GLN A CA 1
ATOM 2408 C C . GLN A 1 316 ? -8.788 6.087 0.357 1.00 92.88 316 GLN A C 1
ATOM 2410 O O . GLN A 1 316 ? -7.868 5.497 0.931 1.00 92.88 316 GLN A O 1
ATOM 2415 N N . LEU A 1 317 ? -9.847 5.438 -0.144 1.00 94.75 317 LEU A N 1
ATOM 2416 C CA . LEU A 1 317 ? -9.987 3.981 -0.077 1.00 94.75 317 LEU A CA 1
ATOM 2417 C C . LEU A 1 317 ? -8.873 3.272 -0.843 1.00 94.75 317 LEU A C 1
ATOM 2419 O O . LEU A 1 317 ? -8.236 2.368 -0.304 1.00 94.75 317 LEU A O 1
ATOM 2423 N N . PHE A 1 318 ? -8.625 3.705 -2.078 1.00 95.94 318 PHE A N 1
ATOM 2424 C CA . PHE A 1 318 ? -7.581 3.174 -2.941 1.00 95.94 318 PHE A CA 1
ATOM 2425 C C . PHE A 1 318 ? -6.204 3.330 -2.292 1.00 95.94 318 PHE A C 1
ATOM 2427 O O . PHE A 1 318 ? -5.402 2.393 -2.305 1.00 95.94 318 PHE A O 1
ATOM 2434 N N . SER A 1 319 ? -5.945 4.482 -1.666 1.00 96.31 319 SER A N 1
ATOM 2435 C CA . SER A 1 319 ? -4.683 4.746 -0.973 1.00 96.31 319 SER A CA 1
ATOM 2436 C C . SER A 1 319 ? -4.470 3.790 0.197 1.00 96.31 319 SER A C 1
ATOM 2438 O O . SER A 1 319 ? -3.432 3.137 0.289 1.00 96.31 319 SER A O 1
ATOM 2440 N N . SER A 1 320 ? -5.473 3.630 1.066 1.00 96.88 320 SER A N 1
ATOM 2441 C CA . SER A 1 320 ? -5.390 2.688 2.188 1.00 96.88 320 SER A CA 1
ATOM 2442 C C . SER A 1 320 ? -5.320 1.230 1.730 1.00 96.88 320 SER A C 1
ATOM 2444 O O . SER A 1 320 ? -4.598 0.436 2.328 1.00 96.88 320 SER A O 1
ATOM 2446 N N . ALA A 1 321 ? -6.009 0.870 0.645 1.00 97.75 321 ALA A N 1
ATOM 2447 C CA . ALA A 1 321 ? -5.927 -0.457 0.045 1.00 97.75 321 ALA A CA 1
ATOM 2448 C C . ALA A 1 321 ? -4.525 -0.738 -0.524 1.00 97.75 321 ALA A C 1
ATOM 2450 O O . ALA A 1 321 ? -3.986 -1.824 -0.310 1.00 97.75 321 ALA A O 1
ATOM 2451 N N . SER A 1 322 ? -3.907 0.248 -1.177 1.00 97.81 322 SER A N 1
ATOM 2452 C CA . SER A 1 322 ? -2.552 0.147 -1.733 1.00 97.81 322 SER A CA 1
ATOM 2453 C C . SER A 1 322 ? -1.485 0.038 -0.641 1.00 97.81 322 SER A C 1
ATOM 2455 O O . SER A 1 322 ? -0.615 -0.827 -0.729 1.00 97.81 322 SER A O 1
ATOM 2457 N N . LEU A 1 323 ? -1.575 0.840 0.426 1.00 97.50 323 LEU A N 1
ATOM 2458 C CA . LEU A 1 323 ? -0.662 0.757 1.577 1.00 97.50 323 LEU A CA 1
ATOM 2459 C C . LEU A 1 323 ? -0.801 -0.577 2.324 1.00 97.50 323 LEU A C 1
ATOM 2461 O O . LEU A 1 323 ? 0.196 -1.249 2.601 1.00 97.50 323 LEU A O 1
ATOM 2465 N N . CYS A 1 324 ? -2.038 -1.028 2.546 1.00 98.00 324 CYS A N 1
ATOM 2466 C CA . CYS A 1 324 ? -2.298 -2.342 3.124 1.00 98.00 324 CYS A CA 1
ATOM 2467 C C . CYS A 1 324 ? -1.715 -3.455 2.231 1.00 98.00 324 CYS A C 1
ATOM 2469 O O . CYS A 1 324 ? -1.000 -4.328 2.724 1.00 98.00 324 CYS A O 1
ATOM 2471 N N . ALA A 1 325 ? -1.914 -3.391 0.906 1.00 98.06 325 ALA A N 1
ATOM 2472 C CA . ALA A 1 325 ? -1.301 -4.327 -0.039 1.00 98.06 325 ALA A CA 1
ATOM 2473 C C . ALA A 1 325 ? 0.229 -4.319 0.049 1.00 98.06 325 ALA A C 1
ATOM 2475 O O . ALA A 1 325 ? 0.831 -5.388 0.064 1.00 98.06 325 ALA A O 1
ATOM 2476 N N . ALA A 1 326 ? 0.857 -3.144 0.147 1.00 97.62 326 ALA A N 1
ATOM 2477 C CA . ALA A 1 326 ? 2.303 -2.997 0.286 1.00 97.62 326 ALA A CA 1
ATOM 2478 C C . ALA A 1 326 ? 2.828 -3.779 1.502 1.00 97.62 326 ALA A C 1
ATOM 2480 O O . ALA A 1 326 ? 3.731 -4.614 1.383 1.00 97.62 326 ALA A O 1
ATOM 2481 N N . THR A 1 327 ? 2.197 -3.566 2.660 1.00 97.00 327 THR A N 1
ATOM 2482 C CA . THR A 1 327 ? 2.522 -4.263 3.906 1.00 97.00 327 THR A CA 1
ATOM 2483 C C . THR A 1 327 ? 2.307 -5.772 3.765 1.00 97.00 327 THR A C 1
ATOM 2485 O O . THR A 1 327 ? 3.208 -6.555 4.078 1.00 97.00 327 THR A O 1
ATOM 2488 N N . LEU A 1 328 ? 1.154 -6.199 3.243 1.00 97.19 328 LEU A N 1
ATOM 2489 C CA . LEU A 1 328 ? 0.812 -7.615 3.106 1.00 97.19 328 LEU A CA 1
ATOM 2490 C C . LEU A 1 328 ? 1.694 -8.347 2.092 1.00 97.19 328 LEU A C 1
ATOM 2492 O O . LEU A 1 328 ? 2.085 -9.481 2.354 1.00 97.19 328 LEU A O 1
ATOM 2496 N N . ILE A 1 329 ? 2.062 -7.728 0.967 1.00 96.44 329 ILE A N 1
ATOM 2497 C CA . ILE A 1 329 ? 3.033 -8.282 0.008 1.00 96.44 329 ILE A CA 1
ATOM 2498 C C . ILE A 1 329 ? 4.367 -8.509 0.715 1.00 96.44 329 ILE A C 1
ATOM 2500 O O . ILE A 1 329 ? 4.963 -9.577 0.594 1.00 96.44 329 ILE A O 1
ATOM 2504 N N . ALA A 1 330 ? 4.802 -7.542 1.519 1.00 94.75 330 ALA A N 1
ATOM 2505 C CA . ALA A 1 330 ? 6.077 -7.631 2.202 1.00 94.75 330 ALA A CA 1
ATOM 2506 C C . ALA A 1 330 ? 6.108 -8.672 3.340 1.00 94.75 330 ALA A C 1
ATOM 2508 O O . ALA A 1 330 ? 7.178 -9.200 3.649 1.00 94.75 330 ALA A O 1
ATOM 2509 N N . VAL A 1 331 ? 4.954 -8.999 3.929 1.00 93.81 331 VAL A N 1
ATOM 2510 C CA . VAL A 1 331 ? 4.794 -10.094 4.906 1.00 93.81 331 VAL A CA 1
ATOM 2511 C C . VAL A 1 331 ? 4.637 -11.451 4.214 1.00 93.81 331 VAL A C 1
ATOM 2513 O O . VAL A 1 331 ? 5.267 -12.428 4.605 1.00 93.81 331 VAL A O 1
ATOM 2516 N N . THR A 1 332 ? 3.807 -11.537 3.175 1.00 93.88 332 THR A N 1
ATOM 2517 C CA . THR A 1 332 ? 3.482 -12.809 2.504 1.00 93.88 332 THR A CA 1
ATOM 2518 C C . THR A 1 332 ? 4.552 -13.271 1.515 1.00 93.88 332 THR A C 1
ATOM 2520 O O . THR A 1 332 ? 4.645 -14.474 1.252 1.00 93.88 332 THR A O 1
ATOM 2523 N N . GLN A 1 333 ? 5.379 -12.352 1.006 1.00 93.19 333 GLN A N 1
ATOM 2524 C CA . GLN A 1 333 ? 6.479 -12.619 0.076 1.00 93.19 333 GLN A CA 1
ATOM 2525 C C . GLN A 1 333 ? 6.012 -13.511 -1.090 1.00 93.19 333 GLN A C 1
ATOM 2527 O O . GLN A 1 333 ? 4.898 -13.358 -1.584 1.00 93.19 333 GLN A O 1
ATOM 2532 N N . ALA A 1 334 ? 6.809 -14.498 -1.514 1.00 92.38 334 ALA A N 1
ATOM 2533 C CA . ALA A 1 334 ? 6.495 -15.390 -2.635 1.00 92.38 334 ALA A CA 1
ATOM 2534 C C . ALA A 1 334 ? 5.112 -16.078 -2.552 1.00 92.38 334 ALA A C 1
ATOM 2536 O O . ALA A 1 334 ? 4.585 -16.537 -3.563 1.00 92.38 334 ALA A O 1
ATOM 2537 N N . ARG A 1 335 ? 4.472 -16.131 -1.377 1.00 93.88 335 ARG A N 1
ATOM 2538 C CA . ARG A 1 335 ? 3.147 -16.747 -1.205 1.00 93.88 335 ARG A CA 1
ATOM 2539 C C . ARG A 1 335 ? 2.005 -15.909 -1.779 1.00 93.88 335 ARG A C 1
ATOM 2541 O O . ARG A 1 335 ? 0.904 -16.439 -1.918 1.00 93.88 335 ARG A O 1
ATOM 2548 N N . CYS A 1 336 ? 2.231 -14.641 -2.128 1.00 94.38 336 CYS A N 1
ATOM 2549 C CA . CYS A 1 336 ? 1.238 -13.832 -2.839 1.00 94.38 336 CYS A CA 1
ATOM 2550 C C . CYS A 1 336 ? 1.334 -13.933 -4.370 1.00 94.38 336 CYS A C 1
ATOM 2552 O O . CYS A 1 336 ? 0.446 -13.406 -5.039 1.00 94.38 336 CYS A O 1
ATOM 2554 N N . LEU A 1 337 ? 2.322 -14.656 -4.931 1.00 95.06 337 LEU A N 1
ATOM 2555 C CA . LEU A 1 337 ? 2.537 -14.813 -6.383 1.00 95.06 337 LEU A CA 1
ATOM 2556 C C . LEU A 1 337 ? 1.253 -15.062 -7.206 1.00 95.06 337 LEU A C 1
ATOM 2558 O O . LEU A 1 337 ? 1.087 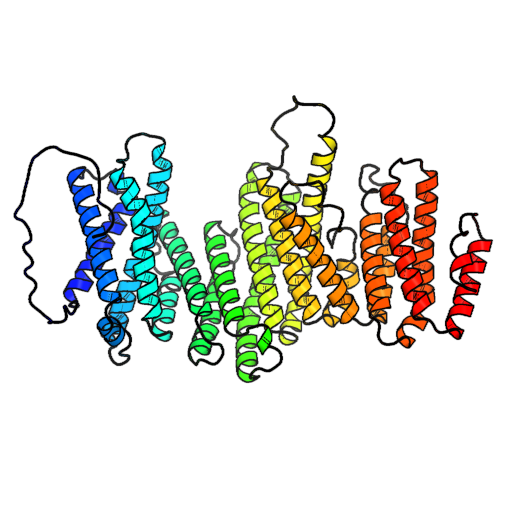-14.396 -8.228 1.00 95.06 337 LEU A O 1
ATOM 2562 N N . PRO A 1 338 ? 0.307 -15.933 -6.790 1.00 95.19 338 PRO A N 1
ATOM 2563 C CA . PRO A 1 338 ? -0.921 -16.173 -7.559 1.00 95.19 338 PRO A CA 1
ATOM 2564 C C . PRO A 1 338 ? -1.861 -14.959 -7.654 1.00 95.19 338 PRO A C 1
ATOM 2566 O O . PRO A 1 338 ? -2.690 -14.886 -8.559 1.00 95.19 338 PRO A O 1
ATOM 2569 N N . LEU A 1 339 ? -1.766 -14.019 -6.710 1.00 95.44 339 LEU A N 1
ATOM 2570 C CA . LEU A 1 339 ? -2.637 -12.844 -6.610 1.00 95.44 339 LEU A CA 1
ATOM 2571 C C . LEU A 1 339 ? -2.011 -11.591 -7.227 1.00 95.44 339 LEU A C 1
ATOM 2573 O O . LEU A 1 339 ? -2.741 -10.699 -7.656 1.00 95.44 339 LEU A O 1
ATOM 2577 N N . LEU A 1 340 ? -0.681 -11.532 -7.324 1.00 95.00 340 LEU A N 1
ATOM 2578 C CA . LEU A 1 340 ? 0.033 -10.359 -7.826 1.00 95.00 340 LEU A CA 1
ATOM 2579 C C . LEU A 1 340 ? -0.398 -9.887 -9.227 1.00 95.00 340 LEU A C 1
ATOM 2581 O O . LEU A 1 340 ? -0.514 -8.673 -9.391 1.00 95.00 340 LEU A O 1
ATOM 2585 N N . PRO A 1 341 ? -0.711 -10.749 -10.224 1.00 95.69 341 PRO A N 1
ATOM 2586 C CA . PRO A 1 341 ? -1.192 -10.266 -11.522 1.00 95.69 341 PRO A CA 1
ATOM 2587 C C . PRO A 1 341 ? -2.457 -9.404 -11.411 1.00 95.69 341 PRO A C 1
ATOM 2589 O O . PRO A 1 341 ? -2.655 -8.482 -12.199 1.00 95.69 341 PRO A O 1
ATOM 2592 N N . ARG A 1 342 ? -3.313 -9.699 -10.421 1.00 96.25 342 ARG A N 1
ATOM 2593 C CA . ARG A 1 342 ? -4.559 -8.964 -10.161 1.00 96.25 342 ARG A CA 1
ATOM 2594 C C . ARG A 1 342 ? -4.330 -7.671 -9.383 1.00 96.25 342 ARG A C 1
ATOM 2596 O O . ARG A 1 342 ? -5.208 -6.826 -9.393 1.00 96.25 342 ARG A O 1
ATOM 2603 N N . LEU A 1 343 ? -3.182 -7.523 -8.721 1.00 96.00 343 LEU A N 1
ATOM 2604 C CA . LEU A 1 343 ? -2.797 -6.306 -8.003 1.00 96.00 343 LEU A CA 1
ATOM 2605 C C . LEU A 1 343 ? -2.018 -5.344 -8.903 1.00 96.00 343 LEU A C 1
ATOM 2607 O O . LEU A 1 343 ? -2.304 -4.154 -8.908 1.00 96.00 343 LEU A O 1
ATOM 2611 N N . ILE A 1 344 ? -1.066 -5.843 -9.702 1.00 95.12 344 ILE A N 1
ATOM 2612 C CA . ILE A 1 344 ? -0.234 -4.982 -10.558 1.00 95.12 344 ILE A CA 1
ATOM 2613 C C . ILE A 1 344 ? -1.081 -4.218 -11.571 1.00 95.12 344 ILE A C 1
ATOM 2615 O O . ILE A 1 344 ? -0.894 -3.018 -11.726 1.00 95.12 344 ILE A O 1
ATOM 2619 N N . ARG A 1 345 ? -1.997 -4.897 -12.272 1.00 94.31 345 ARG A N 1
ATOM 2620 C CA . ARG A 1 345 ? -2.789 -4.273 -13.342 1.00 94.31 345 ARG A CA 1
ATOM 2621 C C . ARG A 1 345 ? -3.551 -3.025 -12.876 1.00 94.31 345 ARG A C 1
ATOM 2623 O O . ARG A 1 345 ? -3.350 -1.981 -13.499 1.00 94.31 345 ARG A O 1
ATOM 2630 N N . PRO A 1 346 ? -4.364 -3.073 -11.802 1.00 95.31 346 PRO A N 1
ATOM 2631 C CA . PRO A 1 346 ? -5.042 -1.877 -11.320 1.00 95.31 346 PRO A CA 1
ATOM 2632 C C . PRO A 1 346 ? -4.060 -0.841 -10.765 1.00 95.31 346 PRO A C 1
ATOM 2634 O O . PRO A 1 346 ? -4.256 0.336 -11.029 1.00 95.31 346 PRO A O 1
ATOM 2637 N N . LEU A 1 347 ? -2.965 -1.232 -10.096 1.00 96.06 347 LEU A N 1
ATOM 2638 C CA . LEU A 1 347 ? -1.952 -0.273 -9.624 1.00 96.06 347 LEU A CA 1
ATOM 2639 C C . LEU A 1 347 ? -1.293 0.501 -10.776 1.00 96.06 347 LEU A C 1
ATOM 2641 O O . LEU A 1 347 ? -1.168 1.718 -10.700 1.00 96.06 347 LEU A O 1
ATOM 2645 N N . VAL A 1 348 ? -0.901 -0.181 -11.854 1.00 93.69 348 VAL A N 1
ATOM 2646 C CA . VAL A 1 348 ? -0.289 0.455 -13.033 1.00 93.69 348 VAL A CA 1
ATOM 2647 C C . VAL A 1 348 ? -1.307 1.321 -13.771 1.00 93.69 348 VAL A C 1
ATOM 2649 O O . VAL A 1 348 ? -1.004 2.462 -14.109 1.00 93.69 348 VAL A O 1
ATOM 2652 N N . SER A 1 349 ? -2.528 0.817 -13.978 1.00 93.12 349 SER A N 1
ATOM 2653 C CA . SER A 1 349 ? -3.599 1.583 -14.627 1.00 93.12 349 SER A CA 1
ATOM 2654 C C . SER A 1 349 ? -3.970 2.835 -13.828 1.00 93.12 349 SER A C 1
ATOM 2656 O O . SER A 1 349 ? -4.159 3.896 -14.420 1.00 93.12 349 SER A O 1
ATOM 2658 N N . ALA A 1 350 ? -4.059 2.719 -12.501 1.00 93.50 350 ALA A N 1
ATOM 2659 C CA . ALA A 1 350 ? -4.256 3.842 -11.594 1.00 93.50 350 ALA A CA 1
ATOM 2660 C C . ALA A 1 350 ? -3.116 4.846 -11.727 1.00 93.50 350 ALA A C 1
ATOM 2662 O O . ALA A 1 350 ? -3.368 6.027 -11.914 1.00 93.50 350 ALA A O 1
ATOM 2663 N N . LEU A 1 351 ? -1.864 4.386 -11.683 1.00 92.88 351 LEU A N 1
ATOM 2664 C CA . LEU A 1 351 ? -0.706 5.271 -11.717 1.00 92.88 351 LEU A CA 1
ATOM 2665 C C . LEU A 1 351 ? -0.625 6.071 -13.020 1.00 92.88 351 LEU A C 1
ATOM 2667 O O . LEU A 1 351 ? -0.362 7.267 -12.977 1.00 92.88 351 LEU A O 1
ATOM 2671 N N . ILE A 1 352 ? -0.922 5.439 -14.159 1.00 90.12 352 ILE A N 1
ATOM 2672 C CA . ILE A 1 352 ? -1.019 6.114 -15.462 1.00 90.12 352 ILE A CA 1
ATOM 2673 C C . ILE A 1 352 ? -2.078 7.222 -15.420 1.00 90.12 352 ILE A C 1
ATOM 2675 O O . ILE A 1 352 ? -1.816 8.347 -15.846 1.00 90.12 352 ILE A O 1
ATOM 2679 N N . HIS A 1 353 ? -3.261 6.920 -14.880 1.00 89.50 353 HIS A N 1
ATOM 2680 C CA . HIS A 1 353 ? -4.354 7.883 -14.770 1.00 89.50 353 HIS A CA 1
ATOM 2681 C C . HIS A 1 353 ? -4.004 9.049 -13.833 1.00 89.50 353 HIS A C 1
ATOM 2683 O O . HIS A 1 353 ? -4.126 10.212 -14.213 1.00 89.50 353 HIS A O 1
ATOM 2689 N N . VAL A 1 354 ? -3.483 8.742 -12.644 1.00 90.44 354 VAL A N 1
ATOM 2690 C CA . VAL A 1 354 ? -3.054 9.722 -11.637 1.00 90.44 354 VAL A CA 1
ATOM 2691 C C . VAL A 1 354 ? -1.967 10.632 -12.206 1.00 90.44 354 VAL A C 1
ATOM 2693 O O . VAL A 1 354 ? -2.061 11.850 -12.091 1.00 90.44 354 VAL A O 1
ATOM 2696 N N . ASN A 1 355 ? -0.962 10.067 -12.879 1.00 88.44 355 ASN A N 1
ATOM 2697 C CA . ASN A 1 355 ? 0.101 10.849 -13.504 1.00 88.44 355 ASN A CA 1
ATOM 2698 C C . ASN A 1 355 ? -0.444 11.761 -14.607 1.0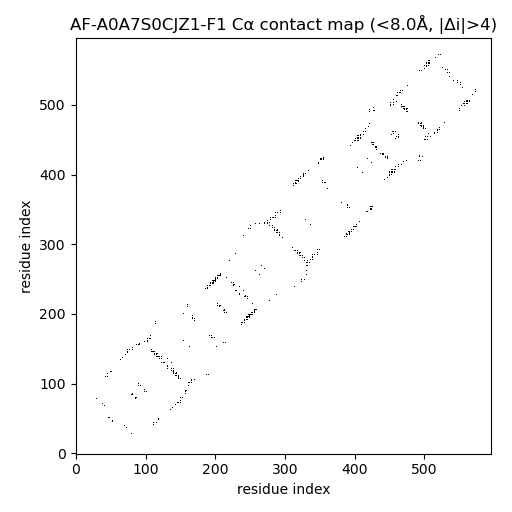0 88.44 355 ASN A C 1
ATOM 2700 O O . ASN A 1 355 ? -0.001 12.899 -14.716 1.00 88.44 355 ASN A O 1
ATOM 2704 N N . SER A 1 356 ? -1.419 11.305 -15.400 1.00 85.62 356 SER A N 1
ATOM 2705 C CA . SER A 1 356 ? -2.076 12.149 -16.404 1.00 85.62 356 SER A CA 1
ATOM 2706 C C . SER A 1 356 ? -2.773 13.357 -15.766 1.00 85.62 356 SER A C 1
ATOM 2708 O O . SER A 1 356 ? -2.568 14.479 -16.229 1.00 85.62 356 SER A O 1
ATOM 2710 N N . ILE A 1 357 ? -3.509 13.157 -14.667 1.00 85.12 357 ILE A N 1
ATOM 2711 C CA . ILE A 1 357 ? -4.188 14.237 -13.931 1.00 85.12 357 ILE A CA 1
ATOM 2712 C C . ILE A 1 357 ? -3.176 15.211 -13.322 1.00 85.12 357 ILE A C 1
ATOM 2714 O O . ILE A 1 357 ? -3.291 16.422 -13.513 1.00 85.12 357 ILE A O 1
ATOM 2718 N N . VAL A 1 358 ? -2.164 14.693 -12.620 1.00 84.75 358 VAL A N 1
ATOM 2719 C CA . VAL A 1 358 ? -1.128 15.514 -11.974 1.00 84.75 358 VAL A CA 1
ATOM 2720 C C . VAL A 1 358 ? -0.359 16.332 -13.018 1.00 84.75 358 VAL A C 1
ATOM 2722 O O . VAL A 1 358 ? -0.132 17.523 -12.816 1.00 84.75 358 VAL A O 1
ATOM 2725 N N . ASN A 1 359 ? -0.030 15.742 -14.171 1.00 80.50 359 ASN A N 1
ATOM 2726 C CA . ASN A 1 359 ? 0.653 16.442 -15.263 1.00 80.50 359 ASN A CA 1
ATOM 2727 C C . ASN A 1 359 ? -0.249 17.483 -15.950 1.00 80.50 359 ASN A C 1
ATOM 2729 O O . ASN A 1 359 ? 0.221 18.559 -16.318 1.00 80.50 359 ASN A O 1
ATOM 2733 N N . ALA A 1 360 ? -1.544 17.204 -16.116 1.00 81.75 360 ALA A N 1
ATOM 2734 C CA . ALA A 1 360 ? -2.487 18.179 -16.660 1.00 81.75 360 ALA A CA 1
ATOM 2735 C C . ALA A 1 360 ? -2.623 19.393 -15.729 1.00 81.75 360 ALA A C 1
ATOM 2737 O O . ALA A 1 360 ? -2.536 20.534 -16.183 1.00 81.75 360 ALA A O 1
ATOM 2738 N N . ALA A 1 361 ? -2.739 19.160 -14.418 1.00 80.94 361 ALA A N 1
ATOM 2739 C CA . ALA A 1 361 ? -2.732 20.225 -13.418 1.00 80.94 361 ALA A CA 1
ATOM 2740 C C . ALA A 1 361 ? -1.412 21.017 -13.436 1.00 80.94 361 ALA A C 1
ATOM 2742 O O . ALA A 1 361 ? -1.415 22.236 -13.251 1.00 80.94 361 ALA A O 1
ATOM 2743 N N . ALA A 1 362 ? -0.294 20.338 -13.712 1.00 78.25 362 ALA A N 1
ATOM 2744 C CA . ALA A 1 362 ? 1.018 20.960 -13.808 1.00 78.25 362 ALA A CA 1
ATOM 2745 C C . ALA A 1 362 ? 1.122 21.994 -14.929 1.00 78.25 362 ALA A C 1
ATOM 2747 O O . ALA A 1 362 ? 1.571 23.123 -14.721 1.00 78.25 362 ALA A O 1
ATOM 2748 N N . LEU A 1 363 ? 0.672 21.595 -16.119 1.00 76.12 363 LEU A N 1
ATOM 2749 C CA . LEU A 1 363 ? 0.650 22.433 -17.311 1.00 76.12 363 LEU A CA 1
ATOM 2750 C C . LEU A 1 363 ? -0.161 23.705 -17.083 1.00 76.12 363 LEU A C 1
ATOM 2752 O O . LEU A 1 363 ? 0.316 24.797 -17.387 1.00 76.12 363 LEU A O 1
ATOM 2756 N N . VAL A 1 364 ? -1.348 23.554 -16.493 1.00 78.00 364 VAL A N 1
ATOM 2757 C CA . VAL A 1 364 ? -2.248 24.670 -16.195 1.00 78.00 364 VAL A CA 1
ATOM 2758 C C . VAL A 1 364 ? -1.573 25.674 -15.260 1.00 78.00 364 VAL A C 1
ATOM 2760 O O . VAL A 1 364 ? -1.618 26.869 -15.528 1.00 78.00 364 VAL A O 1
ATOM 2763 N N . LYS A 1 365 ? -0.880 25.227 -14.203 1.00 77.62 365 LYS A N 1
ATOM 2764 C CA . LYS A 1 365 ? -0.152 26.148 -13.309 1.00 77.62 365 LYS A CA 1
ATOM 2765 C C . LYS A 1 365 ? 0.968 26.899 -14.035 1.00 77.62 365 LYS A C 1
ATOM 2767 O O . LYS A 1 365 ? 1.114 28.099 -13.832 1.00 77.62 365 LYS A O 1
ATOM 2772 N N . SER A 1 366 ? 1.717 26.222 -14.908 1.00 74.19 366 SER A N 1
ATOM 2773 C CA . SER A 1 366 ? 2.839 26.845 -15.625 1.00 74.19 366 SER A CA 1
ATOM 2774 C C . SER A 1 366 ? 2.421 27.943 -16.612 1.00 74.19 366 SER A C 1
ATOM 2776 O O . SER A 1 366 ? 3.203 28.856 -16.850 1.00 74.19 366 SER A O 1
ATOM 2778 N N . SER A 1 367 ? 1.195 27.899 -17.154 1.00 73.88 367 SER A N 1
ATOM 2779 C CA . SER A 1 367 ? 0.704 28.913 -18.099 1.00 73.88 367 SER A CA 1
ATOM 2780 C C . SER A 1 367 ? 0.194 30.201 -17.446 1.00 73.88 367 SER A C 1
ATOM 2782 O O . SER A 1 367 ? 0.024 31.191 -18.144 1.00 73.88 367 SER A O 1
ATOM 2784 N N . PHE A 1 368 ? -0.076 30.205 -16.135 1.00 68.25 368 PHE A N 1
ATOM 2785 C CA . PHE A 1 368 ? -0.692 31.346 -15.437 1.00 68.25 368 PHE A CA 1
ATOM 2786 C C . PHE A 1 368 ? 0.304 32.284 -14.737 1.00 68.25 368 PHE A C 1
ATOM 2788 O O . PHE A 1 368 ? -0.124 33.221 -14.065 1.00 68.25 368 PHE A O 1
ATOM 2795 N N . ASN A 1 369 ? 1.613 32.061 -14.874 1.00 63.91 369 ASN A N 1
ATOM 2796 C CA . ASN A 1 369 ? 2.618 32.870 -14.178 1.00 63.91 369 ASN A CA 1
ATOM 2797 C C . ASN A 1 369 ? 2.909 34.238 -14.839 1.00 63.91 369 ASN A C 1
ATOM 2799 O O . ASN A 1 369 ? 3.550 35.063 -14.193 1.00 63.91 369 ASN A O 1
ATOM 2803 N N . ASP A 1 370 ? 2.375 34.524 -16.036 1.00 59.75 370 ASP A N 1
ATOM 2804 C CA . ASP A 1 370 ? 2.746 35.703 -16.840 1.00 59.75 370 ASP A CA 1
ATOM 2805 C C . ASP A 1 370 ? 1.549 36.653 -17.142 1.00 59.75 370 ASP A C 1
ATOM 2807 O O . ASP A 1 370 ? 1.114 36.761 -18.275 1.00 59.75 370 ASP A O 1
ATOM 2811 N N . ASP A 1 371 ? 1.035 37.392 -16.147 1.00 61.03 371 ASP A N 1
ATOM 281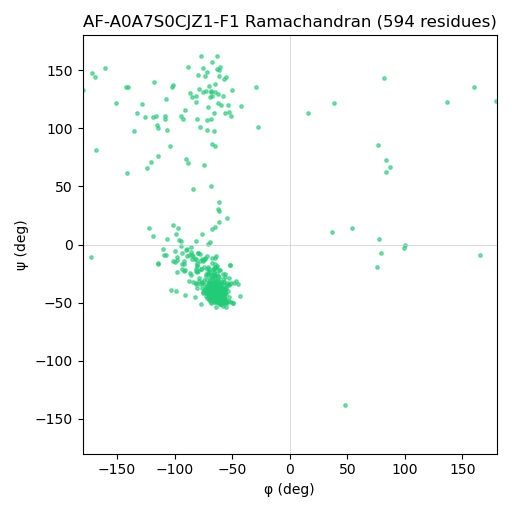2 C CA . ASP A 1 371 ? 0.332 38.700 -16.314 1.00 61.03 371 ASP A CA 1
ATOM 2813 C C . ASP A 1 371 ? -1.216 38.861 -16.301 1.00 61.03 371 ASP A C 1
ATOM 2815 O O . ASP A 1 371 ? -1.661 40.010 -16.299 1.00 61.03 371 ASP A O 1
ATOM 2819 N N . GLU A 1 372 ? -2.088 37.851 -16.153 1.00 58.41 372 GLU A N 1
ATOM 2820 C CA . GLU A 1 372 ? -3.556 38.112 -16.107 1.00 58.41 372 GLU A CA 1
ATOM 2821 C C . GLU A 1 372 ? -4.254 37.761 -14.778 1.00 58.41 372 GLU A C 1
ATOM 2823 O O . GLU A 1 372 ? -4.449 36.602 -14.414 1.00 58.41 372 GLU A O 1
ATOM 2828 N N . LYS A 1 373 ? -4.688 38.808 -14.056 1.00 60.16 373 LYS A N 1
ATOM 2829 C CA . LYS A 1 373 ? -5.392 38.742 -12.759 1.00 60.16 373 LYS A CA 1
ATOM 2830 C C . LYS A 1 373 ? -6.918 38.573 -12.842 1.00 60.16 373 LYS A C 1
ATOM 2832 O O . LYS A 1 373 ? -7.527 38.357 -11.798 1.00 60.16 373 LYS A O 1
ATOM 2837 N N . ASP A 1 374 ? -7.530 38.617 -14.029 1.00 60.25 374 ASP A N 1
ATOM 2838 C CA . ASP A 1 374 ? -8.969 38.930 -14.139 1.00 60.25 374 ASP A CA 1
ATOM 2839 C C . ASP A 1 374 ? -9.872 37.886 -14.841 1.00 60.25 374 ASP A C 1
ATOM 2841 O O . ASP A 1 374 ? -11.036 38.178 -15.117 1.00 60.25 374 ASP A O 1
ATOM 2845 N N . ALA A 1 375 ? -9.437 36.641 -15.072 1.00 53.03 375 ALA A N 1
ATOM 2846 C CA . ALA A 1 375 ? -10.274 35.635 -15.750 1.00 53.03 375 ALA A CA 1
ATOM 2847 C C . ALA A 1 375 ? -10.807 34.510 -14.826 1.00 53.03 375 ALA A C 1
ATOM 2849 O O . ALA A 1 375 ? -10.074 33.619 -14.408 1.00 53.03 375 ALA A O 1
ATOM 2850 N N . SER A 1 376 ? -12.118 34.583 -14.552 1.00 57.03 376 SER A N 1
ATOM 2851 C CA . SER A 1 376 ? -13.107 33.531 -14.211 1.00 57.03 376 SER A CA 1
ATOM 2852 C C . SER A 1 376 ? -12.713 32.339 -13.308 1.00 57.03 376 SER A C 1
ATOM 2854 O O . SER A 1 376 ? -11.904 31.486 -13.659 1.00 57.03 376 SER A O 1
ATOM 2856 N N . ASN A 1 377 ? -13.436 32.202 -12.191 1.00 57.38 377 ASN A N 1
ATOM 2857 C CA . ASN A 1 377 ? -13.261 31.206 -11.121 1.00 57.38 377 ASN A CA 1
ATOM 2858 C C . ASN A 1 377 ? -13.633 29.735 -11.445 1.00 57.38 377 ASN A C 1
ATOM 2860 O O . ASN A 1 377 ? -13.496 28.896 -10.557 1.00 57.38 377 ASN A O 1
ATOM 2864 N N . ASP A 1 378 ? -14.082 29.386 -12.654 1.00 57.66 378 ASP A N 1
ATOM 2865 C CA . ASP A 1 378 ? -14.825 28.125 -12.869 1.00 57.66 378 ASP A CA 1
ATOM 2866 C C . ASP A 1 378 ? -14.001 26.890 -13.296 1.00 57.66 378 ASP A C 1
ATOM 2868 O O . ASP A 1 378 ? -14.537 25.785 -13.298 1.00 57.66 378 ASP A O 1
ATOM 2872 N N . THR A 1 379 ? -12.701 27.006 -13.597 1.00 57.72 379 THR A N 1
ATOM 2873 C CA . THR A 1 379 ? -11.873 25.856 -14.053 1.00 57.72 379 THR A CA 1
ATOM 2874 C C . THR A 1 379 ? -10.687 25.512 -13.152 1.00 57.72 379 THR A C 1
ATOM 2876 O O . THR A 1 379 ? -9.878 24.642 -13.485 1.00 57.72 379 THR A O 1
ATOM 2879 N N . LYS A 1 380 ? -10.565 26.145 -11.980 1.00 62.97 380 LYS A N 1
ATOM 2880 C CA . LYS A 1 380 ? -9.489 25.821 -11.036 1.00 62.97 380 LYS A CA 1
ATOM 2881 C C . LYS A 1 380 ? -9.828 24.536 -10.283 1.00 62.97 380 LYS A C 1
ATOM 2883 O O . LYS A 1 380 ? -10.586 24.561 -9.315 1.00 62.97 380 LYS A O 1
ATOM 2888 N N . LEU A 1 381 ? -9.220 23.427 -10.717 1.00 67.31 381 LEU A N 1
ATOM 2889 C CA . LEU A 1 381 ? -8.984 22.255 -9.867 1.00 67.31 381 LEU A CA 1
ATOM 2890 C C . LEU A 1 381 ? -8.503 22.767 -8.508 1.00 67.31 381 LEU A C 1
ATOM 2892 O O . LEU A 1 381 ? -7.504 23.491 -8.431 1.00 67.31 381 LEU A O 1
ATOM 2896 N N . LYS A 1 382 ? -9.260 22.470 -7.451 1.00 78.06 382 LYS A N 1
ATOM 2897 C CA . LYS A 1 382 ? -8.913 22.945 -6.116 1.00 78.06 382 LYS A CA 1
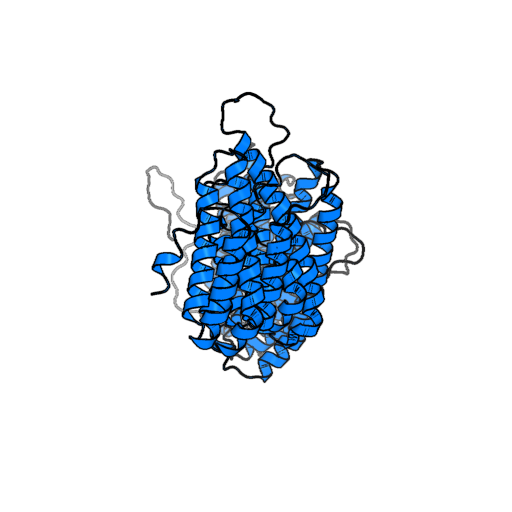ATOM 2898 C C . LYS A 1 382 ? -7.600 22.289 -5.723 1.00 78.06 382 LYS A C 1
ATOM 2900 O O . LYS A 1 382 ? -7.394 21.105 -5.966 1.00 78.06 382 LYS A O 1
ATOM 2905 N N . GLU A 1 383 ? -6.714 23.061 -5.108 1.00 78.62 383 GLU A N 1
ATOM 2906 C CA . GLU A 1 383 ? -5.421 22.565 -4.626 1.00 78.62 383 GLU A CA 1
ATOM 2907 C C . GLU A 1 383 ? -5.584 21.336 -3.713 1.00 78.62 383 GLU A C 1
ATOM 2909 O O . GLU A 1 383 ? -4.806 20.393 -3.820 1.00 78.62 383 GLU A O 1
ATOM 2914 N N . SER A 1 384 ? -6.684 21.282 -2.947 1.00 80.06 384 SER A N 1
ATOM 2915 C CA . SER A 1 384 ? -7.084 20.123 -2.139 1.00 80.06 384 SER A CA 1
ATOM 2916 C C . SER A 1 384 ? -7.235 18.828 -2.934 1.00 80.06 384 SER A C 1
ATOM 2918 O O . SER A 1 384 ? -6.874 17.762 -2.450 1.00 80.06 384 SER A O 1
ATOM 2920 N N . ASP A 1 385 ? -7.767 18.901 -4.152 1.00 83.25 385 ASP A N 1
ATOM 2921 C CA . ASP A 1 385 ? -8.057 17.711 -4.953 1.00 83.25 385 ASP A CA 1
ATOM 2922 C C . ASP A 1 385 ? -6.749 17.157 -5.541 1.00 83.25 385 ASP A C 1
ATOM 2924 O O . ASP A 1 385 ? -6.564 15.947 -5.651 1.00 83.25 385 ASP A O 1
ATOM 2928 N N . LEU A 1 386 ? -5.796 18.043 -5.862 1.00 84.12 386 LEU A N 1
ATOM 2929 C CA . LEU A 1 386 ? -4.458 17.657 -6.311 1.00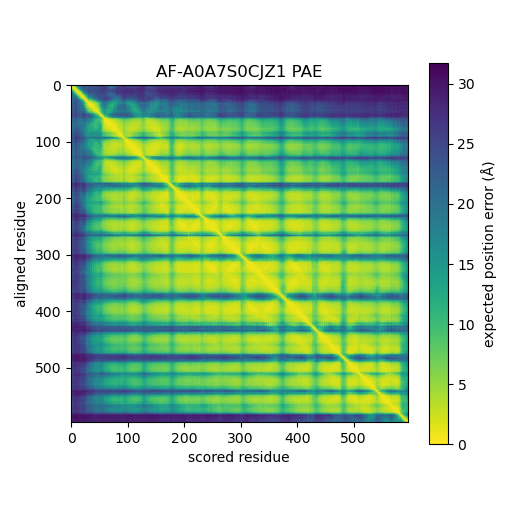 84.12 386 LEU A CA 1
ATOM 2930 C C . LEU A 1 386 ? -3.673 16.940 -5.203 1.00 84.12 386 LEU A C 1
ATOM 2932 O O . LEU A 1 386 ? -3.006 15.944 -5.486 1.00 84.12 386 LEU A O 1
ATOM 2936 N N . GLU A 1 387 ? -3.766 17.409 -3.955 1.00 85.25 387 GLU A N 1
ATOM 2937 C CA . GLU A 1 387 ? -3.137 16.750 -2.802 1.00 85.25 387 GLU A CA 1
ATOM 2938 C C . GLU A 1 387 ? -3.627 15.304 -2.639 1.00 85.25 387 GLU A C 1
ATOM 2940 O O . GLU A 1 387 ? -2.818 14.397 -2.429 1.00 85.25 387 GLU A O 1
ATOM 2945 N N . GLU A 1 388 ? -4.929 15.053 -2.813 1.00 87.94 388 GLU A N 1
ATOM 2946 C CA . GLU A 1 388 ? -5.491 13.698 -2.747 1.00 87.94 388 GLU A CA 1
ATOM 2947 C C . GLU A 1 388 ? -4.901 12.778 -3.828 1.00 87.94 388 GLU A C 1
ATOM 2949 O O . GLU A 1 388 ? -4.508 11.646 -3.530 1.00 87.94 388 GLU A O 1
ATOM 2954 N N . TRP A 1 389 ? -4.752 13.262 -5.064 1.00 89.12 389 TRP A N 1
ATOM 2955 C CA . TRP A 1 389 ? -4.119 12.496 -6.143 1.00 89.12 389 TRP A CA 1
ATOM 2956 C C . TRP A 1 389 ? -2.624 12.243 -5.906 1.00 89.12 389 TRP A C 1
ATOM 2958 O O . TRP A 1 389 ? -2.126 11.163 -6.233 1.00 89.12 389 TRP A O 1
ATOM 2968 N N . ILE A 1 390 ? -1.902 13.188 -5.295 1.00 89.19 390 ILE A N 1
ATOM 2969 C CA . ILE A 1 390 ? -0.494 13.000 -4.905 1.00 89.19 390 ILE A CA 1
ATOM 2970 C C . ILE A 1 390 ? -0.372 11.917 -3.823 1.00 89.19 390 ILE A C 1
ATOM 2972 O O . ILE A 1 390 ? 0.537 11.085 -3.888 1.00 89.19 390 ILE A O 1
ATOM 2976 N N . ILE A 1 391 ? -1.302 11.872 -2.863 1.00 90.75 391 ILE A N 1
ATOM 2977 C CA . ILE A 1 391 ? -1.363 10.809 -1.846 1.00 90.75 391 ILE A CA 1
ATOM 2978 C C . ILE A 1 391 ? -1.635 9.449 -2.504 1.00 90.75 391 ILE A C 1
ATOM 2980 O O . ILE A 1 391 ? -0.971 8.461 -2.173 1.00 90.75 391 ILE A O 1
ATOM 2984 N N . VAL A 1 392 ? -2.548 9.392 -3.481 1.00 93.31 392 VAL A N 1
ATOM 2985 C CA . VAL A 1 392 ? -2.797 8.173 -4.267 1.00 93.31 392 VAL A CA 1
ATOM 2986 C C . VAL A 1 392 ? -1.520 7.738 -4.988 1.00 93.31 392 VAL A C 1
ATOM 2988 O O . VAL A 1 392 ? -1.112 6.583 -4.850 1.00 93.31 392 VAL A O 1
ATOM 2991 N N . GLN A 1 393 ? -0.836 8.652 -5.682 1.00 92.56 393 GLN A N 1
ATOM 2992 C CA . GLN A 1 393 ? 0.441 8.377 -6.348 1.00 92.56 393 GLN A CA 1
ATOM 2993 C C . GLN A 1 393 ? 1.463 7.785 -5.366 1.00 92.56 393 GLN A C 1
ATOM 2995 O O . GLN A 1 393 ? 2.049 6.737 -5.641 1.00 92.56 393 GLN A O 1
ATOM 3000 N N . HIS A 1 394 ? 1.628 8.409 -4.198 1.00 92.31 394 HIS A N 1
ATOM 3001 C CA . HIS A 1 394 ? 2.539 7.954 -3.148 1.00 92.31 394 HIS A CA 1
ATOM 3002 C C . HIS A 1 394 ? 2.214 6.529 -2.676 1.00 92.31 394 HIS A C 1
ATOM 3004 O O . HIS A 1 394 ? 3.093 5.669 -2.591 1.00 92.31 394 HIS A O 1
ATOM 3010 N N . SER A 1 395 ? 0.935 6.248 -2.418 1.00 95.56 395 SER A N 1
ATOM 3011 C CA . SER A 1 395 ? 0.482 4.931 -1.960 1.00 95.56 395 SER A CA 1
ATOM 3012 C C . SER A 1 395 ? 0.751 3.820 -2.985 1.00 95.56 395 SER A C 1
ATOM 3014 O O . SER A 1 395 ? 1.163 2.718 -2.608 1.00 95.56 395 SER A O 1
ATOM 3016 N N . ILE A 1 396 ? 0.595 4.115 -4.282 1.00 95.94 396 ILE A N 1
ATOM 3017 C CA . ILE A 1 396 ? 0.912 3.178 -5.365 1.00 95.94 396 ILE A CA 1
ATOM 3018 C C . ILE A 1 396 ? 2.414 2.922 -5.407 1.00 95.94 396 ILE A C 1
ATOM 3020 O O . ILE A 1 396 ? 2.839 1.767 -5.457 1.00 95.94 396 ILE A O 1
ATOM 3024 N N . LEU A 1 397 ? 3.227 3.980 -5.356 1.00 95.12 397 LEU A N 1
ATOM 3025 C CA . LEU A 1 397 ? 4.683 3.856 -5.367 1.00 95.12 397 LEU A CA 1
ATOM 3026 C C . LEU A 1 397 ? 5.185 3.028 -4.176 1.00 95.12 397 LEU A C 1
ATOM 3028 O O . LEU A 1 397 ? 6.046 2.173 -4.364 1.00 95.12 397 LEU A O 1
ATOM 3032 N N . GLN A 1 398 ? 4.603 3.182 -2.983 1.00 95.31 398 GLN A N 1
ATOM 3033 C CA . GLN A 1 398 ? 4.929 2.346 -1.819 1.00 95.31 398 GLN A CA 1
ATOM 3034 C C . GLN A 1 398 ? 4.600 0.861 -2.046 1.00 95.31 398 GLN A C 1
ATOM 3036 O O . GLN A 1 398 ? 5.380 -0.019 -1.656 1.00 95.31 398 GLN A O 1
ATOM 3041 N N . ALA A 1 399 ? 3.462 0.563 -2.681 1.00 96.44 399 ALA A N 1
ATOM 3042 C CA . ALA A 1 399 ? 3.073 -0.802 -3.029 1.00 96.44 399 ALA A CA 1
ATOM 3043 C C . ALA A 1 399 ? 4.024 -1.418 -4.063 1.00 96.44 399 ALA A C 1
ATOM 3045 O O . ALA A 1 399 ? 4.487 -2.548 -3.886 1.00 96.44 399 ALA A O 1
ATOM 3046 N N . LEU A 1 400 ? 4.380 -0.656 -5.099 1.00 95.81 400 LEU A N 1
ATOM 3047 C CA . LEU A 1 400 ? 5.331 -1.075 -6.128 1.00 95.81 400 LEU A CA 1
ATOM 3048 C C . LEU A 1 400 ? 6.747 -1.251 -5.578 1.00 95.81 400 LEU A C 1
ATOM 3050 O O . LEU A 1 400 ? 7.409 -2.225 -5.929 1.00 95.81 400 LEU A O 1
ATOM 3054 N N . LEU A 1 401 ? 7.193 -0.370 -4.682 1.00 95.19 401 LEU A N 1
ATOM 3055 C CA . LEU A 1 401 ? 8.472 -0.505 -3.988 1.00 95.19 401 LEU A CA 1
ATOM 3056 C C . LEU A 1 401 ? 8.504 -1.783 -3.154 1.00 95.19 401 LEU A C 1
ATOM 3058 O O . LEU A 1 401 ? 9.438 -2.570 -3.274 1.00 95.19 401 LEU A O 1
ATOM 3062 N N . SER A 1 402 ? 7.448 -2.043 -2.382 1.00 95.56 402 SER A N 1
ATOM 3063 C CA . SER A 1 402 ? 7.344 -3.268 -1.579 1.00 95.56 402 SER A CA 1
ATOM 3064 C C . SER A 1 402 ? 7.381 -4.522 -2.455 1.00 95.56 402 SER A C 1
ATOM 3066 O O . SER A 1 402 ? 7.994 -5.523 -2.086 1.00 95.56 402 SER A O 1
ATOM 3068 N N . LEU A 1 403 ? 6.781 -4.467 -3.644 1.00 95.44 403 LEU A N 1
ATOM 3069 C CA . LEU A 1 403 ? 6.815 -5.551 -4.619 1.00 95.44 403 LEU A CA 1
ATOM 3070 C C . LEU A 1 403 ? 8.203 -5.732 -5.257 1.00 95.44 403 LEU A C 1
ATOM 3072 O O . LEU A 1 403 ? 8.690 -6.859 -5.341 1.00 95.44 403 LEU A O 1
ATOM 3076 N N . ALA A 1 404 ? 8.862 -4.638 -5.645 1.00 95.12 404 ALA A N 1
ATOM 3077 C CA . ALA A 1 404 ? 10.225 -4.656 -6.175 1.00 95.12 404 ALA A CA 1
ATOM 3078 C C . ALA A 1 404 ? 11.229 -5.166 -5.137 1.00 95.12 404 ALA A C 1
ATOM 3080 O O . ALA A 1 404 ? 12.168 -5.887 -5.474 1.00 95.12 404 ALA A O 1
ATOM 3081 N N . ASP A 1 405 ? 11.005 -4.847 -3.863 1.00 93.81 405 ASP A N 1
ATOM 3082 C CA . ASP A 1 405 ? 11.879 -5.284 -2.791 1.00 93.81 405 ASP A CA 1
ATOM 3083 C C . ASP A 1 405 ? 11.730 -6.761 -2.440 1.00 93.81 405 ASP A C 1
ATOM 3085 O O . ASP A 1 405 ? 12.719 -7.393 -2.059 1.00 93.81 405 ASP A O 1
ATOM 3089 N N . THR A 1 406 ? 10.521 -7.303 -2.550 1.00 93.56 406 THR A N 1
ATOM 3090 C CA . THR A 1 406 ? 10.201 -8.650 -2.062 1.00 93.56 406 THR A CA 1
ATOM 3091 C C . THR A 1 406 ? 10.221 -9.698 -3.166 1.00 93.56 406 THR A C 1
ATOM 3093 O O . THR A 1 406 ? 10.697 -10.808 -2.936 1.00 93.56 406 THR A O 1
ATOM 3096 N N . ILE A 1 407 ? 9.715 -9.374 -4.362 1.00 94.31 407 ILE A N 1
ATOM 3097 C CA . ILE A 1 407 ? 9.552 -10.323 -5.474 1.00 94.31 407 ILE A CA 1
ATOM 3098 C C . ILE A 1 407 ? 9.895 -9.644 -6.821 1.00 94.31 407 ILE A C 1
ATOM 3100 O O . ILE A 1 407 ? 9.066 -9.564 -7.730 1.00 94.31 407 ILE A O 1
ATOM 3104 N N . PRO A 1 408 ? 11.143 -9.182 -7.001 1.00 92.50 408 PRO A N 1
ATOM 3105 C CA . PRO A 1 408 ? 11.577 -8.439 -8.190 1.00 92.50 408 PRO A CA 1
ATOM 3106 C C . PRO A 1 408 ? 11.441 -9.249 -9.484 1.00 92.50 408 PRO A C 1
ATOM 3108 O O . PRO A 1 408 ? 11.066 -8.713 -10.522 1.00 92.50 408 PRO A O 1
ATOM 3111 N N . GLN A 1 409 ? 11.663 -10.566 -9.423 1.00 90.88 409 GLN A N 1
ATOM 3112 C CA . GLN A 1 409 ? 11.530 -11.460 -10.582 1.00 90.88 409 GLN A CA 1
ATOM 3113 C C . GLN A 1 409 ? 10.106 -11.481 -11.154 1.00 90.88 409 GLN A C 1
ATOM 3115 O O . GLN A 1 409 ? 9.925 -11.689 -12.351 1.00 90.88 409 GLN A O 1
ATOM 3120 N N . PHE A 1 410 ? 9.092 -11.234 -10.317 1.00 92.81 410 PHE A N 1
ATOM 3121 C CA . PHE A 1 410 ? 7.704 -11.176 -10.765 1.00 92.81 410 PHE A CA 1
ATOM 3122 C C . PHE A 1 410 ? 7.403 -9.911 -11.578 1.00 92.81 410 PHE A C 1
ATOM 3124 O O . PHE A 1 410 ? 6.499 -9.925 -12.407 1.00 92.81 410 PHE A O 1
ATOM 3131 N N . LEU A 1 411 ? 8.161 -8.828 -11.380 1.00 92.06 411 LEU A N 1
ATOM 3132 C CA . LEU A 1 411 ? 7.961 -7.572 -12.104 1.00 92.06 411 LEU A CA 1
ATOM 3133 C C . LEU A 1 411 ? 8.444 -7.632 -13.554 1.00 92.06 411 LEU A C 1
ATOM 3135 O O . LEU A 1 411 ? 7.992 -6.833 -14.367 1.00 92.06 411 LEU A O 1
ATOM 3139 N N . VAL A 1 412 ? 9.310 -8.591 -13.898 1.00 91.62 412 VAL A N 1
ATOM 3140 C CA . VAL A 1 412 ? 9.953 -8.695 -15.218 1.00 91.62 412 VAL A CA 1
ATOM 3141 C C . VAL A 1 412 ? 8.963 -8.638 -16.392 1.00 91.62 412 VAL A C 1
ATOM 3143 O O . VAL A 1 412 ? 9.181 -7.822 -17.288 1.00 91.62 412 VAL A O 1
ATOM 3146 N N . PRO A 1 413 ? 7.859 -9.414 -16.413 1.00 93.25 413 PRO A N 1
ATOM 3147 C CA . PRO A 1 413 ? 6.901 -9.379 -17.521 1.00 93.25 413 PRO A CA 1
ATOM 3148 C C . PRO A 1 413 ? 6.156 -8.045 -17.647 1.00 93.25 413 PRO A C 1
ATOM 3150 O O . PRO A 1 413 ? 5.639 -7.733 -18.714 1.00 93.25 413 PRO A O 1
ATOM 3153 N N . TYR A 1 414 ? 6.109 -7.265 -16.567 1.00 92.38 414 TYR A N 1
ATOM 3154 C CA . TYR A 1 414 ? 5.400 -5.991 -16.478 1.00 92.38 414 TYR A CA 1
ATOM 3155 C C . TYR A 1 414 ? 6.335 -4.789 -16.644 1.00 92.38 414 TYR A C 1
ATOM 3157 O O . TYR A 1 414 ? 5.859 -3.660 -16.701 1.00 92.38 414 TYR A O 1
ATOM 3165 N N . LEU A 1 415 ? 7.658 -4.996 -16.734 1.00 90.44 415 LEU A N 1
ATOM 3166 C CA . LEU A 1 415 ? 8.635 -3.908 -16.873 1.00 90.44 415 LEU A CA 1
ATOM 3167 C C . LEU A 1 415 ? 8.322 -3.011 -18.064 1.00 90.44 415 LEU A C 1
ATOM 3169 O O . LEU A 1 415 ? 8.486 -1.801 -17.965 1.00 90.44 415 LEU A O 1
ATOM 3173 N N . LYS A 1 416 ? 7.833 -3.591 -19.167 1.00 89.06 416 LYS A N 1
ATOM 3174 C CA . LYS A 1 416 ? 7.408 -2.806 -20.323 1.00 89.06 416 LYS A CA 1
ATOM 3175 C C . LYS A 1 416 ? 6.340 -1.794 -19.919 1.00 89.06 416 LYS A C 1
ATOM 3177 O O . LYS A 1 416 ? 6.515 -0.625 -20.219 1.00 89.06 416 LYS A O 1
ATOM 3182 N N . ASP A 1 417 ? 5.305 -2.225 -19.201 1.00 88.25 417 ASP A N 1
ATOM 3183 C CA . ASP A 1 417 ? 4.192 -1.376 -18.761 1.00 88.25 417 ASP A CA 1
ATOM 3184 C C . ASP A 1 417 ? 4.633 -0.343 -17.715 1.00 88.25 417 ASP A C 1
ATOM 3186 O O . ASP A 1 417 ? 4.236 0.814 -17.799 1.00 88.25 417 ASP A O 1
ATOM 3190 N N . PHE A 1 418 ? 5.518 -0.715 -16.783 1.00 85.06 418 PHE A N 1
ATOM 3191 C CA . PHE A 1 418 ? 6.087 0.216 -15.796 1.00 85.06 418 PHE A CA 1
ATOM 3192 C C . PHE A 1 418 ? 6.942 1.317 -16.414 1.00 85.06 418 PHE A C 1
ATOM 3194 O O . PHE A 1 418 ? 7.021 2.419 -15.874 1.00 85.06 418 PHE A O 1
ATOM 3201 N N . LEU A 1 419 ? 7.608 1.010 -17.522 1.00 86.38 419 LEU A N 1
ATOM 3202 C CA . LEU A 1 419 ? 8.494 1.936 -18.209 1.00 86.38 419 LEU A CA 1
ATOM 3203 C C . LEU A 1 419 ? 7.784 2.685 -19.348 1.00 86.38 419 LEU A C 1
ATOM 3205 O O . LEU A 1 419 ? 8.437 3.480 -20.020 1.00 86.38 419 LEU A O 1
ATOM 3209 N N . GLN A 1 420 ? 6.473 2.485 -19.562 1.00 82.88 420 GLN A N 1
ATOM 3210 C CA . GLN A 1 420 ? 5.679 3.240 -20.544 1.00 82.88 420 GLN A CA 1
ATOM 3211 C C . GLN A 1 420 ? 5.513 4.716 -20.172 1.00 82.88 420 GLN A C 1
ATOM 3213 O O . GLN A 1 420 ? 5.598 5.111 -19.005 1.00 82.88 420 GLN A O 1
ATOM 3218 N N . SER A 1 421 ? 5.238 5.533 -21.199 1.00 65.94 421 SER A N 1
ATOM 3219 C CA . SER A 1 421 ? 5.144 6.994 -21.134 1.00 65.94 421 SER A CA 1
ATOM 3220 C C . SER A 1 421 ? 3.886 7.502 -20.474 1.00 65.94 421 SER A C 1
ATOM 3222 O O . SER A 1 421 ? 3.007 8.037 -21.131 1.00 65.94 421 SER A O 1
ATOM 3224 N N . ALA A 1 422 ? 3.814 7.263 -19.172 1.00 72.00 422 ALA A N 1
ATOM 3225 C CA . ALA A 1 422 ? 2.859 7.796 -18.204 1.00 72.00 422 ALA A CA 1
ATOM 3226 C C . ALA A 1 422 ? 2.907 6.980 -16.906 1.00 72.00 422 ALA A C 1
ATOM 3228 O O . ALA A 1 422 ? 2.265 7.366 -15.939 1.00 72.00 422 ALA A O 1
ATOM 3229 N N . ALA A 1 423 ? 3.616 5.846 -16.867 1.00 78.12 423 ALA A N 1
ATOM 3230 C CA . ALA A 1 423 ? 3.514 4.914 -15.755 1.00 78.12 423 ALA A CA 1
ATOM 3231 C C . ALA A 1 423 ? 4.285 5.382 -14.519 1.00 78.12 423 ALA A C 1
ATOM 3233 O O . ALA A 1 423 ? 3.692 5.450 -13.458 1.00 78.12 423 ALA A O 1
ATOM 3234 N N . LEU A 1 424 ? 5.562 5.759 -14.608 1.00 81.25 424 LEU A N 1
ATOM 3235 C CA . LEU A 1 424 ? 6.299 6.278 -13.446 1.00 81.25 424 LEU A CA 1
ATOM 3236 C C . LEU A 1 424 ? 6.412 7.807 -13.497 1.00 81.25 424 LEU A C 1
ATOM 3238 O O . LEU A 1 424 ? 6.735 8.353 -14.556 1.00 81.25 424 LEU A O 1
ATOM 3242 N N . PRO A 1 425 ? 6.186 8.514 -12.372 1.00 76.19 425 PRO A N 1
ATOM 3243 C CA . PRO A 1 425 ? 6.337 9.958 -12.347 1.00 76.19 425 PRO A CA 1
ATOM 3244 C C . PRO A 1 425 ? 7.797 10.339 -12.584 1.00 76.19 425 PRO A C 1
ATOM 3246 O O . PRO A 1 425 ? 8.718 9.806 -11.962 1.00 76.19 425 PRO A O 1
ATOM 3249 N N . SER A 1 426 ? 8.021 11.273 -13.505 1.00 65.06 426 SER A N 1
ATOM 3250 C CA . SER A 1 426 ? 9.365 11.765 -13.789 1.00 65.06 426 SER A CA 1
ATOM 3251 C C . SER A 1 426 ? 9.864 12.653 -12.645 1.00 65.06 426 SER A C 1
ATOM 3253 O O . SER A 1 426 ? 9.168 13.589 -12.255 1.00 65.06 426 SER A O 1
ATOM 3255 N N . ALA A 1 427 ? 11.096 12.418 -12.184 1.00 55.25 427 ALA A N 1
ATOM 3256 C CA . ALA A 1 427 ? 11.771 13.139 -11.094 1.00 55.25 427 ALA A CA 1
ATOM 3257 C C . ALA A 1 427 ? 11.650 14.678 -11.135 1.00 55.25 427 ALA A C 1
ATOM 3259 O O . ALA A 1 427 ? 11.565 15.326 -10.100 1.00 55.25 427 ALA A O 1
ATOM 3260 N N . HIS A 1 428 ? 11.617 15.263 -12.333 1.00 51.53 428 HIS A N 1
ATOM 3261 C CA . HIS A 1 428 ? 11.674 16.713 -12.547 1.00 51.53 428 HIS A CA 1
ATOM 3262 C C . HIS A 1 428 ? 10.306 17.350 -12.834 1.00 51.53 428 HIS A C 1
ATOM 3264 O O . HIS A 1 428 ? 10.253 18.423 -13.432 1.00 51.53 428 HIS A O 1
ATOM 3270 N N . HIS A 1 429 ? 9.193 16.673 -12.537 1.00 53.00 429 HIS A N 1
ATOM 3271 C CA . HIS A 1 429 ? 7.853 17.246 -12.747 1.00 53.00 429 HIS A CA 1
ATOM 3272 C C . HIS A 1 429 ? 7.307 17.988 -11.533 1.00 53.00 429 HIS A C 1
ATOM 3274 O O . HIS A 1 429 ? 6.438 18.838 -11.676 1.00 53.00 429 HIS A O 1
ATOM 3280 N N . ASN A 1 430 ? 7.822 17.678 -10.348 1.00 50.56 430 ASN A N 1
ATOM 3281 C CA . ASN A 1 430 ? 7.165 18.074 -9.114 1.00 50.56 430 ASN A CA 1
ATOM 3282 C C . ASN A 1 430 ? 7.870 19.221 -8.373 1.00 50.56 430 ASN A C 1
ATOM 3284 O O . ASN A 1 430 ? 7.473 19.558 -7.260 1.00 50.56 430 ASN A O 1
ATOM 3288 N N . HIS A 1 431 ? 8.922 19.801 -8.960 1.00 51.38 431 HIS A N 1
ATOM 3289 C CA . HIS A 1 431 ? 9.692 20.862 -8.309 1.00 51.38 431 HIS A CA 1
ATOM 3290 C C . HIS A 1 431 ? 8.986 22.231 -8.348 1.00 51.38 431 HIS A C 1
ATOM 3292 O O . HIS A 1 431 ? 9.251 23.051 -7.475 1.00 51.38 431 HIS A O 1
ATOM 3298 N N . ASP A 1 432 ? 8.047 22.430 -9.285 1.00 53.88 432 ASP A N 1
ATOM 3299 C CA . ASP A 1 432 ? 7.418 23.737 -9.548 1.00 53.88 432 ASP A CA 1
ATOM 3300 C C . ASP A 1 432 ? 5.939 23.834 -9.125 1.00 53.88 432 ASP A C 1
ATOM 3302 O O . ASP A 1 432 ? 5.321 24.886 -9.267 1.00 53.88 432 ASP A O 1
ATOM 3306 N N . LEU A 1 433 ? 5.325 22.747 -8.636 1.00 54.41 433 LEU A N 1
ATOM 3307 C CA . LEU A 1 433 ? 3.857 22.656 -8.581 1.00 54.41 433 LEU A CA 1
ATOM 3308 C C . LEU A 1 433 ? 3.199 22.984 -7.248 1.00 54.41 433 LEU A C 1
ATOM 3310 O O . LEU A 1 433 ? 1.986 23.201 -7.246 1.00 54.41 433 LEU A O 1
ATOM 3314 N N . THR A 1 434 ? 3.937 23.071 -6.145 1.00 51.91 434 THR A N 1
ATOM 3315 C CA . THR A 1 434 ? 3.371 23.371 -4.819 1.00 51.91 434 THR A CA 1
ATOM 3316 C C . THR A 1 434 ? 4.445 23.885 -3.852 1.00 51.91 434 THR A C 1
ATOM 3318 O O . THR A 1 434 ? 5.598 23.468 -3.963 1.00 51.91 434 THR A O 1
ATOM 3321 N N . PRO A 1 435 ? 4.088 24.710 -2.847 1.00 47.25 435 PRO A N 1
ATOM 3322 C CA . PRO A 1 435 ? 4.997 25.101 -1.764 1.00 47.25 435 PRO A CA 1
ATOM 3323 C C . PRO A 1 435 ? 5.365 23.939 -0.824 1.00 47.25 435 PRO A C 1
ATOM 3325 O O . PRO A 1 435 ? 6.351 24.043 -0.096 1.00 47.25 435 PRO A O 1
ATOM 3328 N N . ASP A 1 436 ? 4.627 22.821 -0.850 1.00 58.50 436 ASP A N 1
ATOM 3329 C CA . ASP A 1 436 ? 4.949 21.642 -0.044 1.00 58.50 436 ASP A CA 1
ATOM 3330 C C . ASP A 1 436 ? 5.908 20.694 -0.787 1.00 58.50 436 ASP A C 1
ATOM 3332 O O . ASP A 1 436 ? 5.556 19.603 -1.240 1.00 58.50 436 ASP A O 1
ATOM 3336 N N . VAL A 1 437 ? 7.156 21.156 -0.928 1.00 61.16 437 VAL A N 1
ATOM 3337 C CA . VAL A 1 437 ? 8.301 20.457 -1.555 1.00 61.16 437 VAL A CA 1
ATOM 3338 C C . VAL A 1 437 ? 8.520 19.048 -0.969 1.00 61.16 437 VAL A C 1
ATOM 3340 O O . VAL A 1 437 ? 9.188 18.207 -1.567 1.00 61.16 437 VAL A O 1
ATOM 3343 N N . THR A 1 438 ? 7.957 18.753 0.204 1.00 67.44 438 THR A N 1
ATOM 3344 C CA . THR A 1 438 ? 8.182 17.499 0.928 1.00 67.44 438 THR A CA 1
ATOM 3345 C C . THR A 1 438 ? 7.506 16.291 0.272 1.00 67.44 438 THR A C 1
ATOM 3347 O O . THR A 1 438 ? 8.145 15.253 0.092 1.00 67.44 438 THR A O 1
ATOM 3350 N N . SER A 1 439 ? 6.238 16.404 -0.132 1.00 68.94 439 SER A N 1
ATOM 3351 C CA . SER A 1 439 ? 5.465 15.285 -0.701 1.00 68.94 439 SER A CA 1
ATOM 3352 C C . SER A 1 439 ? 5.990 14.866 -2.077 1.00 68.94 439 SER A C 1
ATOM 3354 O O . SER A 1 439 ? 6.140 13.681 -2.390 1.00 68.94 439 SER A O 1
ATOM 3356 N N . THR A 1 440 ? 6.359 15.858 -2.876 1.00 70.75 440 THR A N 1
ATOM 3357 C CA . THR A 1 440 ? 6.897 15.705 -4.220 1.00 70.75 440 THR A CA 1
ATOM 3358 C C . THR A 1 440 ? 8.298 15.103 -4.213 1.00 70.75 440 THR A C 1
ATOM 3360 O O . THR A 1 440 ? 8.581 14.191 -4.999 1.00 70.75 440 THR A O 1
ATOM 3363 N N . LEU A 1 441 ? 9.143 15.549 -3.279 1.00 76.75 441 LEU A N 1
ATOM 3364 C CA . LEU A 1 441 ? 10.458 14.973 -3.020 1.00 76.75 441 LEU A CA 1
ATOM 3365 C C . LEU A 1 441 ? 10.351 13.519 -2.543 1.00 76.75 441 LEU A C 1
ATOM 3367 O O . LEU A 1 441 ? 11.101 12.666 -3.017 1.00 76.75 441 LEU A O 1
ATOM 3371 N N . ASN A 1 442 ? 9.390 13.203 -1.671 1.00 83.12 442 ASN A N 1
ATOM 3372 C CA . ASN A 1 442 ? 9.168 11.832 -1.206 1.00 83.12 442 ASN A CA 1
ATOM 3373 C C . ASN A 1 442 ? 8.828 10.885 -2.365 1.00 83.12 442 ASN A C 1
ATOM 3375 O O . ASN A 1 442 ? 9.404 9.800 -2.457 1.00 83.12 442 ASN A O 1
ATOM 3379 N N . ASN A 1 443 ? 7.961 11.302 -3.294 1.00 84.44 443 ASN A N 1
ATOM 3380 C CA . ASN A 1 443 ? 7.638 10.495 -4.476 1.00 84.44 443 ASN A CA 1
ATOM 3381 C C . ASN A 1 443 ? 8.866 10.285 -5.371 1.00 84.44 443 ASN A C 1
ATOM 3383 O O . ASN A 1 443 ? 9.069 9.188 -5.893 1.00 84.44 443 ASN A O 1
ATOM 3387 N N . HIS A 1 444 ? 9.729 11.295 -5.502 1.00 83.56 444 HIS A N 1
ATOM 3388 C CA . HIS A 1 444 ? 10.987 11.146 -6.228 1.00 83.56 444 HIS A CA 1
ATOM 3389 C C . HIS A 1 444 ? 11.923 10.120 -5.568 1.00 83.56 444 HIS A C 1
ATOM 3391 O O . HIS A 1 444 ? 12.383 9.197 -6.244 1.00 83.56 444 HIS A O 1
ATOM 3397 N N . ILE A 1 445 ? 12.139 10.225 -4.252 1.00 86.81 445 ILE A N 1
ATOM 3398 C CA . ILE A 1 445 ? 12.961 9.283 -3.473 1.00 86.81 445 ILE A CA 1
ATOM 3399 C C . ILE A 1 445 ? 12.426 7.851 -3.613 1.00 86.81 445 ILE A C 1
ATOM 3401 O O . ILE A 1 445 ? 13.200 6.897 -3.733 1.00 86.81 445 ILE A O 1
ATOM 3405 N N . MET A 1 446 ? 11.103 7.679 -3.640 1.00 88.44 446 MET A N 1
ATOM 3406 C CA . MET A 1 446 ? 10.477 6.375 -3.852 1.00 88.44 446 MET A CA 1
ATOM 3407 C C . MET A 1 446 ? 10.742 5.810 -5.240 1.00 88.44 446 MET A C 1
ATOM 3409 O O . MET A 1 446 ? 11.099 4.640 -5.349 1.00 88.44 446 MET A O 1
ATOM 3413 N N . VAL A 1 447 ? 10.605 6.616 -6.295 1.00 89.06 447 VAL A N 1
ATOM 3414 C CA . VAL A 1 447 ? 10.914 6.180 -7.665 1.00 89.06 447 VAL A CA 1
ATOM 3415 C C . VAL A 1 447 ? 12.379 5.762 -7.779 1.00 89.06 447 VAL A C 1
ATOM 3417 O O . VAL A 1 447 ? 12.673 4.703 -8.332 1.00 89.06 447 VAL A O 1
ATOM 3420 N N . GLU A 1 448 ? 13.305 6.527 -7.197 1.00 88.44 448 GLU A N 1
ATOM 3421 C CA . GLU A 1 448 ? 14.720 6.143 -7.171 1.00 88.44 448 GLU A CA 1
ATOM 3422 C C . GLU A 1 448 ? 14.962 4.861 -6.367 1.00 88.44 448 GLU A C 1
ATOM 3424 O O . GLU A 1 448 ? 15.753 4.010 -6.779 1.00 88.44 448 GLU A O 1
ATOM 3429 N N . SER A 1 449 ? 14.241 4.673 -5.262 1.00 91.50 449 SER A N 1
ATOM 3430 C CA . SER A 1 449 ? 14.293 3.440 -4.470 1.00 91.50 449 SER A CA 1
ATOM 3431 C C . SER A 1 449 ? 13.768 2.238 -5.257 1.00 91.50 449 SER A C 1
ATOM 3433 O O . SER A 1 449 ? 14.388 1.177 -5.215 1.00 91.50 449 SER A O 1
ATOM 3435 N N . ILE A 1 450 ? 12.695 2.405 -6.042 1.00 92.25 450 ILE A N 1
ATOM 3436 C CA . ILE A 1 450 ? 12.179 1.376 -6.957 1.00 92.25 450 ILE A CA 1
ATOM 3437 C C . ILE A 1 450 ? 13.237 1.047 -8.008 1.00 92.25 450 ILE A C 1
ATOM 3439 O O . ILE A 1 450 ? 13.535 -0.127 -8.226 1.00 92.25 450 ILE A O 1
ATOM 3443 N N . TYR A 1 451 ? 13.855 2.055 -8.628 1.00 90.69 451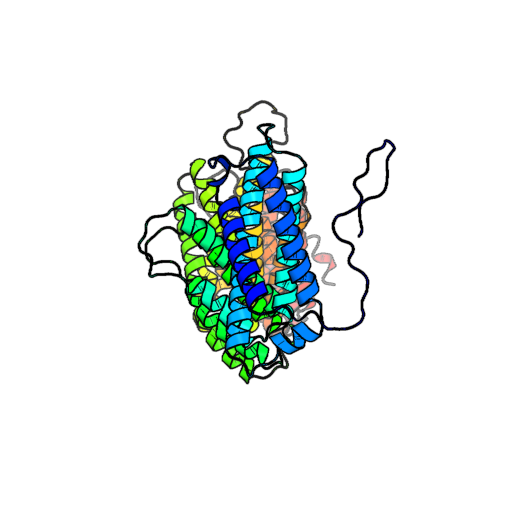 TYR A N 1
ATOM 3444 C CA . TYR A 1 451 ? 14.916 1.829 -9.610 1.00 90.69 451 TYR A CA 1
ATOM 3445 C C . TYR A 1 451 ? 16.114 1.108 -9.011 1.00 90.69 451 TYR A C 1
ATOM 3447 O O . TYR A 1 451 ? 16.617 0.165 -9.616 1.00 90.69 451 TYR A O 1
ATOM 3455 N N . LYS A 1 452 ? 16.534 1.482 -7.802 1.00 91.62 452 LYS A N 1
ATOM 3456 C CA . LYS A 1 452 ? 17.607 0.797 -7.083 1.00 91.62 452 LYS A CA 1
ATOM 3457 C C . LYS A 1 452 ? 17.225 -0.645 -6.745 1.00 91.62 452 LYS A C 1
ATOM 3459 O O . LYS A 1 452 ? 18.039 -1.545 -6.950 1.00 91.62 452 LYS A O 1
ATOM 3464 N N . ALA A 1 453 ? 16.006 -0.894 -6.271 1.00 92.62 453 ALA A N 1
ATOM 3465 C CA . ALA A 1 453 ? 15.517 -2.239 -5.962 1.00 92.62 453 ALA A CA 1
ATOM 3466 C C . ALA A 1 453 ? 15.464 -3.122 -7.220 1.00 92.62 453 ALA A C 1
ATOM 3468 O O . ALA A 1 453 ? 15.976 -4.242 -7.218 1.00 92.62 453 ALA A O 1
ATOM 3469 N N . LEU A 1 454 ? 14.936 -2.593 -8.327 1.00 92.81 454 LEU A N 1
ATOM 3470 C CA . LEU A 1 454 ? 14.903 -3.281 -9.616 1.00 92.81 454 LEU A CA 1
ATOM 3471 C C . LEU A 1 454 ? 16.313 -3.551 -10.145 1.00 92.81 454 LEU A C 1
ATOM 3473 O O . LEU A 1 454 ? 16.610 -4.685 -10.511 1.00 92.81 454 LEU A O 1
ATOM 3477 N N . ALA A 1 455 ? 17.191 -2.548 -10.142 1.00 91.94 455 ALA A N 1
ATOM 3478 C CA . ALA A 1 455 ? 18.565 -2.660 -10.623 1.00 91.94 455 ALA A CA 1
ATOM 3479 C C . ALA A 1 455 ? 19.405 -3.664 -9.823 1.00 91.94 455 ALA A C 1
ATOM 3481 O O . ALA A 1 455 ? 20.233 -4.358 -10.408 1.00 91.94 455 ALA A O 1
ATOM 3482 N N . THR A 1 456 ? 19.202 -3.740 -8.505 1.00 92.19 456 THR A N 1
ATOM 3483 C CA . THR A 1 456 ? 19.960 -4.645 -7.625 1.00 92.19 456 THR A CA 1
ATOM 3484 C C . THR A 1 456 ? 19.446 -6.076 -7.654 1.00 92.19 456 THR A C 1
ATOM 3486 O O . THR A 1 456 ? 20.244 -7.005 -7.565 1.00 92.19 456 THR A O 1
ATOM 3489 N N . LYS A 1 457 ? 18.126 -6.271 -7.751 1.00 92.12 457 LYS A N 1
ATOM 3490 C CA . LYS A 1 457 ? 17.515 -7.591 -7.548 1.00 92.12 457 LYS A CA 1
ATOM 3491 C C . LYS A 1 457 ? 16.967 -8.242 -8.823 1.00 92.12 457 LYS A C 1
ATOM 3493 O O . LYS A 1 457 ? 16.595 -9.415 -8.786 1.00 92.12 457 LYS A O 1
ATOM 3498 N N . THR A 1 458 ? 16.914 -7.520 -9.944 1.00 91.62 458 THR A N 1
ATOM 3499 C CA . THR A 1 458 ? 16.466 -8.053 -11.244 1.00 91.62 458 THR A CA 1
ATOM 3500 C C . THR A 1 458 ? 17.668 -8.368 -12.135 1.00 91.62 458 THR A C 1
ATOM 3502 O O . THR A 1 458 ? 18.584 -7.549 -12.222 1.00 91.62 458 THR A O 1
ATOM 3505 N N . PRO A 1 459 ? 17.686 -9.506 -12.855 1.00 91.44 459 PRO A N 1
ATOM 3506 C CA . PRO A 1 459 ? 18.763 -9.811 -13.790 1.00 91.44 459 PRO A CA 1
ATOM 3507 C C . PRO A 1 459 ? 18.927 -8.730 -14.868 1.00 91.44 459 PRO A C 1
ATOM 3509 O O . PRO A 1 459 ? 17.989 -8.422 -15.610 1.00 91.44 459 PRO A O 1
ATOM 3512 N N . THR A 1 460 ? 20.151 -8.218 -15.028 1.00 91.81 460 THR A N 1
ATOM 3513 C CA . THR A 1 460 ? 20.514 -7.192 -16.025 1.00 91.81 460 THR A CA 1
ATOM 3514 C C . THR A 1 460 ? 20.086 -7.580 -17.448 1.00 91.81 460 THR A C 1
ATOM 3516 O O . THR A 1 460 ? 19.629 -6.734 -18.216 1.00 91.81 460 THR A O 1
ATOM 3519 N N . ARG A 1 461 ? 20.139 -8.881 -17.777 1.00 91.81 461 ARG A N 1
ATOM 3520 C CA . ARG A 1 461 ? 19.713 -9.451 -19.071 1.00 91.81 461 ARG A CA 1
ATOM 3521 C C . ARG A 1 461 ? 18.242 -9.242 -19.410 1.00 91.81 461 ARG A C 1
ATOM 3523 O O . ARG A 1 461 ? 17.894 -9.335 -20.578 1.00 91.81 461 ARG A O 1
ATOM 3530 N N . GLN A 1 462 ? 17.391 -9.004 -18.419 1.00 92.12 462 GLN A N 1
ATOM 3531 C CA . GLN A 1 462 ? 15.960 -8.769 -18.616 1.00 92.12 462 GLN A CA 1
ATOM 3532 C C . GLN A 1 462 ? 15.629 -7.279 -18.499 1.00 92.12 462 GLN A C 1
ATOM 3534 O O . GLN A 1 462 ? 14.850 -6.756 -19.292 1.00 92.12 462 GLN A O 1
ATOM 3539 N N . LEU A 1 463 ? 16.274 -6.590 -17.554 1.00 92.81 463 LEU A N 1
ATOM 3540 C CA . LEU A 1 463 ? 16.018 -5.181 -17.271 1.00 92.81 463 LEU A CA 1
ATOM 3541 C C . LEU A 1 463 ? 16.494 -4.249 -18.394 1.00 92.81 463 LEU A C 1
ATOM 3543 O O . LEU A 1 463 ? 15.734 -3.387 -18.828 1.00 92.81 463 LEU A O 1
ATOM 3547 N N . ILE A 1 464 ? 17.726 -4.430 -18.889 1.00 93.25 464 ILE A N 1
ATOM 3548 C CA . ILE A 1 464 ? 18.296 -3.553 -19.925 1.00 93.25 464 ILE A CA 1
ATOM 3549 C C . ILE A 1 464 ? 17.488 -3.615 -21.225 1.00 93.25 464 ILE A C 1
ATOM 3551 O O . ILE A 1 464 ? 17.142 -2.552 -21.730 1.00 93.25 464 ILE A O 1
ATOM 3555 N N . PRO A 1 465 ? 17.125 -4.797 -21.765 1.00 93.88 465 PRO A N 1
ATOM 3556 C CA . PRO A 1 465 ? 16.244 -4.873 -22.925 1.00 93.88 465 PRO A CA 1
ATOM 3557 C C . PRO A 1 465 ? 14.938 -4.096 -22.773 1.00 93.88 465 PRO A C 1
ATOM 3559 O O . PRO A 1 465 ? 14.601 -3.308 -23.652 1.00 93.88 465 PRO A O 1
ATOM 3562 N N . ALA A 1 466 ? 14.243 -4.275 -21.647 1.00 92.81 466 ALA A N 1
ATOM 3563 C CA . ALA A 1 466 ? 12.981 -3.593 -21.391 1.00 92.81 466 ALA A CA 1
ATOM 3564 C C . ALA A 1 466 ? 13.158 -2.068 -21.301 1.00 92.81 466 ALA A C 1
ATOM 3566 O O . ALA A 1 466 ? 12.360 -1.325 -21.869 1.00 92.81 466 ALA A O 1
ATOM 3567 N N . ALA A 1 467 ? 14.223 -1.600 -20.640 1.00 92.31 467 ALA A N 1
ATOM 3568 C CA . ALA A 1 467 ? 14.542 -0.177 -20.544 1.00 92.31 467 ALA A CA 1
ATOM 3569 C C . ALA A 1 467 ? 14.946 0.433 -21.893 1.00 92.31 467 ALA A C 1
ATOM 3571 O O . ALA A 1 467 ? 14.513 1.538 -22.208 1.00 92.31 467 ALA A O 1
ATOM 3572 N N . SER A 1 468 ? 15.714 -0.295 -22.709 1.00 92.75 468 SER A N 1
ATOM 3573 C CA . SER A 1 468 ? 16.049 0.106 -24.076 1.00 92.75 468 SER A CA 1
ATOM 3574 C C . SER A 1 468 ? 14.802 0.238 -24.952 1.00 92.75 468 SER A C 1
ATOM 3576 O O . SER A 1 468 ? 14.661 1.253 -25.623 1.00 92.75 468 SER A O 1
ATOM 3578 N N . ASP A 1 469 ? 13.881 -0.733 -24.911 1.00 92.50 469 ASP A N 1
ATOM 3579 C CA . ASP A 1 469 ? 12.642 -0.695 -25.709 1.00 92.50 469 ASP A CA 1
ATOM 3580 C C . ASP A 1 469 ? 11.727 0.458 -25.296 1.00 92.50 469 ASP A C 1
ATOM 3582 O O . ASP A 1 469 ? 11.136 1.136 -26.140 1.00 92.50 469 ASP A O 1
ATOM 3586 N N . ALA A 1 470 ? 11.611 0.690 -23.988 1.00 90.44 470 ALA A N 1
ATOM 3587 C CA . ALA A 1 470 ? 10.846 1.804 -23.453 1.00 90.44 470 ALA A CA 1
ATOM 3588 C C . ALA A 1 470 ? 11.457 3.146 -23.868 1.00 90.44 470 ALA A C 1
ATOM 3590 O O . ALA A 1 470 ? 10.741 4.021 -24.349 1.00 90.44 470 ALA A O 1
ATOM 3591 N N . LEU A 1 471 ? 12.778 3.295 -23.745 1.00 90.50 471 LEU A N 1
ATOM 3592 C CA . LEU A 1 471 ? 13.494 4.506 -24.136 1.00 90.50 471 LEU A CA 1
ATOM 3593 C C . LEU A 1 471 ? 13.370 4.777 -25.635 1.00 90.50 471 LEU A C 1
ATOM 3595 O O . LEU A 1 471 ? 13.069 5.903 -26.028 1.00 90.50 471 LEU A O 1
ATOM 3599 N N . GLU A 1 472 ? 13.552 3.752 -26.462 1.00 90.06 472 GLU A N 1
ATOM 3600 C CA . GLU A 1 472 ? 13.376 3.852 -27.905 1.00 90.06 472 GLU A CA 1
ATOM 3601 C C . GLU A 1 472 ? 11.943 4.283 -28.244 1.00 90.06 472 GLU A C 1
ATOM 3603 O O . GLU A 1 472 ? 11.758 5.230 -29.002 1.00 90.06 472 GLU A O 1
ATOM 3608 N N . SER A 1 473 ? 10.932 3.707 -27.587 1.00 88.56 473 SER A N 1
ATOM 3609 C CA . SER A 1 473 ? 9.530 4.124 -27.753 1.00 88.56 473 SER A CA 1
ATOM 3610 C C . SER A 1 473 ? 9.273 5.576 -27.318 1.00 88.56 473 SER A C 1
ATOM 3612 O O . SER A 1 473 ? 8.406 6.241 -27.883 1.00 88.56 473 SER A O 1
ATOM 3614 N N . CYS A 1 474 ? 10.018 6.089 -26.331 1.00 85.50 474 CYS A N 1
ATOM 3615 C CA . CYS A 1 474 ? 9.905 7.477 -25.872 1.00 85.50 474 CYS A CA 1
ATOM 3616 C C . CYS A 1 474 ? 10.545 8.472 -26.848 1.00 85.50 474 CYS A C 1
ATOM 3618 O O . CYS A 1 474 ? 10.000 9.555 -27.063 1.00 85.50 474 CYS A O 1
ATOM 3620 N N . LEU A 1 475 ? 11.713 8.132 -27.402 1.00 84.25 475 LEU A N 1
ATOM 3621 C CA . LEU A 1 475 ? 12.520 9.041 -28.223 1.00 84.25 475 LEU A CA 1
ATOM 3622 C C . LEU A 1 475 ? 12.252 8.916 -29.725 1.00 84.25 475 LEU A C 1
ATOM 3624 O O . LEU A 1 475 ? 12.525 9.859 -30.470 1.00 84.25 475 LEU A O 1
ATOM 3628 N N . GLN A 1 476 ? 11.707 7.789 -30.192 1.00 81.25 476 GLN A N 1
ATOM 3629 C CA . GLN A 1 476 ? 11.344 7.642 -31.595 1.00 81.25 476 GLN A CA 1
ATOM 3630 C C . GLN A 1 476 ? 10.272 8.669 -31.976 1.00 81.25 476 GLN A C 1
ATOM 3632 O O . GLN A 1 476 ? 9.216 8.793 -31.345 1.00 81.25 476 GLN A O 1
ATOM 3637 N N . LYS A 1 477 ? 10.536 9.387 -33.073 1.00 64.31 477 LYS A N 1
ATOM 3638 C CA . LYS A 1 477 ? 9.556 10.222 -33.770 1.00 64.31 477 LYS A CA 1
ATOM 3639 C C . LYS A 1 477 ? 8.482 9.301 -34.332 1.00 64.31 477 LYS A C 1
ATOM 3641 O O . LYS A 1 477 ? 8.567 8.852 -35.470 1.00 64.31 477 LYS A O 1
ATOM 3646 N N . SER A 1 478 ? 7.488 8.958 -33.523 1.00 53.94 478 SER A N 1
ATOM 3647 C CA . SER A 1 478 ? 6.308 8.275 -34.032 1.00 53.94 478 SER A CA 1
ATOM 3648 C C . SER A 1 478 ? 5.758 9.126 -35.186 1.00 53.94 478 SER A C 1
ATOM 3650 O O . SER A 1 478 ? 5.409 10.288 -34.980 1.00 53.94 478 SER A O 1
ATOM 3652 N N . ASN A 1 479 ? 5.683 8.553 -36.391 1.00 46.81 479 ASN A N 1
ATOM 3653 C CA . ASN A 1 479 ? 5.070 9.131 -37.598 1.00 46.81 479 ASN A CA 1
ATOM 3654 C C . ASN A 1 479 ? 3.553 9.416 -37.437 1.00 46.81 479 ASN A C 1
ATOM 3656 O O . ASN A 1 479 ? 2.822 9.511 -38.423 1.00 46.81 479 ASN A O 1
ATOM 3660 N N . GLN A 1 480 ? 3.036 9.512 -36.210 1.00 47.56 480 GLN A N 1
ATOM 3661 C CA . GLN A 1 480 ? 1.632 9.774 -35.944 1.00 47.56 480 GLN A CA 1
ATOM 3662 C C . GLN A 1 480 ? 1.335 11.269 -36.075 1.00 47.56 480 GLN A C 1
ATOM 3664 O O . GLN A 1 480 ? 1.675 12.088 -35.228 1.00 47.56 480 GLN A O 1
ATOM 3669 N N . ASN A 1 481 ? 0.630 11.585 -37.158 1.00 44.62 481 ASN A N 1
ATOM 3670 C CA . ASN A 1 481 ? -0.017 12.855 -37.481 1.00 44.62 481 ASN A CA 1
ATOM 3671 C C . ASN A 1 481 ? -1.133 13.282 -36.497 1.00 44.62 481 ASN A C 1
ATOM 3673 O O . ASN A 1 481 ? -2.084 13.936 -36.921 1.00 44.62 481 ASN A O 1
ATOM 3677 N N . GLN A 1 482 ? -1.085 12.937 -35.209 1.00 45.03 482 GLN A N 1
ATOM 3678 C CA . GLN A 1 482 ? -2.154 13.306 -34.275 1.00 45.03 482 GLN A CA 1
ATOM 3679 C C . GLN A 1 482 ? -1.614 14.003 -33.024 1.00 45.03 482 GLN A C 1
ATOM 3681 O O . GLN A 1 482 ? -0.818 13.454 -32.274 1.00 45.03 482 GLN A O 1
ATOM 3686 N N . ASN A 1 483 ? -2.113 15.231 -32.849 1.00 44.06 483 ASN A N 1
ATOM 3687 C CA . ASN A 1 483 ? -2.033 16.130 -31.696 1.00 44.06 483 ASN A CA 1
ATOM 3688 C C . ASN A 1 483 ? -0.703 16.872 -31.479 1.00 44.06 483 ASN A C 1
ATOM 3690 O O . ASN A 1 483 ? 0.157 16.509 -30.688 1.00 44.06 483 ASN A O 1
ATOM 3694 N N . LYS A 1 484 ? -0.597 18.011 -32.176 1.00 46.19 484 LYS A N 1
ATOM 3695 C CA . LYS A 1 484 ? 0.520 18.969 -32.168 1.00 46.19 484 LYS A CA 1
ATOM 3696 C C . LYS A 1 484 ? 0.715 19.782 -30.879 1.00 46.19 484 LYS A C 1
ATOM 3698 O O . LYS A 1 484 ? 1.620 20.606 -30.854 1.00 46.19 484 LYS A O 1
ATOM 3703 N N . ASN A 1 485 ? -0.065 19.586 -29.818 1.00 47.22 485 ASN A N 1
ATOM 3704 C CA . ASN A 1 485 ? -0.043 20.525 -28.695 1.00 47.22 485 ASN A CA 1
ATOM 3705 C C . ASN A 1 485 ? 0.409 19.823 -27.398 1.00 47.22 485 ASN A C 1
ATOM 3707 O O . ASN A 1 485 ? -0.315 19.016 -26.830 1.00 47.22 485 ASN A O 1
ATOM 3711 N N . ASN A 1 486 ? 1.617 20.170 -26.939 1.00 51.22 486 ASN A N 1
ATOM 3712 C CA . ASN A 1 486 ? 2.147 20.040 -25.567 1.00 51.22 486 ASN A CA 1
ATOM 3713 C C . ASN A 1 486 ? 2.678 18.683 -25.039 1.00 51.22 486 ASN A C 1
ATOM 3715 O O . ASN A 1 486 ? 3.322 18.687 -23.993 1.00 51.22 486 ASN A O 1
ATOM 3719 N N . GLU A 1 487 ? 2.556 17.547 -25.738 1.00 53.25 487 GLU A N 1
ATOM 3720 C CA . GLU A 1 487 ? 3.102 16.259 -25.233 1.00 53.25 487 GLU A CA 1
ATOM 3721 C C . GLU A 1 487 ? 4.617 16.046 -25.441 1.00 53.25 487 GLU A C 1
ATOM 3723 O O . GLU A 1 487 ? 5.230 15.196 -24.787 1.00 53.25 487 GLU A O 1
ATOM 3728 N N . PHE A 1 488 ? 5.261 16.807 -26.332 1.00 54.06 488 PHE A N 1
ATOM 3729 C CA . PHE A 1 488 ? 6.681 16.606 -26.662 1.00 54.06 488 PHE A CA 1
ATOM 3730 C C . PHE A 1 488 ? 7.637 16.934 -25.504 1.00 54.06 488 PHE A C 1
ATOM 3732 O O . PHE A 1 488 ? 8.712 16.341 -25.406 1.00 54.06 488 PHE A O 1
ATOM 3739 N N . GLY A 1 489 ? 7.239 17.822 -24.587 1.00 61.75 489 GLY A N 1
ATOM 3740 C CA . GLY A 1 489 ? 8.095 18.291 -23.494 1.00 61.75 489 GLY A CA 1
ATOM 3741 C C . GLY A 1 489 ? 8.446 17.234 -22.442 1.00 61.75 489 GLY A C 1
ATOM 3742 O O . GLY A 1 489 ? 9.334 17.469 -21.629 1.00 61.75 489 GLY A O 1
ATOM 3743 N N . TYR A 1 490 ? 7.784 16.072 -22.440 1.00 67.06 490 TYR A N 1
ATOM 3744 C CA . TYR A 1 490 ? 7.852 15.130 -21.315 1.00 67.06 490 TYR A CA 1
ATOM 3745 C C . TYR A 1 490 ? 8.523 13.795 -21.624 1.00 67.06 490 TYR A C 1
ATOM 3747 O O . TYR A 1 490 ? 8.978 13.105 -20.709 1.00 67.06 490 TYR A O 1
ATOM 3755 N N . ARG A 1 491 ? 8.671 13.456 -22.906 1.00 77.00 491 ARG A N 1
ATOM 3756 C CA . ARG A 1 491 ? 9.244 12.172 -23.337 1.00 77.00 491 ARG A CA 1
ATOM 3757 C C . ARG A 1 491 ? 10.721 12.028 -22.964 1.00 77.00 491 ARG A C 1
ATOM 3759 O O . ARG A 1 491 ? 11.161 10.954 -22.558 1.00 77.00 491 ARG A O 1
ATOM 3766 N N . TRP A 1 492 ? 11.483 13.122 -23.010 1.00 80.38 492 TRP A N 1
ATOM 3767 C CA . TRP A 1 492 ? 12.903 13.110 -22.644 1.00 80.38 492 TRP A CA 1
ATOM 3768 C C . TRP A 1 492 ? 13.127 12.869 -21.140 1.00 80.38 492 TRP A C 1
ATOM 3770 O O . TRP A 1 492 ? 14.076 12.180 -20.774 1.00 80.38 492 TRP A O 1
ATOM 3780 N N . LYS A 1 493 ? 12.241 13.363 -20.258 1.00 80.06 493 LYS A N 1
ATOM 3781 C CA . LYS A 1 493 ? 12.339 13.161 -18.794 1.00 80.06 493 LYS A CA 1
ATOM 3782 C C . LYS A 1 493 ? 12.156 11.693 -18.414 1.00 80.06 493 LYS A C 1
ATOM 3784 O O . LYS A 1 493 ? 12.780 11.164 -17.491 1.00 80.06 493 LYS A O 1
ATOM 3789 N N . GLN A 1 494 ? 11.289 11.012 -19.143 1.00 81.19 494 GLN A N 1
ATOM 3790 C CA . GLN A 1 494 ? 11.091 9.588 -18.973 1.00 81.19 494 GLN A CA 1
ATOM 3791 C C . GLN A 1 494 ? 12.241 8.773 -19.573 1.00 81.19 494 GLN A C 1
ATOM 3793 O O . GLN A 1 494 ? 12.717 7.840 -18.926 1.00 81.19 494 GLN A O 1
ATOM 3798 N N . ALA A 1 495 ? 12.745 9.156 -20.752 1.00 87.44 495 ALA A N 1
ATOM 3799 C CA . ALA A 1 495 ? 13.960 8.567 -21.312 1.00 87.44 495 ALA A CA 1
ATOM 3800 C C . ALA A 1 495 ? 15.140 8.701 -20.333 1.00 87.44 495 ALA A C 1
ATOM 3802 O O . ALA A 1 495 ? 15.854 7.732 -20.087 1.00 87.44 495 ALA A O 1
ATOM 3803 N N . GLN A 1 496 ? 15.278 9.857 -19.678 1.00 86.88 496 GLN A N 1
ATOM 3804 C CA . GLN A 1 496 ? 16.258 10.084 -18.615 1.00 86.88 496 GLN A CA 1
ATOM 3805 C C . GLN A 1 496 ? 16.063 9.115 -17.439 1.00 86.88 496 GLN A C 1
ATOM 3807 O O . GLN A 1 496 ? 17.038 8.589 -16.909 1.00 86.88 496 GLN A O 1
ATOM 3812 N N . SER A 1 497 ? 14.819 8.844 -17.042 1.00 86.50 497 SER A N 1
ATOM 3813 C CA . SER A 1 497 ? 14.516 7.893 -15.966 1.00 86.50 497 SER A CA 1
ATOM 3814 C C . SER A 1 497 ? 14.877 6.451 -16.354 1.00 86.50 497 SER A C 1
ATOM 3816 O O . SER A 1 497 ? 15.473 5.731 -15.552 1.00 86.50 497 SER A O 1
ATOM 3818 N N . CYS A 1 498 ? 14.618 6.054 -17.605 1.00 90.25 498 CYS A N 1
ATOM 3819 C CA . CYS A 1 498 ? 15.051 4.761 -18.146 1.00 90.25 498 CYS A CA 1
ATOM 3820 C C . CYS A 1 498 ? 16.583 4.653 -18.194 1.00 90.25 498 CYS A C 1
ATOM 3822 O O . CYS A 1 498 ? 17.134 3.620 -17.817 1.00 90.25 498 CYS A O 1
ATOM 3824 N N . LEU A 1 499 ? 17.284 5.728 -18.579 1.00 90.75 499 LEU A N 1
ATOM 3825 C CA . LEU A 1 499 ? 18.748 5.772 -18.548 1.00 90.75 499 LEU A CA 1
ATOM 3826 C C . LEU A 1 499 ? 19.295 5.651 -17.125 1.00 90.75 499 LEU A C 1
ATOM 3828 O O . LEU A 1 499 ? 20.220 4.878 -16.919 1.00 90.75 499 LEU A O 1
ATOM 3832 N N . ARG A 1 500 ? 18.709 6.334 -16.131 1.00 90.25 500 ARG A N 1
ATOM 3833 C CA . ARG A 1 500 ? 19.113 6.184 -14.718 1.00 90.25 500 ARG A CA 1
ATOM 3834 C C . ARG A 1 500 ? 18.945 4.744 -14.229 1.00 90.25 500 ARG A C 1
ATOM 3836 O O . ARG A 1 500 ? 19.807 4.226 -13.524 1.00 90.25 500 ARG A O 1
ATOM 3843 N N . LEU A 1 501 ? 17.861 4.076 -14.623 1.00 91.12 501 LEU A N 1
ATOM 3844 C CA . LEU A 1 501 ? 17.646 2.661 -14.314 1.00 91.12 501 LEU A CA 1
ATOM 3845 C C . LEU A 1 501 ? 18.699 1.761 -14.984 1.00 91.12 501 LEU A C 1
ATOM 3847 O O . LEU A 1 501 ? 19.226 0.850 -14.342 1.00 91.12 501 LEU A O 1
ATOM 3851 N N . MET A 1 502 ? 19.041 2.031 -16.249 1.00 92.81 502 MET A N 1
ATOM 3852 C CA . MET A 1 502 ? 20.121 1.332 -16.957 1.00 92.81 502 MET A CA 1
ATOM 3853 C C . MET A 1 502 ? 21.482 1.573 -16.290 1.00 92.81 502 MET A C 1
ATOM 3855 O O . MET A 1 502 ? 22.199 0.612 -16.025 1.00 92.81 502 MET A O 1
ATOM 3859 N N . GLU A 1 503 ? 21.818 2.823 -15.965 1.00 93.50 503 GLU A N 1
ATOM 3860 C CA . GLU A 1 503 ? 23.035 3.220 -15.246 1.00 93.50 503 GLU A CA 1
ATOM 3861 C C . GLU A 1 503 ? 23.159 2.469 -13.917 1.00 93.50 503 GLU A C 1
ATOM 3863 O O . GLU A 1 503 ? 24.192 1.850 -13.646 1.00 93.50 503 GLU A O 1
ATOM 3868 N N . ALA A 1 504 ? 22.093 2.467 -13.111 1.00 91.69 504 ALA A N 1
ATOM 3869 C CA . ALA A 1 504 ? 22.053 1.757 -11.840 1.00 91.69 504 ALA A CA 1
ATOM 3870 C C . ALA A 1 504 ? 22.250 0.247 -12.038 1.00 91.69 504 ALA A C 1
ATOM 3872 O O . ALA A 1 504 ? 23.046 -0.364 -11.324 1.00 91.69 504 ALA A O 1
ATOM 3873 N N . SER A 1 505 ? 21.586 -0.356 -13.031 1.00 92.19 505 SER A N 1
ATOM 3874 C CA . SER A 1 505 ? 21.721 -1.789 -13.319 1.00 92.19 505 SER A CA 1
ATOM 3875 C C . SER A 1 505 ? 23.132 -2.164 -13.765 1.00 92.19 505 SER A C 1
ATOM 3877 O O . SER A 1 505 ? 23.655 -3.180 -13.317 1.00 92.19 505 SER A O 1
ATOM 3879 N N . ILE A 1 506 ? 23.775 -1.343 -14.598 1.00 93.25 506 ILE A N 1
ATOM 3880 C CA . ILE A 1 506 ? 25.147 -1.572 -15.075 1.00 93.25 506 ILE A CA 1
ATOM 3881 C C . ILE A 1 506 ? 26.150 -1.417 -13.926 1.00 93.25 506 ILE A C 1
ATOM 3883 O O . ILE A 1 506 ? 27.027 -2.262 -13.742 1.00 93.25 506 ILE A O 1
ATOM 3887 N N . THR A 1 507 ? 26.004 -0.362 -13.123 1.00 91.94 507 THR A N 1
ATOM 3888 C CA . THR A 1 507 ? 26.916 -0.058 -12.012 1.00 91.94 507 THR A CA 1
ATOM 3889 C C . THR A 1 507 ? 26.877 -1.153 -10.945 1.00 91.94 507 THR A C 1
ATOM 3891 O O . THR A 1 507 ? 27.924 -1.622 -10.485 1.00 91.94 507 THR A O 1
ATOM 3894 N N . LEU A 1 508 ? 25.667 -1.598 -10.592 1.00 88.31 508 LEU A N 1
ATOM 3895 C CA . LEU A 1 508 ? 25.416 -2.590 -9.546 1.00 88.31 508 LEU A CA 1
ATOM 3896 C C . LEU A 1 508 ? 25.540 -4.036 -10.048 1.00 88.31 508 LEU A C 1
ATOM 3898 O O . LEU A 1 508 ? 25.572 -4.958 -9.233 1.00 88.31 508 LEU A O 1
ATOM 3902 N N . CYS A 1 509 ? 25.672 -4.252 -11.362 1.00 85.31 509 CYS A N 1
ATOM 3903 C CA . CYS A 1 509 ? 25.909 -5.576 -11.924 1.00 85.31 509 CYS A CA 1
ATOM 3904 C C . CYS A 1 509 ? 27.218 -6.156 -11.369 1.00 85.31 509 CYS A C 1
ATOM 3906 O O . CYS A 1 509 ? 28.304 -5.584 -11.539 1.00 85.31 509 CYS A O 1
ATOM 3908 N N . SER A 1 510 ? 27.111 -7.302 -10.694 1.00 78.75 510 SER A N 1
ATOM 3909 C CA . SER A 1 510 ? 28.261 -8.019 -10.132 1.00 78.75 510 SER A CA 1
ATOM 3910 C C . SER A 1 510 ? 28.981 -8.878 -11.176 1.00 78.75 510 SER A C 1
ATOM 3912 O O . SER A 1 510 ? 30.155 -9.189 -11.001 1.00 78.75 510 SER A O 1
ATOM 3914 N N . ASN A 1 511 ? 28.295 -9.260 -12.260 1.00 83.56 511 ASN A N 1
ATOM 3915 C CA . ASN A 1 511 ? 28.806 -10.187 -13.264 1.00 83.56 511 ASN A CA 1
ATOM 3916 C C . ASN A 1 511 ? 28.974 -9.517 -14.635 1.00 83.56 511 ASN A C 1
ATOM 3918 O O . ASN A 1 511 ? 28.023 -9.379 -15.404 1.00 83.56 511 ASN A O 1
ATOM 3922 N N . ASN A 1 512 ? 30.216 -9.181 -14.989 1.00 81.88 512 ASN A N 1
ATOM 3923 C CA . ASN A 1 512 ? 30.539 -8.544 -16.271 1.00 81.88 512 ASN A CA 1
ATOM 3924 C C . ASN A 1 512 ? 30.168 -9.417 -17.490 1.00 81.88 512 ASN A C 1
ATOM 3926 O O . ASN A 1 512 ? 29.956 -8.894 -18.587 1.00 81.88 512 ASN A O 1
ATOM 3930 N N . ALA A 1 513 ? 30.041 -10.740 -17.320 1.00 83.75 513 ALA A N 1
ATOM 3931 C CA . ALA A 1 513 ? 29.637 -11.639 -18.402 1.00 83.75 513 ALA A CA 1
ATOM 3932 C C . ALA A 1 513 ? 28.190 -11.398 -18.872 1.00 83.75 513 ALA A C 1
ATOM 3934 O O . ALA A 1 513 ? 27.869 -11.669 -20.031 1.00 83.75 513 ALA A O 1
ATOM 3935 N N . ASP A 1 514 ? 27.325 -10.855 -18.010 1.00 85.50 514 ASP A N 1
ATOM 3936 C CA . ASP A 1 514 ? 25.930 -10.559 -18.351 1.00 85.50 514 ASP A CA 1
ATOM 3937 C C . ASP A 1 514 ? 25.782 -9.292 -19.201 1.00 85.50 514 ASP A C 1
ATOM 3939 O O . ASP A 1 514 ? 24.800 -9.157 -19.932 1.00 85.50 514 ASP A O 1
ATOM 3943 N N . LEU A 1 515 ? 26.779 -8.403 -19.164 1.00 88.00 515 LEU A N 1
ATOM 3944 C CA . LEU A 1 515 ? 26.791 -7.148 -19.916 1.00 88.00 515 LEU A CA 1
ATOM 3945 C C . LEU A 1 515 ? 27.220 -7.341 -21.378 1.00 88.00 515 LEU A C 1
ATOM 3947 O O . LEU A 1 515 ? 26.689 -6.681 -22.270 1.00 88.00 515 LEU A O 1
ATOM 3951 N N . SER A 1 516 ? 28.136 -8.281 -21.642 1.00 88.75 516 SER A N 1
ATOM 3952 C CA . SER A 1 516 ? 28.682 -8.549 -22.982 1.00 88.75 516 SER A CA 1
ATOM 3953 C C . SER A 1 516 ? 27.625 -8.705 -24.087 1.00 88.75 516 SER A C 1
ATOM 3955 O O . SER A 1 516 ? 27.765 -8.048 -25.120 1.00 88.75 516 SER A O 1
ATOM 3957 N N . PRO A 1 517 ? 26.570 -9.534 -23.927 1.00 89.75 517 PRO A N 1
ATOM 3958 C CA . PRO A 1 517 ? 25.558 -9.695 -24.972 1.00 89.75 517 PRO A CA 1
ATOM 3959 C C . PRO A 1 517 ? 24.654 -8.462 -25.134 1.00 89.75 517 PRO A C 1
ATOM 3961 O O . PRO A 1 517 ? 24.014 -8.302 -26.170 1.00 89.75 517 PRO A O 1
ATOM 3964 N N . LEU A 1 518 ? 24.595 -7.587 -24.128 1.00 92.25 518 LEU A N 1
ATOM 3965 C CA . LEU A 1 518 ? 23.724 -6.409 -24.102 1.00 92.25 518 LEU A CA 1
ATOM 3966 C C . LEU A 1 518 ? 24.421 -5.152 -24.627 1.00 92.25 518 LEU A C 1
ATOM 3968 O O . LEU A 1 518 ? 23.742 -4.192 -24.983 1.00 92.25 518 LEU A O 1
ATOM 3972 N N . MET A 1 519 ? 25.753 -5.161 -24.716 1.00 90.12 519 MET A N 1
ATOM 3973 C CA . MET A 1 519 ? 26.576 -4.013 -25.103 1.00 90.12 519 MET A CA 1
ATOM 3974 C C . MET A 1 519 ? 26.078 -3.341 -26.386 1.00 90.12 519 MET A C 1
ATOM 3976 O O . MET A 1 519 ? 25.815 -2.146 -26.392 1.00 90.12 519 MET A O 1
ATOM 3980 N N . ASN A 1 520 ? 25.838 -4.118 -27.446 1.00 90.44 520 ASN A N 1
ATOM 3981 C CA . ASN A 1 520 ? 25.334 -3.591 -28.717 1.00 90.44 520 ASN A CA 1
ATOM 3982 C C . ASN A 1 520 ? 23.995 -2.858 -28.573 1.00 90.44 520 ASN A C 1
ATOM 3984 O O . ASN A 1 520 ? 23.765 -1.843 -29.234 1.00 90.44 520 ASN A O 1
ATOM 3988 N N . ARG A 1 521 ? 23.113 -3.362 -27.708 1.00 92.94 521 ARG A N 1
ATOM 3989 C CA . ARG A 1 521 ? 21.803 -2.763 -27.460 1.00 92.94 521 ARG A CA 1
ATOM 3990 C C . ARG A 1 521 ? 21.932 -1.472 -26.663 1.00 92.94 521 ARG A C 1
ATOM 3992 O O . ARG A 1 521 ? 21.339 -0.471 -27.051 1.00 92.94 521 ARG A O 1
ATOM 3999 N N . ILE A 1 522 ? 22.764 -1.470 -25.622 1.00 92.75 522 ILE A N 1
ATOM 4000 C CA . ILE A 1 522 ? 23.059 -0.274 -24.823 1.00 92.75 522 ILE A CA 1
ATOM 4001 C C . ILE A 1 522 ? 23.656 0.813 -25.719 1.00 92.75 522 ILE A C 1
ATOM 4003 O O . ILE A 1 522 ? 23.158 1.932 -25.727 1.00 92.75 522 ILE A O 1
ATOM 4007 N N . THR A 1 523 ? 24.656 0.483 -26.543 1.00 90.94 523 THR A N 1
ATOM 4008 C CA . THR A 1 523 ? 25.264 1.440 -27.479 1.00 90.94 523 THR A CA 1
ATOM 4009 C C . THR A 1 523 ? 24.248 1.995 -28.472 1.00 90.94 523 THR A C 1
ATOM 4011 O O . THR A 1 523 ? 24.230 3.199 -28.691 1.00 90.94 523 THR A O 1
ATOM 4014 N N . SER A 1 524 ? 23.374 1.154 -29.036 1.00 91.69 524 SER A N 1
ATOM 4015 C CA . SER A 1 524 ? 22.311 1.617 -29.948 1.00 91.69 524 SER A CA 1
ATOM 4016 C C . SER A 1 524 ? 21.349 2.577 -29.248 1.00 91.69 524 SER A C 1
ATOM 4018 O O . SER A 1 524 ? 21.021 3.625 -29.785 1.00 91.69 524 SER A O 1
ATOM 4020 N N . THR A 1 525 ? 20.963 2.250 -28.014 1.00 91.31 525 THR A N 1
ATOM 4021 C CA . THR A 1 525 ? 20.082 3.084 -27.183 1.00 91.31 525 THR A CA 1
ATOM 4022 C C . THR A 1 525 ? 20.720 4.449 -26.901 1.00 91.31 525 THR A C 1
ATOM 4024 O O . THR A 1 525 ? 20.070 5.481 -27.016 1.00 91.31 525 THR A O 1
ATOM 4027 N N . LEU A 1 526 ? 22.015 4.470 -26.572 1.00 91.38 526 LEU A N 1
ATOM 4028 C CA . LEU A 1 526 ? 22.758 5.707 -26.329 1.00 91.38 526 LEU A CA 1
ATOM 4029 C C . LEU A 1 526 ? 22.903 6.549 -27.598 1.00 91.38 526 LEU A C 1
ATOM 4031 O O . LEU A 1 526 ? 22.750 7.764 -27.530 1.00 91.38 526 LEU A O 1
ATOM 4035 N N . ILE A 1 527 ? 23.147 5.914 -28.748 1.00 90.25 527 ILE A N 1
ATOM 4036 C CA . ILE A 1 527 ? 23.166 6.588 -30.052 1.00 90.25 527 ILE A CA 1
ATOM 4037 C C . ILE A 1 527 ? 21.831 7.299 -30.308 1.00 90.25 527 ILE A C 1
ATOM 4039 O O . ILE A 1 527 ? 21.850 8.484 -30.627 1.00 90.25 527 ILE A O 1
ATOM 4043 N N . ILE A 1 528 ? 20.692 6.640 -30.058 1.00 89.56 528 ILE A N 1
ATOM 4044 C CA . ILE A 1 528 ? 19.360 7.259 -30.187 1.00 89.56 528 ILE A CA 1
ATOM 4045 C C . ILE A 1 528 ? 19.239 8.503 -29.290 1.00 89.56 528 ILE A C 1
ATOM 4047 O O . ILE A 1 528 ? 18.727 9.529 -29.732 1.00 89.56 528 ILE A O 1
ATOM 4051 N N . CYS A 1 529 ? 19.745 8.458 -28.052 1.00 88.25 529 CYS A N 1
ATOM 4052 C CA . CYS A 1 529 ? 19.760 9.632 -27.169 1.00 88.25 529 CYS A CA 1
ATOM 4053 C C . CYS A 1 529 ? 20.595 10.790 -27.737 1.00 88.25 529 CYS A C 1
ATOM 4055 O O . CYS A 1 529 ? 20.175 11.944 -27.649 1.00 88.25 529 CYS A O 1
ATOM 4057 N N . TYR A 1 530 ? 21.768 10.500 -28.308 1.00 87.31 530 TYR A N 1
ATOM 4058 C CA . TYR A 1 530 ? 22.624 11.516 -28.927 1.00 87.31 530 TYR A CA 1
ATOM 4059 C C . TYR A 1 530 ? 21.994 12.104 -30.199 1.00 87.31 530 TYR A C 1
ATOM 4061 O O . TYR A 1 530 ? 22.070 13.311 -30.414 1.00 87.31 530 TYR A O 1
ATOM 4069 N N . GLU A 1 531 ? 21.342 11.281 -31.021 1.00 86.25 531 GLU A N 1
ATOM 4070 C CA . GLU A 1 531 ? 20.650 11.721 -32.240 1.00 86.25 531 GLU A CA 1
ATOM 4071 C C . GLU A 1 531 ? 19.421 12.579 -31.920 1.00 86.25 531 GLU A C 1
ATOM 4073 O O . GLU A 1 531 ? 19.234 13.640 -32.514 1.00 86.25 531 GLU A O 1
ATOM 4078 N N . TYR A 1 532 ? 18.631 12.178 -30.920 1.00 83.94 532 TYR A N 1
ATOM 4079 C CA . TYR A 1 532 ? 17.496 12.961 -30.430 1.00 83.94 532 TYR A CA 1
ATOM 4080 C C . TYR A 1 532 ? 17.927 14.356 -29.951 1.00 83.94 532 TYR A C 1
ATOM 4082 O O . TYR A 1 532 ? 17.250 15.353 -30.205 1.00 83.94 532 TYR A O 1
ATOM 4090 N N . GLN A 1 533 ? 19.084 14.445 -29.293 1.00 79.06 533 GLN A N 1
ATOM 4091 C CA . GLN A 1 533 ? 19.662 15.720 -28.887 1.00 79.06 533 GLN A CA 1
ATOM 4092 C C . GLN A 1 533 ? 20.060 16.597 -30.086 1.00 79.06 533 GLN A C 1
ATOM 4094 O O . GLN A 1 533 ? 19.768 17.793 -30.076 1.00 79.06 533 GLN A O 1
ATOM 4099 N N . ASP A 1 534 ? 20.735 16.033 -31.095 1.00 78.75 534 ASP A N 1
ATOM 4100 C CA . ASP A 1 534 ? 21.139 16.775 -32.303 1.00 78.75 534 ASP A CA 1
ATOM 4101 C C . ASP A 1 534 ? 19.902 17.341 -33.021 1.00 78.75 534 ASP A C 1
ATOM 4103 O O . ASP A 1 534 ? 19.877 18.498 -33.441 1.00 78.75 534 ASP A O 1
ATOM 4107 N N . ASP A 1 535 ? 18.818 16.565 -33.065 1.00 77.81 535 ASP A N 1
ATOM 4108 C CA . ASP A 1 535 ? 17.536 17.022 -33.593 1.00 77.81 535 ASP A CA 1
ATOM 4109 C C . ASP A 1 535 ? 16.933 18.183 -32.782 1.00 77.81 535 ASP A C 1
ATOM 4111 O O . ASP A 1 535 ? 16.477 19.158 -33.378 1.00 77.81 535 ASP A O 1
ATOM 4115 N N . LEU A 1 536 ? 16.983 18.138 -31.445 1.00 73.56 536 LEU A N 1
ATOM 4116 C CA . LEU A 1 536 ? 16.535 19.239 -30.575 1.00 73.56 536 LEU A CA 1
ATOM 4117 C C . LEU A 1 536 ? 17.417 20.496 -30.655 1.00 73.56 536 LEU A C 1
ATOM 4119 O O . LEU A 1 536 ? 16.971 21.603 -30.338 1.00 73.56 536 LEU A O 1
ATOM 4123 N N . GLN A 1 537 ? 18.694 20.360 -31.015 1.00 72.44 537 GLN A N 1
ATOM 4124 C CA . GLN A 1 537 ? 19.567 21.514 -31.255 1.00 72.44 537 GLN A CA 1
ATOM 4125 C C . GLN A 1 537 ? 19.177 22.239 -32.543 1.00 72.44 537 GLN A C 1
ATOM 4127 O O . GLN A 1 537 ? 19.204 23.466 -32.585 1.00 72.44 537 GLN A O 1
ATOM 4132 N N . ARG A 1 538 ? 18.737 21.500 -33.566 1.00 73.25 538 ARG A N 1
ATOM 4133 C CA . ARG A 1 538 ? 18.282 22.078 -34.838 1.00 73.25 538 ARG A CA 1
ATOM 4134 C C . ARG A 1 538 ? 16.950 22.820 -34.728 1.00 73.25 538 ARG A C 1
ATOM 4136 O O . ARG A 1 538 ? 16.695 23.691 -35.554 1.00 73.25 538 ARG A O 1
ATOM 4143 N N . THR A 1 539 ? 16.105 22.502 -33.744 1.00 69.31 539 THR A N 1
ATOM 4144 C CA . THR A 1 539 ? 14.770 23.115 -33.611 1.00 69.31 539 THR A CA 1
ATOM 4145 C C . THR A 1 539 ? 14.751 24.492 -32.935 1.00 69.31 539 THR A C 1
ATOM 4147 O O . THR A 1 539 ? 13.675 25.056 -32.800 1.00 69.31 539 THR A O 1
ATOM 4150 N N . ASN A 1 540 ? 15.894 25.093 -32.566 1.00 58.75 540 ASN A N 1
ATOM 4151 C CA . ASN A 1 540 ? 15.984 26.441 -31.960 1.00 58.75 540 ASN A CA 1
ATOM 4152 C C . ASN A 1 540 ? 15.120 26.680 -30.695 1.00 58.75 540 ASN A C 1
ATOM 4154 O O . ASN A 1 540 ? 14.977 27.819 -30.256 1.00 58.75 540 ASN A O 1
ATOM 4158 N N . ASP A 1 541 ? 14.591 25.632 -30.055 1.00 61.28 541 ASP A N 1
ATOM 4159 C CA . ASP A 1 541 ? 13.854 25.778 -28.797 1.00 61.28 541 ASP A CA 1
ATOM 4160 C C . ASP A 1 541 ? 14.825 26.126 -27.652 1.00 61.28 541 ASP A C 1
ATOM 4162 O O . ASP A 1 541 ? 15.720 25.341 -27.318 1.00 61.28 541 ASP A O 1
ATOM 4166 N N . ASN A 1 542 ? 14.634 27.303 -27.045 1.00 51.84 542 ASN A N 1
ATOM 4167 C CA . ASN A 1 542 ? 15.511 27.970 -26.063 1.00 51.84 542 ASN A CA 1
ATOM 4168 C C . ASN A 1 542 ? 15.646 27.283 -24.681 1.00 51.84 542 ASN A C 1
ATOM 4170 O O . ASN A 1 542 ? 16.149 27.891 -23.740 1.00 51.84 542 ASN A O 1
ATOM 4174 N N . LYS A 1 543 ? 15.220 26.026 -24.508 1.00 62.88 543 LYS A N 1
ATOM 4175 C CA . LYS A 1 543 ? 15.383 25.294 -23.235 1.00 62.88 543 LYS A CA 1
ATOM 4176 C C . LYS A 1 543 ? 16.714 24.536 -23.209 1.00 62.88 543 LYS A C 1
ATOM 4178 O O . LYS A 1 543 ? 16.749 23.322 -23.393 1.00 62.88 543 LYS A O 1
ATOM 4183 N N . GLU A 1 544 ? 17.828 25.254 -23.046 1.00 61.25 544 GLU A N 1
ATOM 4184 C CA . GLU A 1 544 ? 19.176 24.655 -22.999 1.00 61.25 544 GLU A CA 1
ATOM 4185 C C . GLU A 1 544 ? 19.408 23.760 -21.769 1.00 61.25 544 GLU A C 1
ATOM 4187 O O . GLU A 1 544 ? 20.090 22.739 -21.877 1.00 61.25 544 GLU A O 1
ATOM 4192 N N . GLU A 1 545 ? 18.811 24.081 -20.617 1.00 65.50 545 GLU A N 1
ATOM 4193 C CA . GLU A 1 545 ? 19.004 23.309 -19.380 1.00 65.50 545 GLU A CA 1
ATOM 4194 C C . GLU A 1 545 ? 18.514 21.861 -19.521 1.00 65.50 545 GLU A C 1
ATOM 4196 O O . GLU A 1 545 ? 19.266 20.926 -19.234 1.00 65.50 545 GLU A O 1
ATOM 4201 N N . ASP A 1 546 ? 17.317 21.662 -20.080 1.00 63.75 546 ASP A N 1
ATOM 4202 C CA . ASP A 1 546 ? 16.720 20.342 -20.334 1.00 63.75 546 ASP A CA 1
ATOM 4203 C C . ASP A 1 546 ? 17.592 19.484 -21.272 1.00 63.75 546 ASP A C 1
ATOM 4205 O O . ASP A 1 546 ? 17.760 18.276 -21.072 1.00 63.75 546 ASP A O 1
ATOM 4209 N N . LYS A 1 547 ? 18.227 20.125 -22.266 1.00 66.00 547 LYS A N 1
ATOM 4210 C CA . LYS A 1 547 ? 19.124 19.473 -23.234 1.00 66.00 547 LYS A CA 1
ATOM 4211 C C . LYS A 1 547 ? 20.366 18.912 -22.536 1.00 66.00 547 LYS A C 1
ATOM 4213 O O . LYS A 1 547 ? 20.786 17.789 -22.807 1.00 66.00 547 LYS A O 1
ATOM 4218 N N . THR A 1 548 ? 20.983 19.649 -21.617 1.00 76.19 548 THR A N 1
ATOM 4219 C CA . THR A 1 548 ? 22.223 19.175 -20.967 1.00 76.19 548 THR A CA 1
ATOM 4220 C C . THR A 1 548 ? 22.004 17.963 -20.054 1.00 76.19 548 THR A C 1
ATOM 4222 O O . THR A 1 548 ? 22.893 17.116 -19.912 1.00 76.19 548 THR A O 1
ATOM 4225 N N . GLN A 1 549 ? 20.812 17.829 -19.471 1.00 81.19 549 GLN A N 1
ATOM 4226 C CA . GLN A 1 549 ? 20.529 16.802 -18.471 1.00 81.19 549 GLN A CA 1
ATOM 4227 C C . GLN A 1 549 ? 20.411 15.392 -19.057 1.00 81.19 549 GLN A C 1
ATOM 4229 O O . GLN A 1 549 ? 20.939 14.447 -18.460 1.00 81.19 549 GLN A O 1
ATOM 4234 N N . LEU A 1 550 ? 19.754 15.225 -20.211 1.00 85.06 550 LEU A N 1
ATOM 4235 C CA . LEU A 1 550 ? 19.626 13.912 -20.855 1.00 85.06 550 LEU A CA 1
ATOM 4236 C C . LEU A 1 550 ? 21.001 13.370 -21.272 1.00 85.06 550 LEU A C 1
ATOM 4238 O O . LEU A 1 550 ? 21.339 12.231 -20.945 1.00 85.06 550 LEU A O 1
ATOM 4242 N N . LEU A 1 551 ? 21.824 14.210 -21.913 1.00 86.69 551 LEU A N 1
ATOM 4243 C CA . LEU A 1 551 ? 23.198 13.853 -22.282 1.00 86.69 551 LEU A CA 1
ATOM 4244 C C . LEU A 1 551 ? 24.068 13.533 -21.076 1.00 86.69 551 LEU A C 1
ATOM 4246 O O . LEU A 1 551 ? 24.865 12.603 -21.137 1.00 86.69 551 LEU A O 1
ATOM 4250 N N . SER A 1 552 ? 23.936 14.291 -19.987 1.00 89.94 552 SER A N 1
ATOM 4251 C CA . SER A 1 552 ? 24.696 14.036 -18.763 1.00 89.94 552 SER A CA 1
ATOM 4252 C C . SER A 1 552 ? 24.444 12.617 -18.246 1.00 89.94 552 SER A C 1
ATOM 4254 O O . SER A 1 552 ? 25.393 11.878 -17.983 1.00 89.94 552 SER A O 1
ATOM 4256 N N . VAL A 1 553 ? 23.179 12.183 -18.191 1.00 89.25 553 VAL A N 1
ATOM 4257 C CA . VAL A 1 553 ? 22.824 10.818 -17.764 1.00 89.25 553 VAL A CA 1
ATOM 4258 C C . VAL A 1 553 ? 23.247 9.771 -18.803 1.00 89.25 553 VAL A C 1
ATOM 4260 O O . VAL A 1 553 ? 23.770 8.721 -18.430 1.00 89.25 553 VAL A O 1
ATOM 4263 N N . ALA A 1 554 ? 23.106 10.051 -20.103 1.00 91.31 554 ALA A N 1
ATOM 4264 C CA . ALA A 1 554 ? 23.581 9.155 -21.161 1.00 91.31 554 ALA A CA 1
ATOM 4265 C C . ALA A 1 554 ? 25.103 8.935 -21.083 1.00 91.31 554 ALA A C 1
ATOM 4267 O O . ALA A 1 554 ? 25.570 7.797 -21.123 1.00 91.31 554 ALA A O 1
ATOM 4268 N N . ASN A 1 555 ? 25.875 10.004 -20.872 1.00 91.88 555 ASN A N 1
ATOM 4269 C CA . ASN A 1 555 ? 27.326 9.953 -20.700 1.00 91.88 555 ASN A CA 1
ATOM 4270 C C . ASN A 1 555 ? 27.722 9.179 -19.438 1.00 91.88 555 ASN A C 1
ATOM 4272 O O . ASN A 1 555 ? 28.644 8.368 -19.494 1.00 91.88 555 ASN A O 1
ATOM 4276 N N . LYS A 1 556 ? 27.015 9.376 -18.317 1.00 92.56 556 LYS A N 1
ATOM 4277 C CA . LYS A 1 556 ? 27.225 8.583 -17.094 1.00 92.56 556 LYS A CA 1
ATOM 4278 C C . LYS A 1 556 ? 26.944 7.100 -17.322 1.00 92.56 556 LYS A C 1
ATOM 4280 O O . LYS A 1 556 ? 27.752 6.263 -16.936 1.00 92.56 556 LYS A O 1
ATOM 4285 N N . THR A 1 557 ? 25.856 6.779 -18.021 1.00 92.62 557 THR A N 1
ATOM 4286 C CA . THR A 1 557 ? 25.494 5.400 -18.386 1.00 92.62 557 THR A CA 1
ATOM 4287 C C . THR A 1 557 ? 26.561 4.767 -19.281 1.00 92.62 557 THR A C 1
ATOM 4289 O O . THR A 1 557 ? 26.983 3.633 -19.051 1.00 92.62 557 THR A O 1
ATOM 4292 N N . PHE A 1 558 ? 27.040 5.509 -20.284 1.00 93.06 558 PHE A N 1
ATOM 4293 C CA . PHE A 1 558 ? 28.119 5.073 -21.166 1.00 93.06 558 PHE A CA 1
ATOM 4294 C C . PHE A 1 558 ? 29.418 4.828 -20.392 1.00 93.06 558 PHE A C 1
ATOM 4296 O O . PHE A 1 558 ? 30.043 3.782 -20.559 1.00 93.06 558 PHE A O 1
ATOM 4303 N N . LEU A 1 559 ? 29.798 5.754 -19.508 1.00 92.50 559 LEU A N 1
ATOM 4304 C CA . LEU A 1 559 ? 30.978 5.618 -18.661 1.00 92.50 559 LEU A CA 1
ATOM 4305 C C . LEU A 1 559 ? 30.860 4.397 -17.742 1.00 92.50 559 LEU A C 1
ATOM 4307 O O . LEU A 1 559 ? 31.782 3.589 -17.694 1.00 92.50 559 LEU A O 1
ATOM 4311 N N . ALA A 1 560 ? 29.719 4.212 -17.074 1.00 92.00 560 ALA A N 1
ATOM 4312 C CA . ALA A 1 560 ? 29.463 3.048 -16.226 1.00 92.00 560 ALA A CA 1
ATOM 4313 C C . ALA A 1 560 ? 29.607 1.730 -17.004 1.00 92.00 560 ALA A C 1
ATOM 4315 O O . ALA A 1 560 ? 30.188 0.773 -16.492 1.00 92.00 560 ALA A O 1
ATOM 4316 N N . MET A 1 561 ? 29.134 1.692 -18.256 1.00 93.25 561 MET A N 1
ATOM 4317 C CA . MET A 1 561 ? 29.323 0.546 -19.146 1.00 93.25 561 MET A CA 1
ATOM 4318 C C . MET A 1 561 ? 30.807 0.330 -19.450 1.00 93.25 561 MET A C 1
ATOM 4320 O O . MET A 1 561 ? 31.313 -0.761 -19.209 1.00 93.25 561 MET A O 1
ATOM 4324 N N . VAL A 1 562 ? 31.517 1.355 -19.929 1.00 91.25 562 VAL A N 1
ATOM 4325 C CA . VAL A 1 562 ? 32.942 1.260 -20.290 1.00 91.25 562 VAL A CA 1
ATOM 4326 C C . VAL A 1 562 ? 33.796 0.793 -19.112 1.00 91.25 562 VAL A C 1
ATOM 4328 O O . VAL A 1 562 ? 34.629 -0.091 -19.290 1.00 91.25 562 VAL A O 1
ATOM 4331 N N . MET A 1 563 ? 33.536 1.297 -17.903 1.00 90.69 563 MET A N 1
ATOM 4332 C CA . MET A 1 563 ? 34.263 0.911 -16.687 1.00 90.69 563 MET A CA 1
ATOM 4333 C C . MET A 1 563 ? 34.065 -0.561 -16.282 1.00 90.69 563 MET A C 1
ATOM 4335 O O . MET A 1 563 ? 34.836 -1.080 -15.477 1.00 90.69 563 MET A O 1
ATOM 4339 N N . LYS A 1 564 ? 33.042 -1.243 -16.812 1.00 90.56 564 LYS A N 1
ATOM 4340 C CA . LYS A 1 564 ? 32.745 -2.662 -16.540 1.00 90.56 564 LYS A CA 1
ATOM 4341 C C . LYS A 1 564 ? 33.203 -3.607 -17.653 1.00 90.56 564 LYS A C 1
ATOM 4343 O O . LYS A 1 564 ? 33.229 -4.820 -17.439 1.00 90.56 564 LYS A O 1
ATOM 4348 N N . LEU A 1 565 ? 33.530 -3.084 -18.833 1.00 88.31 565 LEU A N 1
ATOM 4349 C CA . LEU A 1 565 ? 33.952 -3.894 -19.973 1.00 88.31 565 LEU A CA 1
ATOM 4350 C C . LEU A 1 565 ? 35.420 -4.312 -19.842 1.00 88.31 565 LEU A C 1
ATOM 4352 O O . LEU A 1 565 ? 36.264 -3.564 -19.355 1.00 88.31 565 LEU A O 1
ATOM 4356 N N . SER A 1 566 ? 35.736 -5.512 -20.325 1.00 89.19 566 SER A N 1
ATOM 4357 C CA . SER A 1 566 ? 37.126 -5.920 -20.531 1.00 89.19 566 SER A CA 1
ATOM 4358 C C . SER A 1 566 ? 37.707 -5.271 -21.791 1.00 89.19 566 SER A C 1
ATOM 4360 O O . SER A 1 566 ? 36.975 -4.854 -22.691 1.00 89.19 566 SER A O 1
ATOM 4362 N N . GLU A 1 567 ? 39.036 -5.246 -21.914 1.00 87.00 567 GLU A N 1
ATOM 4363 C CA . GLU A 1 567 ? 39.711 -4.729 -23.115 1.00 87.00 567 GLU A CA 1
ATOM 4364 C C . GLU A 1 567 ? 39.267 -5.459 -24.400 1.00 87.00 567 GLU A C 1
ATOM 4366 O O . GLU A 1 567 ? 39.112 -4.861 -25.464 1.00 87.00 567 GLU A O 1
ATOM 4371 N N . ALA A 1 568 ? 38.988 -6.763 -24.309 1.00 88.12 568 ALA A N 1
ATOM 4372 C CA . ALA A 1 568 ? 38.487 -7.534 -25.444 1.00 88.12 568 ALA A CA 1
ATOM 4373 C C . ALA A 1 568 ? 37.104 -7.048 -25.916 1.00 88.12 568 ALA A C 1
ATOM 4375 O O . ALA A 1 568 ? 36.807 -7.101 -27.108 1.00 88.12 568 ALA A O 1
ATOM 4376 N N . GLN A 1 569 ? 36.270 -6.558 -24.995 1.00 87.94 569 GLN A N 1
ATOM 4377 C CA . GLN A 1 569 ? 34.936 -6.029 -25.286 1.00 87.94 569 GLN A CA 1
ATOM 4378 C C . GLN A 1 569 ? 34.962 -4.550 -25.700 1.00 87.94 569 GLN A C 1
ATOM 4380 O O . GLN A 1 569 ? 34.094 -4.114 -26.454 1.00 87.94 569 GLN A O 1
ATOM 4385 N N . SER A 1 570 ? 35.959 -3.774 -25.267 1.00 87.25 570 SER A N 1
ATOM 4386 C CA . SER A 1 570 ? 36.075 -2.360 -25.644 1.00 87.25 570 SER A CA 1
ATOM 4387 C C . SER A 1 570 ? 36.456 -2.165 -27.118 1.00 87.25 570 SER A C 1
ATOM 4389 O O . SER A 1 570 ? 35.977 -1.228 -27.754 1.00 87.25 570 SER A O 1
ATOM 4391 N N . ARG A 1 571 ? 37.245 -3.074 -27.709 1.00 88.00 571 ARG A N 1
ATOM 4392 C CA . ARG A 1 571 ? 37.623 -3.034 -29.138 1.00 88.00 571 ARG A CA 1
ATOM 4393 C C . ARG A 1 571 ? 36.423 -3.040 -30.105 1.00 88.00 571 ARG A C 1
ATOM 4395 O O . ARG A 1 571 ? 36.353 -2.141 -30.945 1.00 88.00 571 ARG A O 1
ATOM 4402 N N . PRO A 1 572 ? 35.465 -3.989 -30.024 1.00 88.25 572 PRO A N 1
ATOM 4403 C CA . PRO A 1 572 ? 34.281 -3.966 -30.885 1.00 88.25 572 PRO A CA 1
ATOM 4404 C C . PRO A 1 572 ? 33.367 -2.765 -30.606 1.00 88.25 572 PRO A C 1
ATOM 4406 O O . PRO A 1 572 ? 32.781 -2.224 -31.543 1.00 88.25 572 PRO A O 1
ATOM 4409 N N . LEU A 1 573 ? 33.283 -2.295 -29.355 1.00 88.56 573 LEU A N 1
ATOM 4410 C CA . LEU A 1 573 ? 32.573 -1.055 -29.026 1.00 88.56 573 LEU A CA 1
ATOM 4411 C C . LEU A 1 573 ? 33.195 0.155 -29.743 1.00 88.56 573 LEU A C 1
ATOM 4413 O O . LEU A 1 573 ? 32.477 0.946 -30.354 1.00 88.56 573 LEU A O 1
ATOM 4417 N N . TYR A 1 574 ? 34.524 0.276 -29.714 1.00 87.56 574 TYR A N 1
ATOM 4418 C CA . TYR A 1 574 ? 35.256 1.339 -30.403 1.00 87.56 574 TYR A CA 1
ATOM 4419 C C . TYR A 1 574 ? 35.034 1.301 -31.919 1.00 87.56 574 TYR A C 1
ATOM 4421 O O . TYR A 1 574 ? 34.761 2.338 -32.523 1.00 87.56 574 TYR A O 1
ATOM 4429 N N . ALA A 1 575 ? 35.102 0.116 -32.536 1.00 86.94 575 ALA A N 1
ATOM 4430 C CA . ALA A 1 575 ? 34.839 -0.047 -33.966 1.00 86.94 575 ALA A CA 1
ATOM 4431 C C . ALA A 1 575 ? 33.438 0.464 -34.344 1.00 86.94 575 ALA A C 1
ATOM 4433 O O . ALA A 1 575 ? 33.306 1.265 -35.267 1.00 86.94 575 ALA A O 1
ATOM 4434 N N . ARG A 1 576 ? 32.415 0.103 -33.561 1.00 85.25 576 ARG A N 1
ATOM 4435 C CA . ARG A 1 576 ? 31.034 0.556 -33.771 1.00 85.25 576 ARG A CA 1
ATOM 4436 C C . ARG A 1 576 ? 30.873 2.071 -33.620 1.00 85.25 576 ARG A C 1
ATOM 4438 O O . ARG A 1 576 ? 30.204 2.707 -34.428 1.00 85.25 576 ARG A O 1
ATOM 4445 N N . LEU A 1 577 ? 31.492 2.667 -32.600 1.00 84.69 577 LEU A N 1
ATOM 4446 C CA . LEU A 1 577 ? 31.466 4.122 -32.402 1.00 84.69 577 LEU A CA 1
ATOM 4447 C C . LEU A 1 577 ? 32.185 4.861 -33.539 1.00 84.69 577 LEU A C 1
ATOM 4449 O O . LEU A 1 577 ? 31.745 5.931 -33.961 1.00 84.69 577 LEU A O 1
ATOM 4453 N N . ARG A 1 578 ? 33.267 4.279 -34.071 1.00 84.56 578 ARG A N 1
ATOM 4454 C CA . ARG A 1 578 ? 33.979 4.800 -35.244 1.00 84.56 578 ARG A CA 1
ATOM 4455 C C . ARG A 1 578 ? 33.127 4.731 -36.512 1.00 84.56 578 ARG A C 1
ATOM 4457 O O . ARG A 1 578 ? 33.147 5.687 -37.283 1.00 84.56 578 ARG A O 1
ATOM 4464 N N . GLU A 1 579 ? 32.400 3.637 -36.727 1.00 84.19 579 GLU A N 1
ATOM 4465 C CA . GLU A 1 579 ? 31.469 3.488 -37.855 1.00 84.19 579 GLU A CA 1
ATOM 4466 C C . GLU A 1 579 ? 30.345 4.522 -37.790 1.00 84.19 579 GLU A C 1
ATOM 4468 O O . GLU A 1 579 ? 30.124 5.240 -38.762 1.00 84.19 579 GLU A O 1
ATOM 4473 N N . TRP A 1 580 ? 29.711 4.678 -36.625 1.00 79.50 580 TRP A N 1
ATOM 4474 C CA . TRP A 1 580 ? 28.657 5.675 -36.430 1.00 79.50 580 TRP A CA 1
ATOM 4475 C C . TRP A 1 580 ? 29.163 7.119 -36.622 1.00 79.50 580 TRP A C 1
ATOM 4477 O O . TRP A 1 580 ? 28.504 7.932 -37.270 1.00 79.50 580 TRP A O 1
ATOM 4487 N N . LYS A 1 581 ? 30.394 7.428 -36.187 1.00 67.56 581 LYS A N 1
ATOM 4488 C CA . LYS A 1 581 ? 31.060 8.710 -36.495 1.00 67.56 581 LYS A CA 1
ATOM 4489 C C . LYS A 1 581 ? 31.229 8.943 -38.006 1.00 67.56 581 LYS A C 1
ATOM 4491 O O . LYS A 1 581 ? 31.215 10.089 -38.451 1.00 67.56 581 LYS A O 1
ATOM 4496 N N . GLY A 1 582 ? 31.420 7.879 -38.790 1.00 58.66 582 GLY A N 1
ATOM 4497 C CA . GLY A 1 582 ? 31.594 7.941 -40.244 1.00 58.66 582 GLY A CA 1
ATOM 4498 C C . GLY A 1 582 ? 30.319 8.291 -41.019 1.00 58.66 582 GLY A C 1
ATOM 4499 O O . GLY A 1 582 ? 30.422 8.776 -42.144 1.00 58.66 582 GLY A O 1
ATOM 4500 N N . THR A 1 583 ? 29.137 8.091 -40.426 1.00 56.16 583 THR A N 1
ATOM 4501 C CA . THR A 1 583 ? 27.833 8.279 -41.086 1.00 56.16 583 THR A CA 1
ATOM 4502 C C . THR A 1 583 ? 27.210 9.673 -40.931 1.00 56.16 583 THR A C 1
ATOM 4504 O O . THR A 1 583 ? 26.320 10.006 -41.710 1.00 56.16 583 THR A O 1
ATOM 4507 N N . GLY A 1 584 ? 27.688 10.535 -40.023 1.00 48.09 584 GLY A N 1
ATOM 4508 C CA . GLY A 1 584 ? 27.246 11.938 -39.976 1.00 48.09 584 GLY A CA 1
ATOM 4509 C C . GLY A 1 584 ? 27.485 12.676 -38.651 1.00 48.09 584 GLY A C 1
ATOM 4510 O O . GLY A 1 584 ? 27.145 12.181 -37.587 1.00 48.09 584 GLY A O 1
ATOM 4511 N N . ASN A 1 585 ? 27.980 13.916 -38.765 1.00 46.16 585 ASN A N 1
ATOM 4512 C CA . ASN A 1 585 ? 28.050 15.006 -37.770 1.00 46.16 585 ASN A CA 1
ATOM 4513 C C . ASN A 1 585 ? 29.172 15.080 -36.703 1.00 46.16 585 ASN A C 1
ATOM 4515 O O . ASN A 1 585 ? 29.701 14.110 -36.175 1.00 46.16 585 ASN A O 1
ATOM 4519 N N . ARG A 1 586 ? 29.572 16.341 -36.446 1.00 47.59 586 ARG A N 1
ATOM 4520 C CA . ARG A 1 586 ? 30.893 16.833 -35.997 1.00 47.59 586 ARG A CA 1
ATOM 4521 C C . ARG A 1 586 ? 31.062 17.076 -34.482 1.00 47.59 586 ARG A C 1
ATOM 4523 O O . ARG A 1 586 ? 32.049 17.694 -34.101 1.00 47.59 586 ARG A O 1
ATOM 4530 N N . HIS A 1 587 ? 30.179 16.603 -33.601 1.00 45.97 587 HIS A N 1
ATOM 4531 C CA . HIS A 1 587 ? 30.228 16.993 -32.173 1.00 45.97 587 HIS A CA 1
ATOM 4532 C C . HIS A 1 587 ? 30.901 16.005 -31.208 1.00 45.97 587 HIS A C 1
ATOM 4534 O O . HIS A 1 587 ? 30.933 16.234 -30.000 1.00 45.97 587 HIS A O 1
ATOM 4540 N N . PHE A 1 588 ? 31.554 14.959 -31.715 1.00 45.84 588 PHE A N 1
ATOM 4541 C CA . PHE A 1 588 ? 32.235 13.973 -30.873 1.00 45.84 588 PHE A CA 1
ATOM 4542 C C . PHE A 1 588 ? 33.661 14.368 -30.429 1.00 45.84 588 PHE A C 1
ATOM 4544 O O . PHE A 1 588 ? 34.593 13.570 -30.515 1.00 45.84 588 PHE A O 1
ATOM 4551 N N . CYS A 1 589 ? 33.849 15.593 -29.926 1.00 44.09 589 CYS A N 1
ATOM 4552 C CA . CYS A 1 589 ? 35.114 15.997 -29.290 1.00 44.09 589 CYS A CA 1
ATOM 4553 C C . CYS A 1 589 ? 35.299 15.417 -27.871 1.00 44.09 589 CYS A C 1
ATOM 4555 O O . CYS A 1 589 ? 36.413 15.436 -27.361 1.00 44.09 589 CYS A O 1
ATOM 4557 N N . LEU A 1 590 ? 34.259 14.859 -27.236 1.00 44.09 590 LEU A N 1
ATOM 4558 C CA . LEU A 1 590 ? 34.330 14.405 -25.835 1.00 44.09 590 LEU A CA 1
ATOM 4559 C C . LEU A 1 590 ? 34.857 12.970 -25.631 1.00 44.09 590 LEU A C 1
ATOM 4561 O O . LEU A 1 590 ? 35.413 12.686 -24.575 1.00 44.09 590 LEU A O 1
ATOM 4565 N N . LEU A 1 591 ? 34.763 12.065 -26.618 1.00 46.00 591 LEU A N 1
ATOM 4566 C CA . LEU A 1 591 ? 35.269 10.683 -26.455 1.00 46.00 591 LEU A CA 1
ATOM 4567 C C . LEU A 1 591 ? 36.791 10.554 -26.582 1.00 46.00 591 LEU A C 1
ATOM 4569 O O . LEU A 1 591 ? 37.341 9.531 -26.183 1.00 46.00 591 LEU A O 1
ATOM 4573 N N . HIS A 1 592 ? 37.479 11.576 -27.098 1.00 41.53 592 HIS A N 1
ATOM 4574 C CA . HIS A 1 592 ? 38.936 11.541 -27.257 1.00 41.53 592 HIS A CA 1
ATOM 4575 C C . HIS A 1 592 ? 39.697 11.638 -25.920 1.00 41.53 592 HIS A C 1
ATOM 4577 O O . HIS A 1 592 ? 40.902 11.415 -25.900 1.00 41.53 592 HIS A O 1
ATOM 4583 N N . CYS A 1 593 ? 39.003 11.941 -24.813 1.00 38.16 593 CYS A N 1
ATOM 4584 C CA . CYS A 1 593 ? 39.593 12.050 -23.476 1.00 38.16 593 CYS A CA 1
ATOM 4585 C C . CYS A 1 593 ? 39.427 10.791 -22.603 1.00 38.16 593 CYS A C 1
ATOM 4587 O O . CYS A 1 593 ? 40.039 10.725 -21.541 1.00 38.16 593 CYS A O 1
ATOM 4589 N N . CYS A 1 594 ? 38.606 9.808 -22.999 1.00 38.03 594 CYS A N 1
ATOM 4590 C CA . CYS A 1 594 ? 38.289 8.645 -22.148 1.00 38.03 594 CYS A CA 1
ATOM 4591 C C . CYS A 1 594 ? 38.931 7.324 -22.594 1.00 38.03 594 CYS A C 1
ATOM 4593 O O . CYS A 1 594 ? 38.872 6.352 -21.847 1.00 38.03 594 CYS A O 1
ATOM 4595 N N . PHE A 1 595 ? 39.546 7.279 -23.774 1.00 34.41 595 PHE A N 1
ATOM 4596 C CA . PHE A 1 595 ? 40.332 6.135 -24.229 1.00 34.41 595 PHE A CA 1
ATOM 4597 C C . PHE A 1 595 ? 41.731 6.634 -24.614 1.00 34.41 595 PHE A C 1
ATOM 4599 O O . PHE A 1 595 ? 41.821 7.382 -25.591 1.00 34.41 595 PHE A O 1
ATOM 4606 N N . PRO A 1 596 ? 42.781 6.308 -23.835 1.00 33.41 596 PRO A N 1
ATOM 4607 C CA . PRO A 1 596 ? 44.159 6.530 -24.260 1.00 33.41 596 PRO A CA 1
ATOM 4608 C C . PRO A 1 596 ? 44.528 5.676 -25.479 1.00 33.41 596 PRO A C 1
ATOM 4610 O O . PRO A 1 596 ? 43.977 4.556 -25.618 1.00 33.41 596 PRO A O 1
#

Nearest PDB structures (foldseek):
  4k6j-assembly1_A  TM=3.680E-01  e=5.768E-03  Homo sapiens
  7r5j-assembly1_B0  TM=2.458E-01  e=1.439E-02  Homo sapiens
  8qag-assembly1_A  TM=2.749E-01  e=1.442E-01  synthetic construct

Sequence (596 aa):
SFLLTKHGSDNVEPADLFGVEDHGGDSMILTNSELCRITSLGAAAVQLGSGIVYQTSKTLKERRCLMLLATNLLLIVQKGLSIPSAKRVVQQEDSTAQATLSLHLWKELMQIDAAAMHARSIVIAATVDQTTTAYERKFWDCAPMATQDCLSLLQRLLPASHFLASVNSVLTCNENNNGRSLNSNFSKNSLHRRALRMLGDRASEVESNSPEAILFLESVSELTDVITIPNGNACTRRSIVVQQSALMAIEQVAQSIFPKEDRLNNNNKMLMKGSALFQPVLKKIAIILDSCVETWKHSGTAMDTDNTREVGGECQLFSSASLCAATLIAVTQARCLPLLPRLIRPLVSALIHVNSIVNAAALVKSSFNDDEKDASNDTKLKESDLEEWIIVQHSILQALLSLADTIPQFLVPYLKDFLQSAALPSAHHNHDLTPDVTSTLNNHIMVESIYKALATKTPTRQLIPAASDALESCLQKSNQNQNKNNEFGYRWKQAQSCLRLMEASITLCSNNADLSPLMNRITSTLIICYEYQDDLQRTNDNKEEDKTQLLSVANKTFLAMVMKLSEAQSRPLYARLREWKGTGNRHFCLLHCCFP

Radius of gyration: 31.58 Å; Cα contacts (8 Å, |Δi|>4): 539; chains: 1; bounding box: 82×61×98 Å

pLDDT: mean 77.66, std 19.31, range [22.64, 98.19]